Protein 4DR0 (pdb70)

B-factor: mean 29.85, std 9.53, range [15.35, 77.58]

Sequence (581 aa):
MTKIYDAANWSKHEDDFTQMFYNQNVKQFWLPEEIALNGDLLTWKYLGKNEQDTYMKVLAGLTLLDTEQGNTGMPIVAEHVDGHQRKAVLNFMAMMENAVHAKSSYSNIFMTLAPTETINEVFEWVKQNKYLQKKAQMIVGLYKAIQKDDEISLFKAMVASVYLESFLFYSGFYYPLYFYGQGKLMQSGEIINLILRDEAIHGVYVGLLAQEIYNKQTEEKKAELREFAIDLLNQLYENELEYTEDLYDQVGLSHDVKKFIRYNANKALMNLGFDPYFEEEDINPIVLNGLKIYDAANWSKHEDDFTQMFYNQNVKQFWLPEEIALNGDLLTWKYLGKNEQDTYMKVLAGLTLLDTEQGNTGMPIVAEHVDGHQRKAVLNFMAMMENAVHAKSYSNIFMTLAPTETINEVFEWVKQNKYLQKKAQMIVGLYKAIQKDDEISLFKAMVASVYLESFLFYSGFYYPLYFYGQGKLMQSSGEIINLILRDEAIHGVYVGLLAQEIYNKQTEEKKAELREFAIDLLNQLYENELEYTEDLYDQVGLSSHDVKKFIRYNANKALMNLGFDPYFEEEDINPIVLNGLNTK

Organism: Bacillus subtilis (strain 168) (NCBI:txid224308)

CATH classification: 1.10.620.20

Solvent-accessible surface area: 23734 Å² total; per-residue (Å²): 247,119,96,60,173,63,46,64,37,14,74,87,113,66,21,132,33,1,46,124,27,8,82,67,5,15,145,12,42,9,30,0,104,126,36,66,15,104,60,4,85,103,42,19,145,154,20,31,185,62,49,43,50,0,2,8,48,1,0,0,2,3,0,1,8,0,0,20,0,0,23,19,0,0,37,33,1,6,110,39,6,122,26,66,2,27,32,0,0,0,17,2,0,2,0,4,0,4,0,0,0,0,19,0,0,0,20,1,2,91,46,16,11,76,86,115,47,4,57,116,8,11,94,34,0,76,124,10,144,34,0,17,87,2,5,81,24,1,2,37,36,0,139,57,15,116,164,145,58,69,35,16,16,2,61,0,2,0,0,1,0,0,1,0,7,0,2,0,16,2,3,0,0,2,0,0,35,2,43,24,67,43,79,1,75,57,1,1,58,0,0,32,44,0,20,78,4,0,45,30,1,0,59,0,0,0,54,3,0,45,63,12,28,95,138,26,94,127,150,68,35,47,83,1,89,103,42,0,56,78,12,0,43,92,0,18,101,16,0,30,94,5,0,73,79,3,0,92,83,26,66,20,11,116,36,0,38,47,6,0,37,105,3,0,17,100,0,1,98,30,5,52,19,125,77,107,32,152,162,67,134,16,25,94,54,0,86,113,0,114,212,109,47,54,8,3,25,7,35,122,132,77,20,150,33,1,38,136,18,4,85,66,6,14,156,10,46,10,33,2,118,123,26,78,19,109,52,3,52,136,39,18,145,178,15,39,184,79,49,47,52,0,1,9,30,1,0,0,0,4,22,47,5,4,37,56,0,1,48,34,0,0,39,38,1,8,112,45,6,123,24,33,4,22,32,0,1,0,12,2,0,2,0,4,2,12,0,0,0,25,27,0,1,12,23,1,4,74,33,13,10,93,82,66,53,20,8,81,20,23,98,84,4,131,130,13,125,45,1,47,85,2,7,98,52,1,14,36,35,0,162,51,19,106,163,141,47,71,39,10,14,2,67,0,2,0,0,0,0,0,0,0,7,0,2,0,14,0,3,0,0,1,1,1,40,1,18,14,72,40,66,2,73,55,0,1,59,0,1,17,15,0,15,85,4,0,39,20,1,0,56,0,0,0,51,3,0,43,58,10,27,96,119,26,96,128,145,68,36,46,95,3,104,114,40,0,45,74,12,0,49,100,0,21,103,3,0,36,78,9,0,78,59,4,0,89,68,31,68,24,10,135,37,0,43,31,1,0,45,69,3,0,20,99,0,0,125,24,5,52,20,122,77,103,32,140,171,46,110,19,22,99,60,0,59,88,0,42,120,54,186

Foldseek 3Di:
DDDDDDDQDDVDDPDDPLVVLLVVLVVLDDALVVFDQLVQQVLLVPDDPLLNLLLLLLLLLLLLLLQCCLVFQLQLLLVQDDGPSLSSSSNSLSCCSNVHRSVSSVVNCVNHHDPVSNVVSNVVCVPPPLSVVLCCVLRVLRVQDDHPDLLSSLLNLLSLLCSLQFVSQLSLQSLLLQCLVVHSVSSLVSSVSSNVSSLSVSLSSLVVSLVSLVVDDPVVNVVSVVSSVVVLVVNLVSVLVVLCVSCVSVPCSVLSNLRSLVRSQVSCVSNVHHRDDDHDDHDVSSVSSD/DDDDDADPVDDPDDPLVVLVVVLVVLDDALVVFDQQVLCVQLVVDDPLLNLLLLLLLLLLLLLLVCCLVFLLVLLLVQDDDPSLNVSSVSLSCCSPPHVNVNSVVNDVNNDPPVVNVVSNVPSVPDPLSVVLSVVLSVLRVQDDHPDLLSSLLNLLSLLCSLQFVSQLSLQSLLLQCLVVHSVRSLVSSLSVNVSSLSVSLSSLVVSLVSLVVDDPVVNVVVVCSSVVVLVVNLVSSLVVLCVSCVSVPCSVQSNLRNLVSSQVSCVSNVHHRDDDHDDHDVSSVSSNPDD

Structure (mmCIF, N/CA/C/O backbone):
data_4DR0
#
_entry.id   4DR0
#
_cell.length_a   110.525
_cell.length_b   112.912
_cell.length_c   51.286
_cell.angle_alpha   90.000
_cell.angle_beta   90.000
_cell.angle_gamma   90.000
#
_symmetry.space_group_name_H-M   'P 21 21 2'
#
loop_
_entity.id
_entity.type
_entity.pdbx_description
1 polymer 'Ribonucleoside-diphosphate reductase subunit beta'
2 non-polymer 'MANGANESE (II) ION'
3 non-polymer 'SULFATE ION'
4 water water
#
loop_
_atom_site.group_PDB
_atom_site.id
_atom_site.type_symbol
_atom_site.label_atom_id
_atom_site.label_alt_id
_atom_site.label_comp_id
_atom_site.label_asym_id
_atom_site.label_entity_id
_atom_site.label_seq_id
_atom_site.pdbx_PDB_ins_code
_atom_site.Cartn_x
_atom_site.Cartn_y
_atom_site.Cartn_z
_atom_site.occupancy
_atom_site.B_iso_or_equiv
_atom_site.auth_seq_id
_atom_site.auth_comp_id
_atom_site.auth_asym_id
_atom_site.auth_atom_id
_atom_site.pdbx_PDB_model_num
ATOM 1 N N . MET A 1 22 ? 3.714 39.994 1.756 1.00 72.19 1 MET A N 1
ATOM 2 C CA . MET A 1 22 ? 3.563 38.566 2.172 1.00 72.11 1 MET A CA 1
ATOM 3 C C . MET A 1 22 ? 2.376 37.863 1.512 1.00 71.60 1 MET A C 1
ATOM 4 O O . MET A 1 22 ? 2.360 36.635 1.412 1.00 71.05 1 MET A O 1
ATOM 9 N N . THR A 1 23 ? 1.392 38.647 1.075 1.00 71.82 2 THR A N 1
ATOM 10 C CA . THR A 1 23 ? 0.199 38.129 0.404 1.00 71.79 2 THR A CA 1
ATOM 11 C C . THR A 1 23 ? 0.563 37.565 -0.974 1.00 72.07 2 THR A C 1
ATOM 12 O O . THR A 1 23 ? 1.512 38.027 -1.611 1.00 72.33 2 THR A O 1
ATOM 16 N N . LYS A 1 24 ? -0.182 36.556 -1.418 1.00 72.18 3 LYS A N 1
ATOM 17 C CA . LYS A 1 24 ? 0.056 35.947 -2.721 1.00 72.65 3 LYS A CA 1
ATOM 18 C C . LYS A 1 24 ? -0.992 36.369 -3.755 1.00 72.74 3 LYS A C 1
ATOM 19 O O . LYS A 1 24 ? -2.091 36.806 -3.402 1.00 72.55 3 LYS A O 1
ATOM 25 N N . ILE A 1 25 ? -0.627 36.248 -5.031 1.00 73.41 4 ILE A N 1
ATOM 26 C CA . ILE A 1 25 ? -1.569 36.421 -6.137 1.00 73.76 4 ILE A CA 1
ATOM 27 C C . ILE A 1 25 ? -2.386 35.132 -6.280 1.00 73.60 4 ILE A C 1
ATOM 28 O O . ILE A 1 25 ? -1.833 34.028 -6.270 1.00 73.64 4 ILE A O 1
ATOM 33 N N . TYR A 1 26 ? -3.700 35.291 -6.404 1.00 73.72 5 TYR A N 1
ATOM 34 C CA . TYR A 1 26 ? -4.649 34.181 -6.278 1.00 73.81 5 TYR A CA 1
ATOM 35 C C . TYR A 1 26 ? -4.627 33.202 -7.459 1.00 73.53 5 TYR A C 1
ATOM 36 O O . TYR A 1 26 ? -4.224 33.557 -8.570 1.00 73.65 5 TYR A O 1
ATOM 45 N N . ASP A 1 27 ? -5.057 31.968 -7.191 1.00 73.31 6 ASP A N 1
ATOM 46 C CA . ASP A 1 27 ? -4.926 30.844 -8.125 1.00 73.02 6 ASP A CA 1
ATOM 47 C C . ASP A 1 27 ? -5.769 30.983 -9.392 1.00 72.48 6 ASP A C 1
ATOM 48 O O . ASP A 1 27 ? -6.928 31.394 -9.332 1.00 72.27 6 ASP A O 1
ATOM 53 N N . ALA A 1 28 ? -5.175 30.634 -10.533 1.00 72.21 7 ALA A N 1
ATOM 54 C CA . ALA A 1 28 ? -5.894 30.580 -11.808 1.00 71.60 7 ALA A CA 1
ATOM 55 C C . ALA A 1 28 ? -6.244 29.135 -12.167 1.00 71.02 7 ALA A C 1
ATOM 56 O O . ALA A 1 28 ? -5.363 28.343 -12.516 1.00 71.08 7 ALA A O 1
ATOM 58 N N . ALA A 1 29 ? -7.537 28.812 -12.071 1.00 70.35 8 ALA A N 1
ATOM 59 C CA . ALA A 1 29 ? -8.086 27.457 -12.288 1.00 69.64 8 ALA A CA 1
ATOM 60 C C . ALA A 1 29 ? -7.138 26.429 -12.937 1.00 69.47 8 ALA A C 1
ATOM 61 O O . ALA A 1 29 ? -7.111 26.268 -14.165 1.00 69.40 8 ALA A O 1
ATOM 63 N N . ASN A 1 30 ? -6.372 25.742 -12.085 1.00 69.21 9 ASN A N 1
ATOM 64 C CA . ASN A 1 30 ? -5.400 24.720 -12.499 1.00 68.80 9 ASN A CA 1
ATOM 65 C C . ASN A 1 30 ? -5.833 23.299 -12.092 1.00 68.09 9 ASN A C 1
ATOM 66 O O . ASN A 1 30 ? -7.016 23.067 -11.813 1.00 67.86 9 ASN A O 1
ATOM 71 N N . TRP A 1 31 ? -4.881 22.363 -12.047 1.00 67.42 10 TRP A N 1
ATOM 72 C CA . TRP A 1 31 ? -5.196 20.942 -11.814 1.00 66.40 10 TRP A CA 1
ATOM 73 C C . TRP A 1 31 ? -4.671 20.315 -10.511 1.00 66.19 10 TRP A C 1
ATOM 74 O O . TRP A 1 31 ? -5.015 19.171 -10.193 1.00 66.09 10 TRP A O 1
ATOM 85 N N . SER A 1 32 ? -3.850 21.050 -9.763 1.00 65.94 11 SER A N 1
ATOM 86 C CA . SER A 1 32 ? -3.402 20.580 -8.449 1.00 65.48 11 SER A CA 1
ATOM 87 C C . SER A 1 32 ? -4.458 20.846 -7.372 1.00 64.70 11 SER A C 1
ATOM 88 O O . SER A 1 32 ? -4.535 20.120 -6.375 1.00 64.86 11 SER A O 1
ATOM 91 N N . LYS A 1 33 ? -5.270 21.881 -7.592 1.00 63.52 12 LYS A N 1
ATOM 92 C CA . LYS A 1 33 ? -6.308 22.314 -6.650 1.00 62.39 12 LYS A CA 1
ATOM 93 C C . LYS A 1 33 ? -7.623 21.536 -6.815 1.00 60.97 12 LYS A C 1
ATOM 94 O O . LYS A 1 33 ? -8.190 21.484 -7.908 1.00 60.70 12 LYS A O 1
ATOM 100 N N . HIS A 1 34 ? -8.088 20.931 -5.722 1.00 59.64 13 HIS A N 1
ATOM 101 C CA . HIS A 1 34 ? -9.364 20.211 -5.688 1.00 57.82 13 HIS A CA 1
ATOM 102 C C . HIS A 1 34 ? -10.545 21.187 -5.689 1.00 56.39 13 HIS A C 1
ATOM 103 O O . HIS A 1 34 ? -10.612 22.086 -4.849 1.00 56.42 13 HIS A O 1
ATOM 110 N N . GLU A 1 35 ? -11.477 21.003 -6.624 1.00 54.33 14 GLU A N 1
ATOM 111 C CA . GLU A 1 35 ? -12.733 21.765 -6.633 1.00 52.31 14 GLU A CA 1
ATOM 112 C C . GLU A 1 35 ? -13.725 21.186 -5.626 1.00 51.03 14 GLU A C 1
ATOM 113 O O . GLU A 1 35 ? -14.628 21.879 -5.152 1.00 50.93 14 GLU A O 1
ATOM 119 N N . ASP A 1 36 ? -13.550 19.903 -5.321 1.00 49.28 15 ASP A N 1
ATOM 120 C CA . ASP A 1 36 ? -14.377 19.184 -4.356 1.00 47.61 15 ASP A CA 1
ATOM 121 C C . ASP A 1 36 ? -13.587 17.980 -3.833 1.00 46.90 15 ASP A C 1
ATOM 122 O O . ASP A 1 36 ? -12.385 17.875 -4.067 1.00 46.86 15 ASP A O 1
ATOM 127 N N . ASP A 1 37 ? -14.266 17.063 -3.153 1.00 45.99 16 ASP A N 1
ATOM 128 C CA . ASP A 1 37 ? -13.599 15.922 -2.518 1.00 45.47 16 ASP A CA 1
ATOM 129 C C . ASP A 1 37 ? -13.542 14.660 -3.380 1.00 44.13 16 ASP A C 1
ATOM 130 O O . ASP A 1 37 ? -12.921 13.671 -2.986 1.00 44.46 16 ASP A O 1
ATOM 135 N N . PHE A 1 38 ? -14.180 14.690 -4.547 1.00 42.17 17 PHE A N 1
ATOM 136 C CA . PHE A 1 38 ? -14.373 13.461 -5.325 1.00 40.67 17 PHE A CA 1
ATOM 137 C C . PHE A 1 38 ? -14.060 13.518 -6.825 1.00 39.46 17 PHE A C 1
ATOM 138 O O . PHE A 1 38 ? -13.778 12.481 -7.430 1.00 39.17 17 PHE A O 1
ATOM 146 N N . THR A 1 39 ? -14.116 14.709 -7.425 1.00 38.22 18 THR A N 1
ATOM 147 C CA . THR A 1 39 ? -13.975 14.831 -8.886 1.00 37.09 18 THR A CA 1
ATOM 148 C C . THR A 1 39 ? -12.664 14.226 -9.417 1.00 36.84 18 THR A C 1
ATOM 149 O O . THR A 1 39 ? -12.679 13.483 -10.412 1.00 36.13 18 THR A O 1
ATOM 153 N N . GLN A 1 40 ? -11.549 14.525 -8.744 1.00 37.01 19 GLN A N 1
ATOM 154 C CA . GLN A 1 40 ? -10.236 14.017 -9.169 1.00 37.33 19 GLN A CA 1
ATOM 155 C C . GLN A 1 40 ? -10.172 12.500 -9.229 1.00 36.63 19 GLN A C 1
ATOM 156 O O . GLN A 1 40 ? -9.629 11.939 -10.180 1.00 36.10 19 GLN A O 1
ATOM 162 N N . MET A 1 41 ? -10.740 11.841 -8.223 1.00 36.23 20 MET A N 1
ATOM 163 C CA . MET A 1 41 ? -10.764 10.385 -8.212 1.00 36.40 20 MET A CA 1
ATOM 164 C C . MET A 1 41 ? -11.712 9.816 -9.284 1.00 34.93 20 MET A C 1
ATOM 165 O O . MET A 1 41 ? -11.420 8.777 -9.872 1.00 34.20 20 MET A O 1
ATOM 170 N N . PHE A 1 42 ? -12.810 10.520 -9.571 1.00 33.75 21 PHE A N 1
ATOM 171 C CA . PHE A 1 42 ? -13.677 10.136 -10.695 1.00 32.62 21 PHE A CA 1
ATOM 172 C C . PHE A 1 42 ? -13.008 10.373 -12.044 1.00 32.59 21 PHE A C 1
ATOM 173 O O . PHE A 1 42 ? -13.143 9.557 -12.961 1.00 32.23 21 PHE A O 1
ATOM 181 N N . TYR A 1 43 ? -12.280 11.483 -12.157 1.00 32.33 22 TYR A N 1
ATOM 182 C CA . TYR A 1 43 ? -11.495 11.757 -13.358 1.00 32.50 22 TYR A CA 1
ATOM 183 C C . TYR A 1 43 ? -10.531 10.606 -13.637 1.00 33.01 22 TYR A C 1
ATOM 184 O O . TYR A 1 43 ? -10.498 10.074 -14.750 1.00 32.50 22 TYR A O 1
ATOM 193 N N . ASN A 1 44 ? -9.763 10.219 -12.615 1.00 33.80 23 ASN A N 1
ATOM 194 C CA . ASN A 1 44 ? -8.784 9.148 -12.745 1.00 34.80 23 ASN A CA 1
ATOM 195 C C . ASN A 1 44 ? -9.439 7.808 -13.073 1.00 34.40 23 ASN A C 1
ATOM 196 O O . ASN A 1 44 ? -8.948 7.071 -13.922 1.00 33.99 23 ASN A O 1
ATOM 201 N N . GLN A 1 45 ? -10.557 7.508 -12.410 1.00 34.49 24 GLN A N 1
ATOM 202 C CA . GLN A 1 45 ? -11.286 6.269 -12.657 1.00 34.81 24 GLN A CA 1
ATOM 203 C C . GLN A 1 45 ? -11.859 6.223 -14.079 1.00 34.68 24 GLN A C 1
ATOM 204 O O . GLN A 1 45 ? -11.738 5.207 -14.768 1.00 34.59 24 GLN A O 1
ATOM 210 N N . ASN A 1 46 ? -12.462 7.322 -14.524 1.00 34.71 25 ASN A N 1
ATOM 211 C CA . ASN A 1 46 ? -13.023 7.376 -15.874 1.00 34.99 25 ASN A CA 1
ATOM 212 C C . ASN A 1 46 ? -11.968 7.180 -16.962 1.00 35.69 25 ASN A C 1
ATOM 213 O O . ASN A 1 46 ? -12.149 6.366 -17.874 1.00 35.41 25 ASN A O 1
ATOM 218 N N . VAL A 1 47 ? -10.855 7.900 -16.856 1.00 36.69 26 VAL A N 1
ATOM 219 C CA . VAL A 1 47 ? -9.814 7.799 -17.881 1.00 38.00 26 VAL A CA 1
ATOM 220 C C . VAL A 1 47 ? -9.088 6.447 -17.864 1.00 38.90 26 VAL A C 1
ATOM 221 O O . VAL A 1 47 ? -8.652 5.973 -18.909 1.00 39.46 26 VAL A O 1
ATOM 225 N N . LYS A 1 48 ? -8.991 5.817 -16.693 1.00 39.67 27 LYS A N 1
ATOM 226 C CA . LYS A 1 48 ? -8.358 4.499 -16.597 1.00 40.50 27 LYS A CA 1
ATOM 227 C C . LYS A 1 48 ? -9.289 3.382 -17.086 1.00 40.02 27 LYS A C 1
ATOM 228 O O . LYS A 1 48 ? -8.849 2.258 -17.338 1.00 40.55 27 LYS A O 1
ATOM 234 N N . GLN A 1 49 ? -10.575 3.690 -17.209 1.00 39.10 28 GLN A N 1
ATOM 235 C CA . GLN A 1 49 ? -11.531 2.726 -17.711 1.00 38.22 28 GLN A CA 1
ATOM 236 C C . GLN A 1 49 ? -11.697 2.828 -19.227 1.00 37.23 28 GLN A C 1
ATOM 237 O O . GLN A 1 49 ? -12.465 2.061 -19.803 1.00 37.40 28 GLN A O 1
ATOM 243 N N . PHE A 1 50 ? -10.969 3.748 -19.869 1.00 35.83 29 PHE A N 1
ATOM 244 C CA . PHE A 1 50 ? -11.125 3.972 -21.313 1.00 34.51 29 PHE A CA 1
ATOM 245 C C . PHE A 1 50 ? -10.954 2.696 -22.143 1.00 33.81 29 PHE A C 1
ATOM 246 O O . PHE A 1 50 ? -10.016 1.930 -21.924 1.00 33.66 29 PHE A O 1
ATOM 254 N N . TRP A 1 51 ? -11.868 2.492 -23.094 1.00 32.24 30 TRP A N 1
ATOM 255 C CA . TRP A 1 51 ? -11.862 1.313 -23.957 1.00 31.28 30 TRP A CA 1
ATOM 256 C C . TRP A 1 51 ? -12.525 1.595 -25.307 1.00 31.12 30 TRP A C 1
ATOM 257 O O . TRP A 1 51 ? -13.225 2.603 -25.460 1.00 30.71 30 TRP A O 1
ATOM 268 N N . LEU A 1 52 ? -12.294 0.703 -26.275 1.00 30.65 31 LEU A N 1
ATOM 269 C CA . LEU A 1 52 ? -12.955 0.737 -27.582 1.00 30.38 31 LEU A CA 1
ATOM 270 C C . LEU A 1 52 ? -13.492 -0.651 -27.920 1.00 30.51 31 LEU A C 1
ATOM 271 O O . LEU A 1 52 ? -12.832 -1.646 -27.616 1.00 30.77 31 LEU A O 1
ATOM 276 N N . PRO A 1 53 ? -14.683 -0.730 -28.556 1.00 30.73 32 PRO A N 1
ATOM 277 C CA . PRO A 1 53 ? -15.278 -2.038 -28.877 1.00 31.17 32 PRO A CA 1
ATOM 278 C C . PRO A 1 53 ? -14.377 -2.926 -29.733 1.00 32.18 32 PRO A C 1
ATOM 279 O O . PRO A 1 53 ? -14.429 -4.160 -29.602 1.00 32.66 32 PRO A O 1
ATOM 283 N N . GLU A 1 54 ? -13.552 -2.305 -30.580 1.00 32.62 33 GLU A N 1
ATOM 284 C CA . GLU A 1 54 ? -12.621 -3.035 -31.456 1.00 33.44 33 GLU A CA 1
ATOM 285 C C . GLU A 1 54 ? -11.578 -3.862 -30.694 1.00 33.59 33 GLU A C 1
ATOM 286 O O . GLU A 1 54 ? -10.942 -4.736 -31.278 1.00 34.05 33 GLU A O 1
ATOM 292 N N . GLU A 1 55 ? -11.406 -3.583 -29.400 1.00 33.82 34 GLU A N 1
ATOM 293 C CA . GLU A 1 55 ? -10.515 -4.369 -28.542 1.00 34.19 34 GLU A CA 1
ATOM 294 C C . GLU A 1 55 ? -11.044 -5.796 -28.334 1.00 33.83 34 GLU A C 1
ATOM 295 O O . GLU A 1 55 ? -10.284 -6.698 -27.985 1.00 33.93 34 GLU A O 1
ATOM 301 N N . ILE A 1 56 ? -12.352 -5.971 -28.523 1.00 33.31 35 ILE A N 1
ATOM 302 C CA . ILE A 1 56 ? -13.044 -7.246 -28.323 1.00 33.14 35 ILE A CA 1
ATOM 303 C C . ILE A 1 56 ? -13.429 -7.826 -29.688 1.00 32.58 35 ILE A C 1
ATOM 304 O O . ILE A 1 56 ? -14.203 -7.218 -30.419 1.00 32.12 35 ILE A O 1
ATOM 309 N N . ALA A 1 57 ? -12.881 -8.989 -30.034 1.00 32.36 36 ALA A N 1
ATOM 310 C CA . ALA A 1 57 ? -13.255 -9.670 -31.277 1.00 32.17 36 ALA A CA 1
ATOM 311 C C . ALA A 1 57 ? -14.605 -10.374 -31.101 1.00 31.76 36 ALA A C 1
ATOM 312 O O . ALA A 1 57 ? -14.818 -11.082 -30.115 1.00 31.95 36 ALA A O 1
ATOM 314 N N . LEU A 1 58 ? -15.512 -10.182 -32.054 1.00 30.68 37 LEU A N 1
ATOM 315 C CA . LEU A 1 58 ? -16.900 -10.600 -31.865 1.00 30.14 37 LEU A CA 1
ATOM 316 C C . LEU A 1 58 ? -17.305 -11.860 -32.622 1.00 30.21 37 LEU A C 1
ATOM 317 O O . LEU A 1 58 ? -18.376 -12.424 -32.362 1.00 29.91 37 LEU A O 1
ATOM 322 N N . ASN A 1 59 ? -16.446 -12.309 -33.532 1.00 30.50 38 ASN A N 1
ATOM 323 C CA . ASN A 1 59 ? -16.745 -13.481 -34.360 1.00 31.23 38 ASN A CA 1
ATOM 324 C C . ASN A 1 59 ? -16.945 -14.779 -33.560 1.00 31.03 38 ASN A C 1
ATOM 325 O O . ASN A 1 59 ? -17.567 -15.718 -34.047 1.00 30.82 38 ASN A O 1
ATOM 330 N N . GLY A 1 60 ? -16.446 -14.802 -32.326 1.00 30.88 39 GLY A N 1
ATOM 331 C CA . GLY A 1 60 ? -16.674 -15.917 -31.399 1.00 31.37 39 GLY A CA 1
ATOM 332 C C . GLY A 1 60 ? -18.119 -16.124 -30.960 1.00 31.05 39 GLY A C 1
ATOM 333 O O . GLY A 1 60 ? -18.495 -17.238 -30.623 1.00 31.21 39 GLY A O 1
ATOM 334 N N . ASP A 1 61 ? -18.929 -15.062 -30.971 1.00 30.63 40 ASP A N 1
ATOM 335 C CA . ASP A 1 61 ? -20.373 -15.170 -30.686 1.00 30.65 40 ASP A CA 1
ATOM 336 C C . ASP A 1 61 ? -21.221 -15.710 -31.842 1.00 31.00 40 ASP A C 1
ATOM 337 O O . ASP A 1 61 ? -22.409 -15.975 -31.651 1.00 30.91 40 ASP A O 1
ATOM 342 N N . LEU A 1 62 ? -20.631 -15.852 -33.028 1.00 31.54 41 LEU A N 1
ATOM 343 C CA . LEU A 1 62 ? -21.393 -16.199 -34.239 1.00 32.47 41 LEU A CA 1
ATOM 344 C C . LEU A 1 62 ? -22.241 -17.459 -34.105 1.00 33.21 41 LEU A C 1
ATOM 345 O O . LEU A 1 62 ? -23.389 -17.492 -34.561 1.00 32.84 41 LEU A O 1
ATOM 350 N N . LEU A 1 63 ? -21.675 -18.487 -33.476 1.00 33.75 42 LEU A N 1
ATOM 351 C CA . LEU A 1 63 ? -22.383 -19.750 -33.317 1.00 34.79 42 LEU A CA 1
ATOM 352 C C . LEU A 1 63 ? -23.466 -19.753 -32.240 1.00 34.66 42 LEU A C 1
ATOM 353 O O . LEU A 1 63 ? -24.567 -20.232 -32.503 1.00 34.67 42 LEU A O 1
ATOM 358 N N . THR A 1 64 ? -23.176 -19.233 -31.044 1.00 34.70 43 THR A N 1
ATOM 359 C CA . THR A 1 64 ? -24.220 -19.159 -30.008 1.00 35.10 43 THR A CA 1
ATOM 360 C C . THR A 1 64 ? -25.384 -18.248 -30.430 1.00 34.78 43 THR A C 1
ATOM 361 O O . THR A 1 64 ? -26.509 -18.440 -29.982 1.00 35.04 43 THR A O 1
ATOM 365 N N . TRP A 1 65 ? -25.115 -17.285 -31.315 1.00 34.63 44 TRP A N 1
ATOM 366 C CA . TRP A 1 65 ? -26.164 -16.422 -31.874 1.00 34.37 44 TRP A CA 1
ATOM 367 C C . TRP A 1 65 ? -27.040 -17.186 -32.866 1.00 35.13 44 TRP A C 1
ATOM 368 O O . TRP A 1 65 ? -28.275 -17.155 -32.783 1.00 34.98 44 TRP A O 1
ATOM 379 N N . LYS A 1 66 ? -26.383 -17.854 -33.812 1.00 35.69 45 LYS A N 1
ATOM 380 C CA . LYS A 1 66 ? -27.045 -18.703 -34.791 1.00 36.38 45 LYS A CA 1
ATOM 381 C C . LYS A 1 66 ? -28.017 -19.692 -34.138 1.00 36.24 45 LYS A C 1
ATOM 382 O O . LYS A 1 66 ? -29.055 -19.996 -34.714 1.00 36.78 45 LYS A O 1
ATOM 388 N N . TYR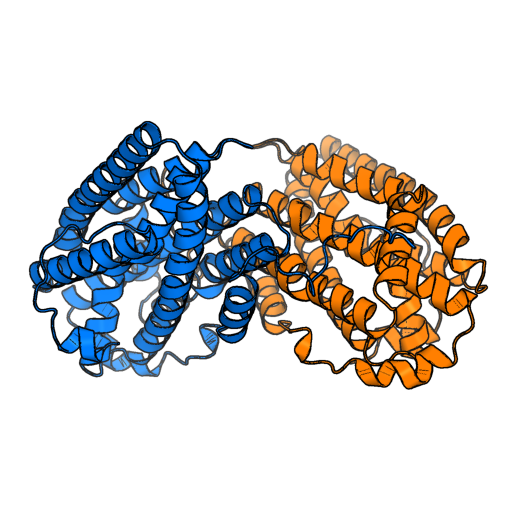 A 1 67 ? -27.682 -20.145 -32.926 1.00 36.03 46 TYR A N 1
ATOM 389 C CA . TYR A 1 67 ? -28.411 -21.201 -32.204 1.00 36.03 46 TYR A CA 1
ATOM 390 C C . TYR A 1 67 ? -29.634 -20.727 -31.408 1.00 35.25 46 TYR A C 1
ATOM 391 O O . TYR A 1 67 ? -30.429 -21.546 -30.935 1.00 35.32 46 TYR A O 1
ATOM 400 N N . LEU A 1 68 ? -29.771 -19.415 -31.238 1.00 33.80 47 LEU A N 1
ATOM 401 C CA . LEU A 1 68 ? -30.913 -18.861 -30.519 1.00 32.77 47 LEU A CA 1
ATOM 402 C C . LEU A 1 68 ? -32.165 -18.931 -31.383 1.00 31.84 47 LEU A C 1
ATOM 403 O O . LEU A 1 68 ? -32.085 -18.851 -32.606 1.00 31.90 47 LEU A O 1
ATOM 408 N N . GLY A 1 69 ? -33.321 -19.061 -30.742 1.00 30.99 48 GLY A N 1
ATOM 409 C CA . GLY A 1 69 ? -34.597 -18.988 -31.451 1.00 30.58 48 GLY A CA 1
ATOM 410 C C . GLY A 1 69 ? -34.847 -17.614 -32.059 1.00 29.87 48 GLY A C 1
ATOM 411 O O . GLY A 1 69 ? -34.222 -16.630 -31.666 1.00 28.79 48 GLY A O 1
ATOM 412 N N . LYS A 1 70 ? -35.754 -17.548 -33.028 1.00 29.89 49 LYS A N 1
ATOM 413 C CA . LYS A 1 70 ? -36.095 -16.278 -33.667 1.00 29.49 49 LYS A CA 1
ATOM 414 C C . LYS A 1 70 ? -36.621 -15.243 -32.655 1.00 28.74 49 LYS A C 1
ATOM 415 O O . LYS A 1 70 ? -36.277 -14.057 -32.744 1.00 27.27 49 LYS A O 1
ATOM 421 N N . ASN A 1 71 ? -37.430 -15.707 -31.697 1.00 27.54 50 ASN A N 1
ATOM 422 C CA . ASN A 1 71 ? -37.927 -14.861 -30.609 1.00 27.00 50 ASN A CA 1
ATOM 423 C C . ASN A 1 71 ? -36.799 -14.257 -29.772 1.00 26.19 50 ASN A C 1
ATOM 424 O O . ASN A 1 71 ? -36.841 -13.062 -29.411 1.00 25.38 50 ASN A O 1
ATOM 429 N N . GLU A 1 72 ? -35.800 -15.084 -29.470 1.00 24.91 51 GLU A N 1
ATOM 430 C CA . GLU A 1 72 ? -34.669 -14.662 -28.653 1.00 24.97 51 GLU A CA 1
ATOM 431 C C . GLU A 1 72 ? -33.811 -13.620 -29.379 1.00 24.45 51 GLU A C 1
ATOM 432 O O . GLU A 1 72 ? -33.419 -12.602 -28.787 1.00 23.90 51 GLU A O 1
ATOM 438 N N . GLN A 1 73 ? -33.548 -13.869 -30.661 1.00 23.75 52 GLN A N 1
ATOM 439 C CA . GLN A 1 73 ? -32.770 -12.942 -31.479 1.00 23.94 52 GLN A CA 1
ATOM 440 C C . GLN A 1 73 ? -33.494 -11.603 -31.633 1.00 23.36 52 GLN A C 1
ATOM 441 O O . GLN A 1 73 ? -32.863 -10.553 -31.605 1.00 22.95 52 GLN A O 1
ATOM 447 N N . ASP A 1 74 ? -34.813 -11.660 -31.825 1.00 23.02 53 ASP A N 1
ATOM 448 C CA . ASP A 1 74 ? -35.633 -10.465 -31.975 1.00 23.44 53 ASP A CA 1
ATOM 449 C C . ASP A 1 74 ? -35.558 -9.596 -30.713 1.00 23.00 53 ASP A C 1
ATOM 450 O O . ASP A 1 74 ? -35.315 -8.396 -30.802 1.00 22.96 53 ASP A O 1
ATOM 455 N N . THR A 1 75 ? -35.782 -10.211 -29.554 1.00 22.20 54 THR A N 1
ATOM 456 C CA . THR A 1 75 ? -35.721 -9.505 -28.281 1.00 21.84 54 THR A CA 1
ATOM 457 C C . THR A 1 75 ? -34.329 -8.923 -28.061 1.00 22.09 54 THR A C 1
ATOM 458 O O . THR A 1 75 ? -34.196 -7.769 -27.668 1.00 21.88 54 THR A O 1
ATOM 462 N N . TYR A 1 76 ? -33.299 -9.719 -28.331 1.00 22.38 55 TYR A N 1
ATOM 463 C CA . TYR A 1 76 ? -31.921 -9.259 -28.178 1.00 22.85 55 TYR A CA 1
ATOM 464 C C . TYR A 1 76 ? -31.605 -8.017 -29.030 1.00 22.56 55 TYR A C 1
ATOM 465 O O . TYR A 1 76 ? -31.032 -7.059 -28.518 1.00 21.97 55 TYR A O 1
ATOM 474 N N . MET A 1 77 ? -31.969 -8.044 -30.314 1.00 23.14 56 MET A N 1
ATOM 475 C CA . MET A 1 77 ? -31.731 -6.908 -31.225 1.00 23.90 56 MET A CA 1
ATOM 476 C C . MET A 1 77 ? -32.431 -5.653 -30.721 1.00 23.24 56 MET A C 1
ATOM 477 O O . MET A 1 77 ? -31.873 -4.549 -30.747 1.00 22.47 56 MET A O 1
ATOM 482 N N . LYS A 1 78 ? -33.670 -5.836 -30.272 1.00 23.25 57 LYS A N 1
ATOM 483 C CA . LYS A 1 78 ? -34.519 -4.711 -29.901 1.00 22.98 57 LYS A CA 1
ATOM 484 C C . LYS A 1 78 ? -34.018 -4.085 -28.608 1.00 22.77 57 LYS A C 1
ATOM 485 O O . LYS A 1 78 ? -33.943 -2.865 -28.493 1.00 22.56 57 LYS A O 1
ATOM 491 N N . VAL A 1 79 ? -33.657 -4.944 -27.657 1.00 22.70 58 VAL A N 1
ATOM 492 C CA . VAL A 1 79 ? -33.053 -4.555 -26.385 1.00 23.48 58 VAL A CA 1
ATOM 493 C C . VAL A 1 79 ? -31.808 -3.660 -26.600 1.00 23.04 58 VAL A C 1
ATOM 494 O O . VAL A 1 79 ? -31.713 -2.555 -26.029 1.00 22.83 58 VAL A O 1
ATOM 498 N N . LEU A 1 80 ? -30.892 -4.107 -27.454 1.00 22.84 59 LEU A N 1
ATOM 499 C CA . LEU A 1 80 ? -29.676 -3.340 -27.733 1.00 23.35 59 LEU A CA 1
ATOM 500 C C . LEU A 1 80 ? -29.987 -2.046 -28.494 1.00 22.75 59 LEU A C 1
ATOM 501 O O . LEU A 1 80 ? -29.319 -1.036 -28.286 1.00 22.75 59 LEU A O 1
ATOM 506 N N . ALA A 1 81 ? -31.013 -2.076 -29.348 1.00 22.28 60 ALA A N 1
ATOM 507 C CA . ALA A 1 81 ? -31.451 -0.883 -30.079 1.00 22.21 60 ALA A CA 1
ATOM 508 C C . ALA A 1 81 ? -31.999 0.186 -29.128 1.00 22.07 60 ALA A C 1
ATOM 509 O O . ALA A 1 81 ? -31.697 1.363 -29.296 1.00 21.97 60 ALA A O 1
ATOM 511 N N . GLY A 1 82 ? -32.762 -0.243 -28.115 1.00 21.67 61 GLY A N 1
ATOM 512 C CA . GLY A 1 82 ? -33.265 0.634 -27.061 1.00 21.74 61 GLY A CA 1
ATOM 513 C C . GLY A 1 82 ? -32.137 1.262 -26.260 1.00 21.79 61 GLY A C 1
ATOM 514 O O . GLY A 1 82 ? -32.194 2.446 -25.895 1.00 21.93 61 GLY A O 1
ATOM 515 N N . LEU A 1 83 ? -31.099 0.467 -26.006 1.00 21.54 62 LEU A N 1
ATOM 516 C CA . LEU A 1 83 ? -29.889 0.951 -25.343 1.00 21.12 62 LEU A CA 1
ATOM 517 C C . LEU A 1 83 ? -29.160 1.966 -26.212 1.00 20.89 62 LEU A C 1
ATOM 518 O O . LEU A 1 83 ? -28.701 2.991 -25.704 1.00 20.84 62 LEU A O 1
ATOM 523 N N . THR A 1 84 ? -29.054 1.672 -27.509 1.00 19.93 63 THR A N 1
ATOM 524 C CA . THR A 1 84 ? -28.389 2.567 -28.453 1.00 19.71 63 THR A CA 1
ATOM 525 C C . THR A 1 84 ? -29.048 3.937 -28.454 1.00 19.63 63 THR A C 1
ATOM 526 O O . THR A 1 84 ? -28.356 4.959 -28.480 1.00 19.62 63 THR A O 1
ATOM 530 N N . LEU A 1 85 ? -30.378 3.955 -28.433 1.00 19.66 64 LEU A N 1
ATOM 531 C CA . LEU A 1 85 ? -31.132 5.206 -28.429 1.00 20.51 64 LEU A CA 1
ATOM 532 C C . LEU A 1 85 ? -30.815 6.033 -27.179 1.00 20.84 64 LEU A C 1
ATOM 533 O O . LEU A 1 85 ? -30.491 7.218 -27.280 1.00 21.30 64 LEU A O 1
ATOM 538 N N . LEU A 1 86 ? -30.894 5.397 -26.016 1.00 21.37 65 LEU A N 1
ATOM 539 C CA . LEU A 1 86 ? -30.564 6.044 -24.744 1.00 21.92 65 LEU A CA 1
ATOM 540 C C . LEU A 1 86 ? -29.153 6.655 -24.733 1.00 21.76 65 LEU A C 1
ATOM 541 O O . LEU A 1 86 ? -28.986 7.810 -24.341 1.00 21.72 65 LEU A O 1
ATOM 546 N N . ASP A 1 87 ? -28.150 5.884 -25.157 1.00 21.75 66 ASP A N 1
ATOM 547 C CA . ASP A 1 87 ? -26.763 6.382 -25.241 1.00 21.99 66 ASP A CA 1
ATOM 548 C C . ASP A 1 87 ? -26.558 7.486 -26.284 1.00 21.76 66 ASP A C 1
ATOM 549 O O . ASP A 1 87 ? -25.730 8.388 -26.092 1.00 21.65 66 ASP A O 1
ATOM 554 N N . THR A 1 88 ? -27.283 7.389 -27.396 1.00 21.50 67 THR A N 1
ATOM 555 C CA . THR A 1 88 ? -27.275 8.438 -28.409 1.00 21.80 67 THR A CA 1
ATOM 556 C C . THR A 1 88 ? -27.670 9.792 -27.789 1.00 22.04 67 THR A C 1
ATOM 557 O O . THR A 1 88 ? -26.978 10.801 -27.987 1.00 22.21 67 THR A O 1
ATOM 561 N N . GLU A 1 89 ? -28.754 9.798 -27.019 1.00 21.55 68 GLU A N 1
ATOM 562 C CA . GLU A 1 89 ? -29.249 11.035 -26.430 1.00 21.81 68 GLU A CA 1
ATOM 563 C C . GLU A 1 89 ? -28.427 11.466 -25.205 1.00 21.35 68 GLU A C 1
ATOM 564 O O . GLU A 1 89 ? -28.222 12.657 -24.981 1.00 21.34 68 GLU A O 1
ATOM 570 N N . GLN A 1 90 ? -27.915 10.496 -24.450 1.00 20.82 69 GLN A N 1
ATOM 571 C CA . GLN A 1 90 ? -27.045 10.793 -23.318 1.00 21.28 69 GLN A CA 1
ATOM 572 C C . GLN A 1 90 ? -25.736 11.436 -23.788 1.00 21.24 69 GLN A C 1
ATOM 573 O O . GLN A 1 90 ? -25.218 12.345 -23.133 1.00 20.99 69 GLN A O 1
ATOM 579 N N . GLY A 1 91 ? -25.233 10.983 -24.939 1.00 20.62 70 GLY A N 1
ATOM 580 C CA . GLY A 1 91 ? -23.996 11.515 -25.519 1.00 22.00 70 GLY A CA 1
ATOM 581 C C . GLY A 1 91 ? -24.189 12.815 -26.274 1.00 22.45 70 GLY A C 1
ATOM 582 O O . GLY A 1 91 ? -23.391 13.735 -26.113 1.00 23.53 70 GLY A O 1
ATOM 583 N N . ASN A 1 92 ? -25.242 12.890 -27.091 1.00 22.79 71 ASN A N 1
ATOM 584 C CA . ASN A 1 92 ? -25.529 14.082 -27.905 1.00 23.85 71 ASN A CA 1
ATOM 585 C C . ASN A 1 92 ? -26.014 15.261 -27.070 1.00 24.33 71 ASN A C 1
ATOM 586 O O . ASN A 1 92 ? -25.708 16.417 -27.384 1.00 24.17 71 ASN A O 1
ATOM 591 N N . THR A 1 93 ? -26.767 14.964 -26.009 1.00 23.97 72 THR A N 1
ATOM 592 C CA . THR A 1 93 ? -27.581 15.992 -25.344 1.00 24.97 72 THR A CA 1
ATOM 593 C C . THR A 1 93 ? -27.341 16.053 -23.843 1.00 24.52 72 THR A C 1
ATOM 594 O O . THR A 1 93 ? -26.939 17.089 -23.328 1.00 25.39 72 THR A O 1
ATOM 598 N N . GLY A 1 94 ? -27.583 14.942 -23.163 1.00 24.37 73 GLY A N 1
ATOM 599 C CA . GLY A 1 94 ? -27.598 14.886 -21.693 1.00 24.24 73 GLY A CA 1
ATOM 600 C C . GLY A 1 94 ? -26.294 15.287 -21.037 1.00 24.94 73 GLY A C 1
ATOM 601 O O . GLY A 1 94 ? -26.247 16.254 -20.269 1.00 25.86 73 GLY A O 1
ATOM 602 N N . MET A 1 95 ? -25.231 14.548 -21.334 1.00 24.07 74 MET A N 1
ATOM 603 C CA . MET A 1 95 ? -23.937 14.852 -20.737 1.00 24.35 74 MET A CA 1
ATOM 604 C C . MET A 1 95 ? -23.344 16.217 -21.136 1.00 23.52 74 MET A C 1
ATOM 605 O O . MET A 1 95 ? -22.863 16.919 -20.253 1.00 23.40 74 MET A O 1
ATOM 610 N N . PRO A 1 96 ? -23.380 16.597 -22.445 1.00 23.36 75 PRO A N 1
ATOM 611 C CA . PRO A 1 96 ? -22.898 17.939 -22.838 1.00 23.27 75 PRO A CA 1
ATOM 612 C C . PRO A 1 96 ? -23.652 19.093 -22.185 1.00 23.77 75 PRO A C 1
ATOM 613 O O . PRO A 1 96 ? -23.027 20.072 -21.779 1.00 23.46 75 PRO A O 1
ATOM 617 N N . ILE A 1 97 ? -24.981 18.995 -22.103 1.00 23.81 76 ILE A N 1
ATOM 618 C CA . ILE A 1 97 ? -25.780 20.056 -21.485 1.00 24.52 76 ILE A CA 1
ATOM 619 C C . ILE A 1 97 ? -25.526 20.202 -19.969 1.00 23.92 76 ILE A C 1
ATOM 620 O O . ILE A 1 97 ? -25.404 21.322 -19.454 1.00 23.99 76 ILE A O 1
ATOM 625 N N . VAL A 1 98 ? -25.415 19.079 -19.266 1.00 23.97 77 VAL A N 1
ATOM 626 C CA . VAL A 1 98 ? -25.037 19.109 -17.846 1.00 24.01 77 VAL A CA 1
ATOM 627 C C . VAL A 1 98 ? -23.615 19.691 -17.693 1.00 25.23 77 VAL A C 1
ATOM 628 O O . VAL A 1 98 ? -23.377 20.540 -16.828 1.00 25.77 77 VAL A O 1
ATOM 632 N N . ALA A 1 99 ? -22.694 19.279 -18.566 1.00 25.42 78 ALA A N 1
ATOM 633 C CA . ALA A 1 99 ? -21.332 19.841 -18.555 1.00 26.72 78 ALA A CA 1
ATOM 634 C C . ALA A 1 99 ? -21.356 21.367 -18.686 1.00 27.46 78 ALA A C 1
ATOM 635 O O . ALA A 1 99 ? -20.628 22.064 -17.980 1.00 28.07 78 ALA A O 1
ATOM 637 N N . GLU A 1 100 ? -22.224 21.875 -19.559 1.00 28.33 79 GLU A N 1
ATOM 638 C CA . GLU A 1 100 ? -22.330 23.316 -19.803 1.00 29.60 79 GLU A CA 1
ATOM 639 C C . GLU A 1 100 ? -22.715 24.096 -18.543 1.00 29.64 79 GLU A C 1
ATOM 640 O O . GLU A 1 100 ? -22.221 25.206 -18.311 1.00 29.72 79 GLU A O 1
ATOM 646 N N . HIS A 1 101 ? -23.580 23.506 -17.721 1.00 29.43 80 HIS A N 1
ATOM 647 C CA . HIS A 1 101 ? -24.150 24.221 -16.587 1.00 29.74 80 HIS A CA 1
ATOM 648 C C . HIS A 1 101 ? -23.432 24.001 -15.254 1.00 30.18 80 HIS A C 1
ATOM 649 O O . HIS A 1 101 ? -23.625 24.766 -14.317 1.00 30.30 80 HIS A O 1
ATOM 656 N N . VAL A 1 102 ? -22.596 22.969 -15.182 1.00 30.70 81 VAL A N 1
ATOM 657 C CA . VAL A 1 102 ? -21.827 22.669 -13.977 1.00 31.47 81 VAL A CA 1
ATOM 658 C C . VAL A 1 102 ? -20.538 23.488 -13.976 1.00 32.45 81 VAL A C 1
ATOM 659 O O . VAL A 1 102 ? -19.819 23.514 -14.982 1.00 32.50 81 VAL A O 1
ATOM 663 N N . ASP A 1 103 ? -20.254 24.139 -12.846 1.00 33.38 82 ASP A N 1
ATOM 664 C CA . ASP A 1 103 ? -19.071 24.993 -12.702 1.00 34.82 82 ASP A CA 1
ATOM 665 C C . ASP A 1 103 ? -17.822 24.225 -12.285 1.00 34.74 82 ASP A C 1
ATOM 666 O O . ASP A 1 103 ? -17.891 23.303 -11.463 1.00 35.00 82 ASP A O 1
ATOM 671 N N . GLY A 1 104 ? -16.684 24.621 -12.855 1.00 34.89 83 GLY A N 1
ATOM 672 C CA . GLY A 1 104 ? -15.381 24.046 -12.504 1.00 35.11 83 GLY A CA 1
ATOM 673 C C . GLY A 1 104 ? -14.786 23.209 -13.620 1.00 34.96 83 GLY A C 1
ATOM 674 O O . GLY A 1 104 ? -15.409 22.247 -14.075 1.00 34.57 83 GLY A O 1
ATOM 675 N N . HIS A 1 105 ? -13.573 23.568 -14.047 1.00 35.02 84 HIS A N 1
ATOM 676 C CA . HIS A 1 105 ? -12.917 22.924 -15.194 1.00 34.83 84 HIS A CA 1
ATOM 677 C C . HIS A 1 105 ? -12.719 21.422 -15.040 1.00 33.77 84 HIS A C 1
ATOM 678 O O . HIS A 1 105 ? -12.824 20.679 -16.018 1.00 33.25 84 HIS A O 1
ATOM 685 N N . GLN A 1 106 ? -12.453 20.973 -13.819 1.00 32.84 85 GLN A N 1
ATOM 686 C CA . GLN A 1 106 ? -12.281 19.543 -13.578 1.00 32.29 85 GLN A CA 1
ATOM 687 C C . GLN A 1 106 ? -13.610 18.781 -13.633 1.00 30.88 85 GLN A C 1
ATOM 688 O O . GLN A 1 106 ? -13.671 17.678 -14.188 1.00 30.44 85 GLN A O 1
ATOM 694 N N . ARG A 1 107 ? -14.661 19.363 -13.057 1.00 29.75 86 ARG A N 1
ATOM 695 C CA . ARG A 1 107 ? -16.000 18.768 -13.141 1.00 28.87 86 ARG A CA 1
ATOM 696 C C . ARG A 1 107 ? -16.432 18.690 -14.599 1.00 28.16 86 ARG A C 1
ATOM 697 O O . ARG A 1 107 ? -16.980 17.677 -15.030 1.00 27.55 86 ARG A O 1
ATOM 705 N N . LYS A 1 108 ? -16.168 19.755 -15.354 1.00 27.65 87 LYS A N 1
ATOM 706 C CA . LYS A 1 108 ? -16.485 19.772 -16.786 1.00 27.96 87 LYS A CA 1
ATOM 707 C C . LYS A 1 108 ? -15.697 18.738 -17.577 1.00 27.75 87 LYS A C 1
ATOM 708 O O . LYS A 1 108 ? -16.233 18.141 -18.510 1.00 28.29 87 LYS A O 1
ATOM 714 N N . ALA A 1 109 ? -14.434 18.524 -17.208 1.00 27.69 88 ALA A N 1
ATOM 715 C CA . ALA A 1 109 ? -13.601 17.514 -17.875 1.00 27.46 88 ALA A CA 1
ATOM 716 C C . ALA A 1 109 ? -14.132 16.091 -17.682 1.00 26.87 88 ALA A C 1
ATOM 717 O O . ALA A 1 109 ? -14.096 15.282 -18.608 1.00 26.47 88 ALA A O 1
ATOM 719 N N . VAL A 1 110 ? -14.605 15.789 -16.474 1.00 25.98 89 VAL A N 1
ATOM 720 C CA . VAL A 1 110 ? -15.207 14.487 -16.177 1.00 25.46 89 VAL A CA 1
ATOM 721 C C . VAL A 1 110 ? -16.491 14.309 -16.994 1.00 24.57 89 VAL A C 1
ATOM 722 O O . VAL A 1 110 ? -16.669 13.294 -17.674 1.00 23.62 89 VAL A O 1
ATOM 726 N N . LEU A 1 111 ? -17.362 15.315 -16.953 1.00 24.33 90 LEU A N 1
ATOM 727 C CA . LEU A 1 111 ? -18.626 15.247 -17.687 1.00 23.93 90 LEU A CA 1
ATOM 728 C C . LEU A 1 111 ? -18.435 15.169 -19.202 1.00 23.77 90 LEU A C 1
ATOM 729 O O . LEU A 1 111 ? -19.170 14.448 -19.877 1.00 23.04 90 LEU A O 1
ATOM 734 N N . ASN A 1 112 ? -17.460 15.916 -19.731 1.00 24.24 91 ASN A N 1
ATOM 735 C CA . ASN A 1 112 ? -17.093 15.811 -21.152 1.00 24.95 91 ASN A CA 1
ATOM 736 C C . ASN A 1 112 ? -16.582 14.427 -21.542 1.00 24.25 91 ASN A C 1
ATOM 737 O O . ASN A 1 112 ? -16.908 13.925 -22.617 1.00 23.99 91 ASN A O 1
ATOM 742 N N . PHE A 1 113 ? -15.753 13.835 -20.683 1.00 23.60 92 PHE A N 1
ATOM 743 C CA . PHE A 1 113 ? -15.262 12.480 -20.910 1.00 23.32 92 PHE A CA 1
ATOM 744 C C . PHE A 1 113 ? -16.414 11.465 -20.926 1.00 22.63 92 PHE A C 1
ATOM 745 O O . PHE A 1 113 ? -16.467 10.601 -21.803 1.00 21.94 92 PHE A O 1
ATOM 753 N N . MET A 1 114 ? -17.308 11.566 -19.939 1.00 22.03 93 MET A N 1
ATOM 754 C CA . MET A 1 114 ? -18.499 10.707 -19.876 1.00 22.14 93 MET A CA 1
ATOM 755 C C . MET A 1 114 ? -19.380 10.845 -21.130 1.00 21.64 93 MET A C 1
ATOM 756 O O . MET A 1 114 ? -19.847 9.838 -21.672 1.00 21.59 93 MET A O 1
ATOM 761 N N . ALA A 1 115 ? -19.572 12.082 -21.601 1.00 20.98 94 ALA A N 1
ATOM 762 C CA . ALA A 1 115 ? -20.300 12.349 -22.856 1.00 20.58 94 ALA A CA 1
ATOM 763 C C . ALA A 1 115 ? -19.683 11.647 -24.064 1.00 21.01 94 ALA A C 1
ATOM 764 O O . ALA A 1 115 ? -20.397 11.077 -24.910 1.00 21.06 94 ALA A O 1
ATOM 766 N N . MET A 1 116 ? -18.357 11.719 -24.168 1.00 20.36 95 MET A N 1
ATOM 767 C CA . MET A 1 116 ? -17.642 11.056 -25.243 1.00 20.83 95 MET A CA 1
ATOM 768 C C . MET A 1 116 ? -17.881 9.538 -25.191 1.00 20.55 95 MET A C 1
ATOM 769 O O . MET A 1 116 ? -18.165 8.913 -26.211 1.00 20.70 95 MET A O 1
ATOM 774 N N . MET A 1 117 ? -17.788 8.962 -23.997 1.00 20.50 96 MET A N 1
ATOM 775 C CA . MET A 1 117 ? -18.018 7.534 -23.826 1.00 21.22 96 MET A CA 1
ATOM 776 C C . MET A 1 117 ? -19.405 7.130 -24.324 1.00 21.11 96 MET A C 1
ATOM 777 O O . MET A 1 117 ? -19.537 6.122 -25.022 1.00 20.71 96 MET A O 1
ATOM 782 N N . GLU A 1 118 ? -20.418 7.928 -23.985 1.00 21.18 97 GLU A N 1
ATOM 783 C CA . GLU A 1 118 ? -21.803 7.651 -24.382 1.00 21.99 97 GLU A CA 1
ATOM 784 C C . GLU A 1 118 ? -21.959 7.463 -25.892 1.00 22.10 97 GLU A C 1
ATOM 785 O O . GLU A 1 118 ? -22.464 6.432 -26.342 1.00 22.22 97 GLU A O 1
ATOM 791 N N . ASN A 1 119 ? -21.531 8.450 -26.677 1.00 22.26 98 ASN A N 1
ATOM 792 C CA . ASN A 1 119 ? -21.782 8.386 -28.117 1.00 21.91 98 ASN A CA 1
ATOM 793 C C . ASN A 1 119 ? -20.630 7.888 -29.002 1.00 22.41 98 ASN A C 1
ATOM 794 O O . ASN A 1 119 ? -20.873 7.312 -30.061 1.00 23.07 98 ASN A O 1
ATOM 799 N N . ALA A 1 120 ? -19.390 8.119 -28.578 1.00 22.75 99 ALA A N 1
ATOM 800 C CA . ALA A 1 120 ? -18.224 7.665 -29.335 1.00 23.12 99 ALA A CA 1
ATOM 801 C C . ALA A 1 120 ? -17.823 6.241 -29.004 1.00 23.60 99 ALA A C 1
ATOM 802 O O . ALA A 1 120 ? -17.182 5.582 -29.829 1.00 24.14 99 ALA A O 1
ATOM 804 N N . VAL A 1 121 ? -18.196 5.758 -27.814 1.00 23.23 100 VAL A N 1
ATOM 805 C CA . VAL A 1 121 ? -17.837 4.383 -27.419 1.00 23.74 100 VAL A CA 1
ATOM 806 C C . VAL A 1 121 ? -19.042 3.458 -27.245 1.00 23.62 100 VAL A C 1
ATOM 807 O O . VAL A 1 121 ? -19.126 2.436 -27.920 1.00 24.51 100 VAL A O 1
ATOM 811 N N . HIS A 1 122 ? -19.964 3.822 -26.356 1.00 23.45 101 HIS A N 1
ATOM 812 C CA . HIS A 1 122 ? -21.102 2.959 -26.030 1.00 23.81 101 HIS A CA 1
ATOM 813 C C . HIS A 1 122 ? -22.066 2.774 -27.183 1.00 24.33 101 HIS A C 1
ATOM 814 O O . HIS A 1 122 ? -22.330 1.636 -27.583 1.00 24.80 101 HIS A O 1
ATOM 821 N N . ALA A 1 123 ? -22.615 3.881 -27.691 1.00 24.40 102 ALA A N 1
ATOM 822 C CA . ALA A 1 123 ? -23.595 3.812 -28.777 1.00 24.00 102 ALA A CA 1
ATOM 823 C C . ALA A 1 123 ? -23.004 3.086 -29.987 1.00 24.05 102 ALA A C 1
ATOM 824 O O . ALA A 1 123 ? -23.688 2.288 -30.624 1.00 23.89 102 ALA A O 1
ATOM 826 N N . LYS A 1 124 ? -21.732 3.350 -30.283 1.00 24.36 103 LYS A N 1
ATOM 827 C CA . LYS A 1 124 ? -21.048 2.717 -31.417 1.00 24.31 103 LYS A CA 1
ATOM 828 C C . LYS A 1 124 ? -20.824 1.209 -31.253 1.00 23.84 103 LYS A C 1
ATOM 829 O O . LYS A 1 124 ? -20.963 0.454 -32.224 1.00 24.21 103 LYS A O 1
ATOM 835 N N . SER A 1 125 ? -20.494 0.773 -30.035 1.00 23.52 104 SER A N 1
ATOM 836 C CA A SER A 1 125 ? -20.298 -0.649 -29.733 0.50 23.23 104 SER A CA 1
ATOM 837 C CA B SER A 1 125 ? -20.283 -0.649 -29.766 0.50 23.15 104 SER A CA 1
ATOM 838 C C . SER A 1 125 ? -21.504 -1.497 -30.139 1.00 22.91 104 SER A C 1
ATOM 839 O O . SER A 1 125 ? -21.355 -2.631 -30.575 1.00 22.33 104 SER A O 1
ATOM 844 N N . TYR A 1 126 ? -22.707 -0.951 -29.977 1.00 22.72 105 TYR A N 1
ATOM 845 C CA . TYR A 1 126 ? -23.906 -1.704 -30.347 1.00 23.34 105 TYR A CA 1
ATOM 846 C C . TYR A 1 126 ? -23.951 -1.982 -31.831 1.00 23.32 105 TYR A C 1
ATOM 847 O O . TYR A 1 126 ? -24.404 -3.045 -32.230 1.00 23.17 105 TYR A O 1
ATOM 856 N N . SER A 1 127 ? -23.481 -1.025 -32.636 1.00 23.61 106 SER A N 1
ATOM 857 C CA . SER A 1 127 ? -23.389 -1.217 -34.078 1.00 24.40 106 SER A CA 1
ATOM 858 C C . SER A 1 127 ? -22.351 -2.273 -34.432 1.00 24.55 106 SER A C 1
ATOM 859 O O . SER A 1 127 ? -22.529 -2.992 -35.403 1.00 24.74 106 SER A O 1
ATOM 862 N N . ASN A 1 128 ? -21.272 -2.356 -33.654 1.00 25.28 107 ASN A N 1
ATOM 863 C CA . ASN A 1 128 ? -20.274 -3.413 -33.848 1.00 25.88 107 ASN A CA 1
ATOM 864 C C . ASN A 1 128 ? -20.917 -4.775 -33.622 1.00 25.48 107 ASN A C 1
ATOM 865 O O . ASN A 1 128 ? -20.713 -5.706 -34.399 1.00 25.23 107 ASN A O 1
ATOM 870 N N . ILE A 1 129 ? -21.705 -4.878 -32.557 1.00 25.44 108 ILE A N 1
ATOM 871 C CA . ILE A 1 129 ? -22.439 -6.113 -32.281 1.00 25.48 108 ILE A CA 1
ATOM 872 C C . ILE A 1 129 ? -23.430 -6.418 -33.416 1.00 25.93 108 ILE A C 1
ATOM 873 O O . ILE A 1 129 ? -23.412 -7.526 -33.963 1.00 25.54 108 ILE A O 1
ATOM 878 N N . PHE A 1 130 ? -24.267 -5.442 -33.781 1.00 26.04 109 PHE A N 1
ATOM 879 C CA . PHE A 1 130 ? -25.241 -5.621 -34.874 1.00 26.66 109 PHE A CA 1
ATOM 880 C C . PHE A 1 130 ? -24.579 -6.060 -36.183 1.00 27.38 109 PHE A C 1
ATOM 881 O O . PHE A 1 130 ? -25.068 -6.977 -36.863 1.00 27.22 109 PHE A O 1
ATOM 889 N N . MET A 1 131 ? -23.469 -5.412 -36.538 1.00 27.52 110 MET A N 1
ATOM 890 C CA . MET A 1 131 ? -22.808 -5.677 -37.821 1.00 29.07 110 MET A CA 1
ATOM 891 C C . MET A 1 131 ? -22.187 -7.061 -37.901 1.00 29.58 110 MET A C 1
ATOM 892 O O . MET A 1 131 ? -22.042 -7.616 -38.990 1.00 30.07 110 MET A O 1
ATOM 897 N N . THR A 1 132 ? -21.832 -7.608 -36.745 1.00 30.25 111 THR A N 1
ATOM 898 C CA . THR A 1 132 ? -21.308 -8.967 -36.646 1.00 30.97 111 THR A CA 1
ATOM 899 C C . THR A 1 132 ? -22.420 -10.013 -36.777 1.00 31.36 111 THR A C 1
ATOM 900 O O . THR A 1 132 ? -22.333 -10.933 -37.602 1.00 31.60 111 THR A O 1
ATOM 904 N N . LEU A 1 133 ? -23.466 -9.858 -35.971 1.00 31.34 112 LEU A N 1
ATOM 905 C CA . LEU A 1 133 ? -24.498 -10.887 -35.832 1.00 31.68 112 LEU A C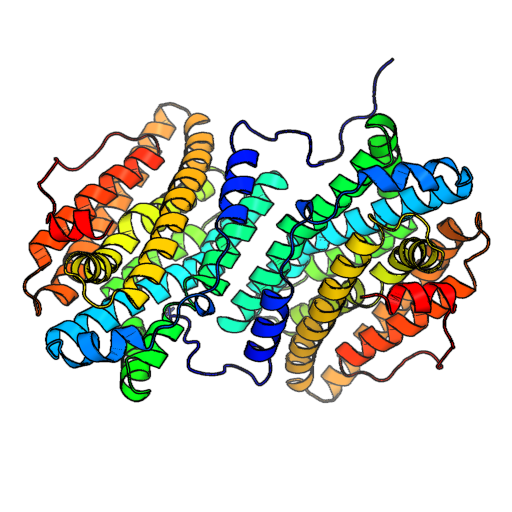A 1
ATOM 906 C C . LEU A 1 133 ? -25.623 -10.863 -36.871 1.00 31.96 112 LEU A C 1
ATOM 907 O O . LEU A 1 133 ? -26.176 -11.908 -37.211 1.00 31.69 112 LEU A O 1
ATOM 912 N N . ALA A 1 134 ? -25.960 -9.678 -37.369 1.00 32.12 113 ALA A N 1
ATOM 913 C CA . ALA A 1 134 ? -27.175 -9.511 -38.155 1.00 32.53 113 ALA A CA 1
ATOM 914 C C . ALA A 1 134 ? -26.923 -9.016 -39.573 1.00 33.15 113 ALA A C 1
ATOM 915 O O . ALA A 1 134 ? -25.992 -8.248 -39.804 1.00 32.47 113 ALA A O 1
ATOM 917 N N . PRO A 1 135 ? -27.773 -9.447 -40.527 1.00 34.27 114 PRO A N 1
ATOM 918 C CA . PRO A 1 135 ? -27.716 -8.906 -41.879 1.00 35.35 114 PRO A CA 1
ATOM 919 C C . PRO A 1 135 ? -28.269 -7.485 -41.909 1.00 36.17 114 PRO A C 1
ATOM 920 O O . PRO A 1 135 ? -29.063 -7.111 -41.042 1.00 35.92 114 PRO A O 1
ATOM 924 N N . THR A 1 136 ? -27.837 -6.706 -42.895 1.00 37.30 115 THR A N 1
ATOM 925 C CA . THR A 1 136 ? -28.185 -5.285 -43.004 1.00 38.49 115 THR A CA 1
ATOM 926 C C . THR A 1 136 ? -29.684 -4.973 -42.887 1.00 38.48 115 THR A C 1
ATOM 927 O O . THR A 1 136 ? -30.056 -3.965 -42.276 1.00 38.74 115 THR A O 1
ATOM 931 N N . GLU A 1 137 ? -30.528 -5.831 -43.463 1.00 38.89 116 GLU A N 1
ATOM 932 C CA . GLU A 1 137 ? -31.981 -5.611 -43.474 1.00 38.65 116 GLU A CA 1
ATOM 933 C C . GLU A 1 137 ? -32.579 -5.694 -42.074 1.00 37.38 116 GLU A C 1
ATOM 934 O O . GLU A 1 137 ? -33.479 -4.929 -41.732 1.00 37.22 116 GLU A O 1
ATOM 940 N N . THR A 1 138 ? -32.061 -6.620 -41.272 1.00 36.05 117 THR A N 1
ATOM 941 C CA . THR A 1 138 ? -32.490 -6.779 -39.891 1.00 34.88 117 THR A CA 1
ATOM 942 C C . THR A 1 138 ? -32.020 -5.587 -39.064 1.00 33.58 117 THR A C 1
ATOM 943 O O . THR A 1 138 ? -32.747 -5.116 -38.185 1.00 33.61 117 THR A O 1
ATOM 947 N N . ILE A 1 139 ? -30.812 -5.106 -39.354 1.00 32.29 118 ILE A N 1
ATOM 948 C CA . ILE A 1 139 ? -30.287 -3.900 -38.715 1.00 31.19 118 ILE A CA 1
ATOM 949 C C . ILE A 1 139 ? -31.152 -2.677 -39.072 1.00 30.85 118 ILE A C 1
ATOM 950 O O . ILE A 1 139 ? -31.566 -1.934 -38.182 1.00 29.77 118 ILE A O 1
ATOM 955 N N . ASN A 1 140 ? -31.434 -2.489 -40.366 1.00 31.17 119 ASN A N 1
ATOM 956 C CA . ASN A 1 140 ? -32.303 -1.394 -40.828 1.00 31.76 119 ASN A CA 1
ATOM 957 C C . ASN A 1 140 ? -33.680 -1.428 -40.156 1.00 31.25 119 ASN A C 1
ATOM 958 O O . ASN A 1 140 ? -34.174 -0.398 -39.695 1.00 31.47 119 ASN A O 1
ATOM 963 N N . GLU A 1 141 ? -34.275 -2.618 -40.100 1.00 30.96 120 GLU A N 1
ATOM 964 C CA . GLU A 1 141 ? -35.587 -2.828 -39.490 1.00 30.36 120 GLU A CA 1
ATOM 965 C C . GLU A 1 141 ? -35.609 -2.474 -38.001 1.00 28.60 120 GLU A C 1
ATOM 966 O O . GLU A 1 141 ? -36.558 -1.850 -37.533 1.00 27.94 120 GLU A O 1
ATOM 972 N N . VAL A 1 142 ? -34.578 -2.867 -37.257 1.00 27.29 121 VAL A N 1
ATOM 973 C CA . VAL A 1 142 ? -34.573 -2.567 -35.809 1.00 25.89 121 VAL A CA 1
ATOM 974 C C . VAL A 1 142 ? -34.422 -1.069 -35.519 1.00 25.11 121 VAL A C 1
ATOM 975 O O . VAL A 1 142 ? -34.995 -0.559 -34.557 1.00 24.23 121 VAL A O 1
ATOM 979 N N . PHE A 1 143 ? -33.670 -0.356 -36.352 1.00 24.69 122 PHE A N 1
ATOM 980 C CA . PHE A 1 143 ? -33.563 1.101 -36.184 1.00 24.77 122 PHE A CA 1
ATOM 981 C C . PHE A 1 143 ? -34.868 1.815 -36.578 1.00 24.99 122 PHE A C 1
ATOM 982 O O . PHE A 1 143 ? -35.243 2.822 -35.976 1.00 24.73 122 PHE A O 1
ATOM 990 N N . GLU A 1 144 ? -35.568 1.275 -37.573 1.00 25.22 123 GLU A N 1
ATOM 991 C CA . GLU A 1 144 ? -36.917 1.753 -37.892 1.00 25.72 123 GLU A CA 1
ATOM 992 C C . GLU A 1 144 ? -37.875 1.479 -36.734 1.00 25.08 123 GLU A C 1
ATOM 993 O O . GLU A 1 144 ? -38.708 2.321 -36.395 1.00 24.67 123 GLU A O 1
ATOM 999 N N . TRP A 1 145 ? -37.727 0.310 -36.116 1.00 24.21 124 TRP A N 1
ATOM 1000 C CA . TRP A 1 145 ? -38.533 -0.068 -34.956 1.00 23.99 124 TRP A CA 1
ATOM 1001 C C . TRP A 1 145 ? -38.351 0.866 -33.751 1.00 23.95 124 TRP A C 1
ATOM 1002 O O . TRP A 1 145 ? -39.336 1.166 -33.050 1.00 23.31 124 TRP A O 1
ATOM 1013 N N . VAL A 1 146 ? -37.124 1.326 -33.485 1.00 23.35 125 VAL A N 1
ATOM 1014 C CA . VAL A 1 146 ? -36.966 2.307 -32.380 1.00 23.53 125 VAL A CA 1
ATOM 1015 C C . VAL A 1 146 ? -37.756 3.598 -32.629 1.00 23.73 125 VAL A C 1
ATOM 1016 O O . VAL A 1 146 ? -38.380 4.111 -31.712 1.00 23.03 125 VAL A O 1
ATOM 1020 N N . LYS A 1 147 ? -37.769 4.074 -33.877 1.00 24.06 126 LYS A N 1
ATOM 1021 C CA . LYS A 1 147 ? -38.471 5.322 -34.223 1.00 25.41 126 LYS A CA 1
ATOM 1022 C C . LYS A 1 147 ? -39.978 5.268 -33.962 1.00 25.82 126 LYS A C 1
ATOM 1023 O O . LYS A 1 147 ? -40.582 6.288 -33.622 1.00 26.08 126 LYS A O 1
ATOM 1029 N N . GLN A 1 148 ? -40.574 4.087 -34.123 1.00 26.45 127 GLN A N 1
ATOM 1030 C CA . GLN A 1 148 ? -42.028 3.931 -34.029 1.00 26.85 127 GLN A CA 1
ATOM 1031 C C . GLN A 1 148 ? -42.517 3.287 -32.730 1.00 26.01 127 GLN A C 1
ATOM 1032 O O . GLN A 1 148 ? -43.726 3.209 -32.502 1.00 26.12 127 GLN A O 1
ATOM 1038 N N . ASN A 1 149 ? -41.590 2.821 -31.889 1.00 24.97 128 ASN A N 1
ATOM 1039 C CA . ASN A 1 149 ? -41.954 2.196 -30.621 1.00 24.03 128 ASN A CA 1
ATOM 1040 C C . ASN A 1 149 ? -42.378 3.246 -29.606 1.00 24.13 128 ASN A C 1
ATOM 1041 O O . ASN A 1 149 ? -41.576 4.119 -29.263 1.00 22.93 128 ASN A O 1
ATOM 1046 N N . LYS A 1 150 ? -43.613 3.146 -29.108 1.00 24.32 129 LYS A N 1
ATOM 1047 C CA . LYS A 1 150 ? -44.192 4.221 -28.278 1.00 24.77 129 LYS A CA 1
ATOM 1048 C C . LYS A 1 150 ? -43.565 4.392 -26.892 1.00 24.54 129 LYS A C 1
ATOM 1049 O O . LYS A 1 150 ? -43.503 5.509 -26.377 1.00 24.17 129 LYS A O 1
ATOM 1055 N N . TYR A 1 151 ? -43.108 3.287 -26.293 1.00 23.92 130 TYR A N 1
ATOM 1056 C CA . TYR A 1 151 ? -42.467 3.334 -24.972 1.00 24.12 130 TYR A CA 1
ATOM 1057 C C . TYR A 1 151 ? -41.075 3.943 -25.027 1.00 23.54 130 TYR A C 1
ATOM 1058 O O . TYR A 1 151 ? -40.678 4.704 -24.132 1.00 23.32 130 TYR A O 1
ATOM 1067 N N . LEU A 1 152 ? -40.338 3.606 -26.080 1.00 23.38 131 LEU A N 1
ATOM 1068 C CA . LEU A 1 152 ? -39.005 4.140 -26.291 1.00 23.43 131 LEU A CA 1
ATOM 1069 C C . LEU A 1 152 ? -39.088 5.630 -26.638 1.00 23.37 131 LEU A C 1
ATOM 1070 O O . LEU A 1 152 ? -38.300 6.432 -26.127 1.00 23.05 131 LEU A O 1
ATOM 1075 N N . GLN A 1 153 ? -40.036 6.006 -27.502 1.00 22.80 132 GLN A N 1
ATOM 1076 C CA . GLN A 1 153 ? -40.271 7.434 -27.768 1.00 22.70 132 GLN A CA 1
ATOM 1077 C C . GLN A 1 153 ? -40.708 8.216 -26.526 1.00 22.54 132 GLN A C 1
ATOM 1078 O O . GLN A 1 153 ? -40.203 9.322 -26.282 1.00 21.73 132 GLN A O 1
ATOM 1084 N N . LYS A 1 154 ? -41.627 7.648 -25.740 1.00 22.53 133 LYS A N 1
ATOM 1085 C CA . LYS A 1 154 ? -42.050 8.306 -24.504 1.00 22.84 133 LYS A CA 1
ATOM 1086 C C . LYS A 1 154 ? -40.882 8.535 -23.543 1.00 22.42 133 LYS A C 1
ATOM 1087 O O . LYS A 1 154 ? -40.751 9.626 -23.000 1.00 21.90 133 LYS A O 1
ATOM 1093 N N . LYS A 1 155 ? -40.023 7.530 -23.345 1.00 22.77 134 LYS A N 1
ATOM 1094 C CA . LYS A 1 155 ? -38.944 7.686 -22.364 1.00 22.87 134 LYS A CA 1
ATOM 1095 C C . LYS A 1 155 ? -37.904 8.702 -22.825 1.00 22.30 134 LYS A C 1
ATOM 1096 O O . LYS A 1 155 ? -37.447 9.527 -22.016 1.00 21.89 134 LYS A O 1
ATOM 1102 N N . ALA A 1 156 ? -37.577 8.673 -24.117 1.00 21.96 135 ALA A N 1
ATOM 1103 C CA . ALA A 1 156 ? -36.734 9.714 -24.736 1.00 22.43 135 ALA A CA 1
ATOM 1104 C C . ALA A 1 156 ? -37.346 11.112 -24.632 1.00 22.02 135 ALA A C 1
ATOM 1105 O O . ALA A 1 156 ? -36.643 12.069 -24.320 1.00 22.60 135 ALA A O 1
ATOM 1107 N N . GLN A 1 157 ? -38.644 11.232 -24.913 1.00 21.97 136 GLN A N 1
ATOM 1108 C CA . GLN A 1 157 ? -39.337 12.523 -24.807 1.00 22.10 136 GLN A CA 1
ATOM 1109 C C . GLN A 1 157 ? -39.201 13.103 -23.414 1.00 21.87 136 GLN A C 1
ATOM 1110 O O . GLN A 1 157 ? -38.934 14.294 -23.262 1.00 21.75 136 GLN A O 1
ATOM 1116 N N . MET A 1 158 ? -39.405 12.253 -22.409 1.00 21.38 137 MET A N 1
ATOM 1117 C CA . MET A 1 158 ? -39.398 12.680 -21.018 1.00 22.08 137 MET A CA 1
ATOM 1118 C C . MET A 1 158 ? -38.006 13.077 -20.541 1.00 21.70 137 MET A C 1
ATOM 1119 O O . MET A 1 158 ? -37.833 14.086 -19.854 1.00 21.83 137 MET A O 1
ATOM 1124 N N . ILE A 1 159 ? -37.020 12.257 -20.875 1.00 20.90 138 ILE A N 1
ATOM 1125 C CA . ILE A 1 159 ? -35.668 12.496 -20.399 1.00 20.60 138 ILE A CA 1
ATOM 1126 C C . ILE A 1 159 ? -35.063 13.712 -21.107 1.00 20.36 138 ILE A C 1
ATOM 1127 O O . ILE A 1 159 ? -34.548 14.617 -20.447 1.00 19.65 138 ILE A O 1
ATOM 1132 N N . VAL A 1 160 ? -35.152 13.740 -22.437 1.00 19.58 139 VAL A N 1
ATOM 1133 C CA . VAL A 1 160 ? -34.575 14.827 -23.234 1.00 19.88 139 VAL A CA 1
ATOM 1134 C C . VAL A 1 160 ? -35.310 16.143 -22.964 1.00 19.44 139 VAL A C 1
ATOM 1135 O O . VAL A 1 160 ? -34.716 17.214 -23.018 1.00 19.88 139 VAL A O 1
ATOM 1139 N N . GLY A 1 161 ? -36.603 16.059 -22.666 1.00 19.13 140 GLY A N 1
ATOM 1140 C CA . GLY A 1 161 ? -37.368 17.255 -22.352 1.00 18.05 140 GLY A CA 1
ATOM 1141 C C . GLY A 1 161 ? -36.797 17.944 -21.139 1.00 17.86 140 GLY A C 1
ATOM 1142 O O . GLY A 1 161 ? -36.630 19.168 -21.120 1.00 17.47 140 GLY A O 1
ATOM 1143 N N . LEU A 1 162 ? -36.506 17.154 -20.111 1.00 17.92 141 LEU A N 1
ATOM 1144 C CA . LEU A 1 162 ? -35.893 17.686 -18.899 1.00 18.32 141 LEU A CA 1
ATOM 1145 C C . LEU A 1 162 ? -34.484 18.269 -19.146 1.00 18.55 141 LEU A C 1
ATOM 1146 O O . LEU A 1 162 ? -34.158 19.332 -18.619 1.00 18.49 141 LEU A O 1
ATOM 1151 N N . TYR A 1 163 ? -33.671 17.604 -19.963 1.00 19.16 142 TYR A N 1
ATOM 1152 C CA . TYR A 1 163 ? -32.361 18.162 -20.356 1.00 20.16 142 TYR A CA 1
ATOM 1153 C C . TYR A 1 163 ? -32.494 19.521 -21.019 1.00 20.78 142 TYR A C 1
ATOM 1154 O O . TYR A 1 163 ? -31.727 20.446 -20.737 1.00 20.36 142 TYR A O 1
ATOM 1163 N N . LYS A 1 164 ? -33.475 19.643 -21.905 1.00 21.39 143 LYS A N 1
ATOM 1164 C CA . LYS A 1 164 ? -33.610 20.868 -22.676 1.00 22.49 143 LYS A CA 1
ATOM 1165 C C . LYS A 1 164 ? -34.336 21.971 -21.910 1.00 22.49 143 LYS A C 1
ATOM 1166 O O . LYS A 1 164 ? -34.324 23.123 -22.330 1.00 22.45 143 LYS A O 1
ATOM 1172 N N . ALA A 1 165 ? -34.896 21.625 -20.750 1.00 22.02 144 ALA A N 1
ATOM 1173 C CA . ALA A 1 165 ? -35.536 22.610 -19.899 1.00 22.69 144 ALA A CA 1
ATOM 1174 C C . ALA A 1 165 ? -34.556 23.311 -18.942 1.00 23.20 144 ALA A C 1
ATOM 1175 O O . ALA A 1 165 ? -34.931 24.262 -18.268 1.00 23.80 144 ALA A O 1
ATOM 1177 N N . ILE A 1 166 ? -33.304 22.851 -18.877 1.00 23.97 145 ILE A N 1
ATOM 1178 C CA . ILE A 1 166 ? -32.317 23.492 -18.000 1.00 24.29 145 ILE A CA 1
ATOM 1179 C C . ILE A 1 166 ? -32.164 24.972 -18.361 1.00 25.49 145 ILE A C 1
ATOM 1180 O O . ILE A 1 166 ? -32.032 25.321 -19.530 1.00 25.82 145 ILE A O 1
ATOM 1185 N N . GLN A 1 167 ? -32.237 25.830 -17.353 1.00 26.83 146 GLN A N 1
ATOM 1186 C CA . GLN A 1 167 ? -32.063 27.262 -17.549 1.00 28.85 146 GLN A CA 1
ATOM 1187 C C . GLN A 1 167 ? -30.750 27.669 -16.909 1.00 29.77 146 GLN A C 1
ATOM 1188 O O . GLN A 1 167 ? -30.425 27.219 -15.805 1.00 29.74 146 GLN A O 1
ATOM 1194 N N . LYS A 1 168 ? -29.998 28.513 -17.605 1.00 31.29 147 LYS A N 1
ATOM 1195 C CA . LYS A 1 168 ? -28.715 29.000 -17.099 1.00 33.14 147 LYS A CA 1
ATOM 1196 C C . LYS A 1 168 ? -28.913 29.606 -15.716 1.00 33.79 147 LYS A C 1
ATOM 1197 O O . LYS A 1 168 ? -29.927 30.261 -15.452 1.00 34.06 147 LYS A O 1
ATOM 1203 N N . ASP A 1 169 ? -27.962 29.337 -14.827 1.00 35.10 148 ASP A N 1
ATOM 1204 C CA . ASP A 1 169 ? -27.989 29.844 -13.445 1.00 36.27 148 ASP A CA 1
ATOM 1205 C C . ASP A 1 169 ? -29.223 29.451 -12.631 1.00 36.29 148 ASP A C 1
ATOM 1206 O O . ASP A 1 169 ? -29.498 30.043 -11.586 1.00 36.95 148 ASP A O 1
ATOM 1211 N N . ASP A 1 170 ? -29.970 28.461 -13.105 1.00 35.87 149 ASP A N 1
ATOM 1212 C CA . ASP A 1 170 ? -31.137 27.987 -12.373 1.00 35.24 149 ASP A CA 1
ATOM 1213 C C . ASP A 1 170 ? -30.857 26.557 -11.931 1.00 34.12 149 ASP A C 1
ATOM 1214 O O . ASP A 1 170 ? -30.957 25.599 -12.723 1.00 33.52 149 ASP A O 1
ATOM 1219 N N . GLU A 1 171 ? -30.486 26.439 -10.660 1.00 32.48 150 GLU A N 1
ATOM 1220 C CA . GLU A 1 171 ? -30.021 25.186 -10.092 1.00 30.93 150 GLU A CA 1
ATOM 1221 C C . GLU A 1 171 ? -31.131 24.136 -9.985 1.00 29.37 150 GLU A C 1
ATOM 1222 O O . GLU A 1 171 ? -30.853 22.938 -10.032 1.00 28.99 150 GLU A O 1
ATOM 1228 N N . ILE A 1 172 ? -32.378 24.585 -9.840 1.00 27.68 151 ILE A N 1
ATOM 1229 C CA . ILE A 1 172 ? -33.507 23.658 -9.725 1.00 26.26 151 ILE A CA 1
ATOM 1230 C C . ILE A 1 172 ? -33.761 22.927 -11.046 1.00 24.85 151 ILE A C 1
ATOM 1231 O O . ILE A 1 172 ? -33.962 21.714 -11.040 1.00 23.53 151 ILE A O 1
ATOM 1236 N N . SER A 1 173 ? -33.738 23.648 -12.170 1.00 23.58 152 SER A N 1
ATOM 1237 C CA . SER A 1 173 ? -33.916 22.985 -13.460 1.00 22.36 152 SER A CA 1
ATOM 1238 C C . SER A 1 173 ? -32.760 22.019 -13.728 1.00 21.79 152 SER A C 1
ATOM 1239 O O . SER A 1 173 ? -32.953 20.960 -14.338 1.00 20.91 152 SER A O 1
ATOM 1242 N N . LEU A 1 174 ? -31.565 22.392 -13.269 1.00 21.65 153 LEU A N 1
ATOM 1243 C CA . LEU A 1 174 ? -30.384 21.543 -13.408 1.00 21.86 153 LEU A CA 1
ATOM 1244 C C . LEU A 1 174 ? -30.528 20.263 -12.581 1.00 21.98 153 LEU A C 1
ATOM 1245 O O . LEU A 1 174 ? -30.259 19.174 -13.093 1.00 21.64 153 LEU A O 1
ATOM 1250 N N . PHE A 1 175 ? -30.957 20.399 -11.322 1.00 22.17 154 PHE A N 1
ATOM 1251 C CA . PHE A 1 175 ? -31.233 19.239 -10.445 1.00 22.02 154 PHE A CA 1
ATOM 1252 C C . PHE A 1 175 ? -32.196 18.251 -11.092 1.00 21.86 154 PHE A C 1
ATOM 1253 O O . PHE A 1 175 ? -31.990 17.032 -11.034 1.00 21.62 154 PHE A O 1
ATOM 1261 N N . LYS A 1 176 ? -33.272 18.785 -11.671 1.00 21.98 155 LYS A N 1
ATOM 1262 C CA . LYS A 1 176 ? -34.294 17.951 -12.309 1.00 21.79 155 LYS A CA 1
ATOM 1263 C C . LYS A 1 176 ? -33.708 17.139 -13.469 1.00 21.70 155 LYS A C 1
ATOM 1264 O O . LYS A 1 176 ? -33.995 15.941 -13.606 1.00 21.10 155 LYS A O 1
ATOM 1270 N N . ALA A 1 177 ? -32.885 17.792 -14.296 1.00 21.49 156 ALA A N 1
ATOM 1271 C CA . ALA A 1 177 ? -32.184 17.096 -15.371 1.00 20.60 156 ALA A CA 1
ATOM 1272 C C . ALA A 1 177 ? -31.167 16.052 -14.859 1.00 20.37 156 ALA A C 1
ATOM 1273 O O . ALA A 1 177 ? -31.016 14.998 -15.462 1.00 19.61 156 ALA A O 1
ATOM 1275 N N . MET A 1 178 ? -30.491 16.343 -13.748 1.00 20.70 157 MET A N 1
ATOM 1276 C CA . MET A 1 178 ? -29.551 15.382 -13.145 1.00 21.06 157 MET A CA 1
ATOM 1277 C C . MET A 1 178 ? -30.268 14.170 -12.582 1.00 20.83 157 MET A C 1
ATOM 1278 O O . MET A 1 178 ? -29.718 13.064 -12.594 1.00 21.28 157 MET A O 1
ATOM 1283 N N . VAL A 1 179 ? -31.474 14.372 -12.051 1.00 20.76 158 VAL A N 1
ATOM 1284 C CA . VAL A 1 179 ? -32.295 13.248 -11.584 1.00 20.14 158 VAL A CA 1
ATOM 1285 C C . VAL A 1 179 ? -32.658 12.369 -12.786 1.00 20.35 158 VAL A C 1
ATOM 1286 O O . VAL A 1 179 ? -32.554 11.141 -12.731 1.00 19.82 158 VAL A O 1
ATOM 1290 N N . ALA A 1 180 ? -33.079 13.020 -13.866 1.00 19.89 159 ALA A N 1
ATOM 1291 C CA . ALA A 1 180 ? -33.411 12.333 -15.114 1.00 20.50 159 ALA A CA 1
ATOM 1292 C C . ALA A 1 180 ? -32.207 11.522 -15.623 1.00 20.67 159 ALA A C 1
ATOM 1293 O O . ALA A 1 180 ? -32.355 10.359 -16.003 1.00 21.27 159 ALA A O 1
ATOM 1295 N N . SER A 1 181 ? -31.026 12.139 -15.612 1.00 20.78 160 SER A N 1
ATOM 1296 C CA . SER A 1 181 ? -29.783 11.472 -16.017 1.00 21.26 160 SER A CA 1
ATOM 1297 C C . SER A 1 181 ? -29.440 10.275 -15.118 1.00 21.19 160 SER A C 1
ATOM 1298 O O . SER A 1 181 ? -29.109 9.206 -15.618 1.00 20.89 160 SER A O 1
ATOM 1301 N N . VAL A 1 182 ? -29.516 10.447 -13.794 1.00 20.99 161 VAL A N 1
ATOM 1302 C CA . VAL A 1 182 ? -29.321 9.297 -12.904 1.00 21.18 161 VAL A CA 1
ATOM 1303 C C . VAL A 1 182 ? -30.329 8.178 -13.219 1.00 21.15 161 VAL A C 1
ATOM 1304 O O . VAL A 1 182 ? -29.953 6.996 -13.279 1.00 21.18 161 VAL A O 1
ATOM 1308 N N . TYR A 1 183 ? -31.602 8.535 -13.438 1.00 21.10 162 TYR A N 1
ATOM 1309 C CA . TYR A 1 183 ? -32.610 7.523 -13.789 1.00 21.21 162 TYR A CA 1
ATOM 1310 C C . TYR A 1 183 ? -32.308 6.813 -15.108 1.00 21.38 162 TYR A C 1
ATOM 1311 O O . TYR A 1 183 ? -32.602 5.632 -15.256 1.00 20.97 162 TYR A O 1
ATOM 1320 N N . LEU A 1 184 ? -31.740 7.539 -16.059 1.00 22.12 163 LEU A N 1
ATOM 1321 C CA . LEU A 1 184 ? -31.282 6.923 -17.320 1.00 23.80 163 LEU A CA 1
ATOM 1322 C C . LEU A 1 184 ? -30.089 5.993 -17.059 1.00 24.21 163 LEU A C 1
ATOM 1323 O O . LEU A 1 184 ? -30.087 4.874 -17.529 1.00 24.72 163 LEU A O 1
ATOM 1328 N N . GLU A 1 185 ? -29.095 6.459 -16.291 1.00 25.17 164 GLU A N 1
ATOM 1329 C CA . GLU A 1 185 ? -27.858 5.697 -16.059 1.00 25.30 164 GLU A CA 1
ATOM 1330 C C . GLU A 1 185 ? -28.073 4.415 -15.237 1.00 25.07 164 GLU A C 1
ATOM 1331 O O . GLU A 1 185 ? -27.516 3.349 -15.549 1.00 24.49 164 GLU A O 1
ATOM 1337 N N . SER A 1 186 ? -28.864 4.548 -14.180 1.00 24.23 165 SER A N 1
ATOM 1338 C CA . SER A 1 186 ? -28.902 3.576 -13.094 1.00 24.71 165 SER A CA 1
ATOM 1339 C C . SER A 1 186 ? -30.204 2.785 -13.024 1.00 24.51 165 SER A C 1
ATOM 1340 O O . SER A 1 186 ? -30.301 1.833 -12.253 1.00 24.87 165 SER A O 1
ATOM 1343 N N . PHE A 1 187 ? -31.197 3.189 -13.812 1.00 24.71 166 PHE A N 1
ATOM 1344 C CA . PHE A 1 187 ? -32.498 2.522 -13.839 1.00 25.69 166 PHE A CA 1
ATOM 1345 C C . PHE A 1 187 ? -32.905 2.091 -15.257 1.00 25.87 166 PHE A C 1
ATOM 1346 O O . PHE A 1 187 ? -33.077 0.895 -15.499 1.00 26.03 166 PHE A O 1
ATOM 1354 N N . LEU A 1 188 ? -33.038 3.055 -16.171 1.00 26.13 167 LEU A N 1
ATOM 1355 C CA . LEU A 1 188 ? -33.592 2.813 -17.529 1.00 27.13 167 LEU A CA 1
ATOM 1356 C C . LEU A 1 188 ? -32.785 1.861 -18.431 1.00 27.22 167 LEU A C 1
ATOM 1357 O O . LEU A 1 188 ? -33.363 1.169 -19.280 1.00 28.03 167 LEU A O 1
ATOM 1362 N N . PHE A 1 189 ? -31.465 1.858 -18.283 1.00 26.79 168 PHE A N 1
ATOM 1363 C CA . PHE A 1 189 ? -30.622 0.965 -19.076 1.00 26.90 168 PHE A CA 1
ATOM 1364 C C . PHE A 1 189 ? -30.885 -0.505 -18.729 1.00 26.52 168 PHE A C 1
ATOM 1365 O O . PHE A 1 189 ? -30.577 -1.404 -19.523 1.00 26.02 168 PHE A O 1
ATOM 1373 N N . TYR A 1 190 ? -31.432 -0.755 -17.539 1.00 26.18 169 TYR A N 1
ATOM 1374 C CA . TYR A 1 190 ? -31.383 -2.107 -16.994 1.00 26.24 169 TYR A CA 1
ATOM 1375 C C . TYR A 1 190 ? -32.388 -3.116 -17.571 1.00 25.94 169 TYR A C 1
ATOM 1376 O O . TYR A 1 190 ? -32.141 -4.323 -17.551 1.00 25.71 169 TYR A O 1
ATOM 1385 N N . SER A 1 191 ? -33.483 -2.615 -18.136 1.00 25.17 170 SER A N 1
ATOM 1386 C CA . SER A 1 191 ? -34.423 -3.468 -18.858 1.00 25.10 170 SER A CA 1
ATOM 1387 C C . SER A 1 191 ? -33.720 -4.038 -20.096 1.00 25.16 170 SER A C 1
ATOM 1388 O O . SER A 1 191 ? -34.038 -5.145 -20.543 1.00 25.30 170 SER A O 1
ATOM 1391 N N . GLY A 1 192 ? -32.763 -3.263 -20.620 1.00 24.32 171 GLY A N 1
ATOM 1392 C CA . GLY A 1 192 ? -31.907 -3.659 -21.730 1.00 23.97 171 GLY A CA 1
ATOM 1393 C C . GLY A 1 192 ? -30.742 -4.543 -21.317 1.00 23.85 171 GLY A C 1
ATOM 1394 O O . GLY A 1 192 ? -30.546 -5.602 -21.914 1.00 23.99 171 GLY A O 1
ATOM 1395 N N . PHE A 1 193 ? -29.990 -4.128 -20.296 1.00 23.28 172 PHE A N 1
ATOM 1396 C CA . PHE A 1 193 ? -28.832 -4.897 -19.803 1.00 23.85 172 PHE A CA 1
ATOM 1397 C C . PHE A 1 193 ? -29.165 -6.324 -19.365 1.00 23.72 172 PHE A C 1
ATOM 1398 O O . PHE A 1 193 ? -28.302 -7.198 -19.421 1.00 23.92 172 PHE A O 1
ATOM 1406 N N . TYR A 1 194 ? -30.397 -6.547 -18.902 1.00 23.31 173 TYR A N 1
ATOM 1407 C CA . TYR A 1 194 ? -30.797 -7.852 -18.370 1.00 23.26 173 TYR A CA 1
ATOM 1408 C C . TYR A 1 194 ? -30.426 -8.994 -19.320 1.00 23.04 173 TYR A C 1
ATOM 1409 O O . TYR A 1 194 ? -29.864 -10.008 -18.897 1.00 23.47 173 TYR A O 1
ATOM 1418 N N . TYR A 1 195 ? -30.749 -8.824 -20.593 1.00 22.51 174 TYR A N 1
ATOM 1419 C CA . TYR A 1 195 ? -30.704 -9.935 -21.537 1.00 22.60 174 TYR A CA 1
ATOM 1420 C C . TYR A 1 195 ? -29.274 -10.352 -21.928 1.00 22.64 174 TYR A C 1
ATOM 1421 O O . TYR A 1 195 ? -28.970 -11.549 -21.887 1.00 22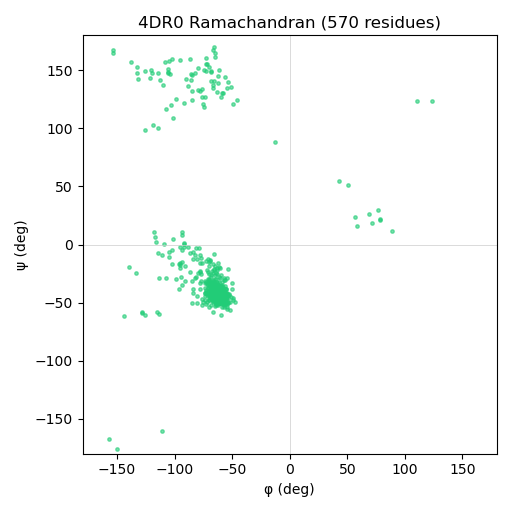.39 174 TYR A O 1
ATOM 1430 N N . PRO A 1 196 ? -28.390 -9.374 -22.285 1.00 22.25 175 PRO A N 1
ATOM 1431 C CA . PRO A 1 196 ? -26.979 -9.745 -22.482 1.00 22.45 175 PRO A CA 1
ATOM 1432 C C . PRO A 1 196 ? -26.355 -10.390 -21.244 1.00 22.59 175 PRO A C 1
ATOM 1433 O O . PRO A 1 196 ? -25.563 -11.329 -21.385 1.00 22.19 175 PRO A O 1
ATOM 1437 N N . LEU A 1 197 ? -26.713 -9.902 -20.052 1.00 21.92 176 LEU A N 1
ATOM 1438 C CA . LEU A 1 197 ? -26.206 -10.480 -18.805 1.00 22.35 176 LEU A CA 1
ATOM 1439 C C . LEU A 1 197 ? -26.749 -11.896 -18.585 1.00 22.60 176 LEU A C 1
ATOM 1440 O O . LEU A 1 197 ? -26.033 -12.785 -18.116 1.00 22.41 176 LEU A O 1
ATOM 1445 N N . TYR A 1 198 ? -28.020 -12.089 -18.930 1.00 22.64 177 TYR A N 1
ATOM 1446 C CA . TYR A 1 198 ? -28.690 -13.374 -18.789 1.00 22.92 177 TYR A CA 1
ATOM 1447 C C . TYR A 1 198 ? -27.982 -14.427 -19.662 1.00 23.68 177 TYR A C 1
ATOM 1448 O O . TYR A 1 198 ? -27.734 -15.551 -19.219 1.00 23.81 177 TYR A O 1
ATOM 1457 N N . PHE A 1 199 ? -27.617 -14.047 -20.881 1.00 23.50 178 PHE A N 1
ATOM 1458 C CA . PHE A 1 199 ? -26.853 -14.945 -21.748 1.00 24.60 178 PHE A CA 1
ATOM 1459 C C . PHE A 1 199 ? -25.403 -15.172 -21.300 1.00 24.72 178 PHE A C 1
ATOM 1460 O O . PHE A 1 199 ? -24.930 -16.307 -21.263 1.00 24.19 178 PHE A O 1
ATOM 1468 N N . TYR A 1 200 ? -24.712 -14.087 -20.957 1.00 25.36 179 TYR A N 1
ATOM 1469 C CA . TYR A 1 200 ? -23.334 -14.148 -20.454 1.00 26.02 179 TYR A CA 1
ATOM 1470 C C . TYR A 1 200 ? -23.237 -15.151 -19.304 1.00 26.57 179 TYR A C 1
ATOM 1471 O O . TYR A 1 200 ? -22.323 -15.981 -19.258 1.00 26.30 179 TYR A O 1
ATOM 1480 N N . GLY A 1 201 ? -24.207 -15.078 -18.395 1.00 26.71 180 GLY A N 1
ATOM 1481 C CA . GLY A 1 201 ? -24.258 -15.954 -17.233 1.00 27.38 180 GLY A CA 1
ATOM 1482 C C . GLY A 1 201 ? -24.463 -17.427 -17.550 1.00 27.62 180 GLY A C 1
ATOM 1483 O O . GLY A 1 201 ? -24.192 -18.267 -16.709 1.00 28.25 180 GLY A O 1
ATOM 1484 N N . GLN A 1 202 ? -24.937 -17.731 -18.758 1.00 27.60 181 GLN A N 1
ATOM 1485 C CA . GLN A 1 202 ? -25.120 -19.118 -19.220 1.00 28.24 181 GLN A CA 1
ATOM 1486 C C . GLN A 1 202 ? -23.999 -19.552 -20.152 1.00 28.30 181 GLN A C 1
ATOM 1487 O O . GLN A 1 202 ? -24.067 -20.639 -20.730 1.00 27.98 181 GLN A O 1
ATOM 1493 N N . GLY A 1 203 ? -23.004 -18.684 -20.331 1.00 28.14 182 GLY A N 1
ATOM 1494 C CA . GLY A 1 203 ? -21.890 -18.946 -21.229 1.00 28.38 182 GLY A CA 1
ATOM 1495 C C . GLY A 1 203 ? -22.250 -18.767 -22.689 1.00 28.71 182 GLY A C 1
ATOM 1496 O O . GLY A 1 203 ? -21.689 -19.437 -23.550 1.00 28.80 182 GLY A O 1
ATOM 1497 N N . LYS A 1 204 ? -23.199 -17.872 -22.961 1.00 28.24 183 LYS A N 1
ATOM 1498 C CA . LYS A 1 204 ? -23.653 -17.613 -24.318 1.00 28.48 183 LYS A CA 1
ATOM 1499 C C . LYS A 1 204 ? -23.446 -16.144 -24.675 1.00 27.82 183 LYS A C 1
ATOM 1500 O O . LYS A 1 204 ? -23.611 -15.258 -23.825 1.00 26.73 183 LYS A O 1
ATOM 1506 N N . LEU A 1 205 ? -23.087 -15.901 -25.934 1.00 27.77 184 LEU A N 1
ATOM 1507 C CA . LEU A 1 205 ? -22.819 -14.549 -26.441 1.00 27.79 184 LEU A CA 1
ATOM 1508 C C . LEU A 1 205 ? -21.843 -13.794 -25.534 1.00 27.85 184 LEU A C 1
ATOM 1509 O O . LEU A 1 205 ? -22.086 -12.654 -25.114 1.00 27.07 184 LEU A O 1
ATOM 1514 N N . MET A 1 206 ? -20.719 -14.432 -25.245 1.00 28.15 185 MET A N 1
ATOM 1515 C CA . MET A 1 206 ? -19.838 -13.912 -24.224 1.00 28.80 185 MET A CA 1
ATOM 1516 C C . MET A 1 206 ? -18.969 -12.740 -24.661 1.00 28.77 185 MET A C 1
ATOM 1517 O O . MET A 1 206 ? -18.547 -11.950 -23.819 1.00 28.79 185 MET A O 1
ATOM 1522 N N . GLN A 1 207 ? -18.727 -12.606 -25.961 1.00 28.62 186 GLN A N 1
ATOM 1523 C CA . GLN A 1 207 ? -17.949 -11.471 -26.469 1.00 29.10 186 GLN A CA 1
ATOM 1524 C C . GLN A 1 207 ? -18.787 -10.190 -26.456 1.00 28.52 186 GLN A C 1
ATOM 1525 O O . GLN A 1 207 ? -18.329 -9.164 -25.956 1.00 28.28 186 GLN A O 1
ATOM 1531 N N . SER A 1 208 ? -20.008 -10.267 -26.999 1.00 28.38 187 SER A N 1
ATOM 1532 C CA . SER A 1 208 ? -21.004 -9.194 -26.881 1.00 28.25 187 SER A CA 1
ATOM 1533 C C . SER A 1 208 ? -21.226 -8.859 -25.411 1.00 28.00 187 SER A C 1
ATOM 1534 O O . SER A 1 208 ? -21.324 -7.687 -25.046 1.00 27.90 187 SER A O 1
ATOM 1537 N N . GLY A 1 209 ? -21.316 -9.905 -24.583 1.00 27.31 188 GLY A N 1
ATOM 1538 C CA . GLY A 1 209 ? -21.503 -9.761 -23.141 1.00 27.86 188 GLY A CA 1
ATOM 1539 C C . GLY A 1 209 ? -20.367 -9.026 -22.455 1.00 27.96 188 GLY A C 1
ATOM 1540 O O . GLY A 1 209 ? -20.594 -8.271 -21.502 1.00 27.84 188 GLY A O 1
ATOM 1541 N N . GLU A 1 210 ? -19.143 -9.249 -22.935 1.00 28.21 189 GLU A N 1
ATOM 1542 C CA . GLU A 1 210 ? -17.971 -8.545 -22.424 1.00 29.15 189 GLU A CA 1
ATOM 1543 C C . GLU A 1 210 ? -18.076 -7.032 -22.702 1.00 28.02 189 GLU A C 1
ATOM 1544 O O . GLU A 1 210 ? -17.780 -6.204 -21.838 1.00 27.15 189 GLU A O 1
ATOM 1550 N N . ILE A 1 211 ? -18.502 -6.681 -23.913 1.00 27.57 190 ILE A N 1
ATOM 1551 C CA . ILE A 1 211 ? -18.762 -5.281 -24.266 1.00 27.47 190 ILE A CA 1
ATOM 1552 C C . ILE A 1 211 ? -19.801 -4.654 -23.330 1.00 26.69 190 ILE A C 1
ATOM 1553 O O . ILE A 1 211 ? -19.582 -3.581 -22.753 1.00 26.56 190 ILE A O 1
ATOM 1558 N N . ILE A 1 212 ? -20.916 -5.353 -23.153 1.00 26.33 191 ILE A N 1
ATOM 1559 C CA . ILE A 1 212 ? -22.006 -4.885 -22.303 1.00 25.96 191 ILE A CA 1
ATOM 1560 C C . ILE A 1 212 ? -21.559 -4.672 -20.850 1.00 25.46 191 ILE A C 1
ATOM 1561 O O . ILE A 1 212 ? -21.951 -3.687 -20.229 1.00 24.84 191 ILE A O 1
ATOM 1566 N N . ASN A 1 213 ? -20.743 -5.586 -20.318 1.00 25.35 192 ASN A N 1
ATOM 1567 C CA . ASN A 1 213 ? -20.198 -5.439 -18.964 1.00 25.60 192 ASN A CA 1
ATOM 1568 C C . ASN A 1 213 ? -19.311 -4.207 -18.818 1.00 25.14 192 ASN A C 1
ATOM 1569 O O . ASN A 1 213 ? -19.316 -3.538 -17.773 1.00 25.61 192 ASN A O 1
ATOM 1574 N N . LEU A 1 214 ? -18.552 -3.904 -19.864 1.00 24.54 193 LEU A N 1
ATOM 1575 C CA . LEU A 1 214 ? -17.737 -2.686 -19.872 1.00 24.40 193 LEU A CA 1
ATOM 1576 C C . LEU A 1 214 ? -18.617 -1.435 -19.884 1.00 23.55 193 LEU A C 1
ATOM 1577 O O . LEU A 1 214 ? -18.364 -0.490 -19.132 1.00 23.09 193 LEU A O 1
ATOM 1582 N N . ILE A 1 215 ? -19.654 -1.440 -20.726 1.00 23.19 194 ILE A N 1
ATOM 1583 C CA . ILE A 1 215 ? -20.650 -0.363 -20.748 1.00 22.88 194 ILE A CA 1
ATOM 1584 C C . ILE A 1 215 ? -21.284 -0.217 -19.355 1.00 23.81 194 ILE A C 1
ATOM 1585 O O . ILE A 1 215 ? -21.368 0.890 -18.822 1.00 23.83 194 ILE A O 1
ATOM 1590 N N . LEU A 1 216 ? -21.687 -1.334 -18.749 1.00 24.23 195 LEU A N 1
ATOM 1591 C CA . LEU A 1 216 ? -22.352 -1.296 -17.441 1.00 25.41 195 LEU A CA 1
ATOM 1592 C C . LEU A 1 216 ? -21.431 -0.752 -16.347 1.00 25.63 195 LEU A C 1
ATOM 1593 O O . LEU A 1 216 ? -21.859 0.054 -15.507 1.00 25.46 195 LEU A O 1
ATOM 1598 N N . ARG A 1 217 ? -20.175 -1.188 -16.367 1.00 25.98 196 ARG A N 1
ATOM 1599 C CA . ARG A 1 217 ? -19.158 -0.682 -15.451 1.00 26.73 196 ARG A CA 1
ATOM 1600 C C . ARG A 1 217 ? -19.044 0.860 -15.549 1.00 25.95 196 ARG A C 1
ATOM 1601 O O . ARG A 1 217 ? -18.981 1.534 -14.515 1.00 25.75 196 ARG A O 1
ATOM 1609 N N . ASP A 1 218 ? -19.035 1.396 -16.775 1.00 24.70 197 ASP A N 1
ATOM 1610 C CA . ASP A 1 218 ? -19.046 2.855 -17.005 1.00 24.55 197 ASP A CA 1
ATOM 1611 C C . ASP A 1 218 ? -20.320 3.518 -16.443 1.00 24.23 197 ASP A C 1
ATOM 1612 O O . ASP A 1 218 ? -20.228 4.498 -15.698 1.00 23.69 197 ASP A O 1
ATOM 1617 N N . GLU A 1 219 ? -21.497 2.977 -16.774 1.00 23.92 198 GLU A N 1
ATOM 1618 C CA . GLU A 1 219 ? -22.748 3.633 -16.357 1.00 24.20 198 GLU A CA 1
ATOM 1619 C C . GLU A 1 219 ? -22.879 3.682 -14.846 1.00 24.02 198 GLU A C 1
ATOM 1620 O O . GLU A 1 219 ? -23.410 4.652 -14.317 1.00 24.24 198 GLU A O 1
ATOM 1626 N N . ALA A 1 220 ? -22.401 2.644 -14.157 1.00 24.00 199 ALA A N 1
ATOM 1627 C CA . ALA A 1 220 ? -22.438 2.619 -12.699 1.00 24.72 199 ALA A CA 1
ATOM 1628 C C . ALA A 1 220 ? -21.700 3.820 -12.084 1.00 24.80 199 ALA A C 1
ATOM 1629 O O . ALA A 1 220 ? -22.223 4.468 -11.173 1.00 25.04 199 ALA A O 1
ATOM 1631 N N . ILE A 1 221 ? -20.503 4.118 -12.585 1.00 24.85 200 ILE A N 1
ATOM 1632 C CA . ILE A 1 221 ? -19.744 5.282 -12.093 1.00 25.07 200 ILE A CA 1
ATOM 1633 C C . ILE A 1 221 ? -20.335 6.614 -12.579 1.00 23.86 200 ILE A C 1
ATOM 1634 O O . ILE A 1 221 ? -20.284 7.609 -11.851 1.00 23.72 200 ILE A O 1
ATOM 1639 N N . HIS A 1 222 ? -20.904 6.625 -13.785 1.00 22.79 201 HIS A N 1
ATOM 1640 C CA . HIS A 1 222 ? -21.608 7.822 -14.298 1.00 22.48 201 HIS A CA 1
ATOM 1641 C C . HIS A 1 222 ? -22.807 8.179 -13.422 1.00 22.04 201 HIS A C 1
ATOM 1642 O O . HIS A 1 222 ? -23.026 9.348 -13.128 1.00 22.06 201 HIS A O 1
ATOM 1649 N N . GLY A 1 223 ? -23.596 7.171 -13.047 1.00 22.35 202 GLY A N 1
ATOM 1650 C CA . GLY A 1 223 ? -24.761 7.355 -12.166 1.00 22.01 202 GLY A CA 1
ATOM 1651 C C . GLY A 1 223 ? -24.393 7.847 -10.769 1.00 22.73 202 GLY A C 1
ATOM 1652 O O . GLY A 1 223 ? -25.085 8.706 -10.197 1.00 21.99 202 GLY A O 1
ATOM 1653 N N . VAL A 1 224 ? -23.301 7.315 -10.215 1.00 22.45 203 VAL A N 1
ATOM 1654 C CA . VAL A 1 224 ? -22.815 7.777 -8.913 1.00 22.54 203 VAL A CA 1
ATOM 1655 C C . VAL A 1 224 ? -22.373 9.240 -8.988 1.00 22.28 203 VAL A C 1
ATOM 1656 O O . VAL A 1 224 ? -22.795 10.059 -8.175 1.00 22.44 203 VAL A O 1
ATOM 1660 N N . TYR A 1 225 ? -21.554 9.565 -9.986 1.00 22.41 204 TYR A N 1
ATOM 1661 C CA . TYR A 1 225 ? -21.029 10.921 -10.141 1.00 22.03 204 TYR A CA 1
ATOM 1662 C C . TYR A 1 225 ? -22.130 11.968 -10.302 1.00 21.66 204 TYR A C 1
ATOM 1663 O O . TYR A 1 225 ? -22.169 12.954 -9.552 1.00 21.72 204 TYR A O 1
ATOM 1672 N N . VAL A 1 226 ? -23.027 11.756 -11.268 1.00 20.95 205 VAL A N 1
ATOM 1673 C CA . VAL A 1 226 ? -24.153 12.677 -11.470 1.00 20.49 205 VAL A CA 1
ATOM 1674 C C . VAL A 1 226 ? -25.041 12.742 -10.214 1.00 20.84 205 VAL A C 1
ATOM 1675 O O . VAL A 1 226 ? -25.498 13.823 -9.819 1.00 21.10 205 VAL A O 1
ATOM 1679 N N . GLY A 1 227 ? -25.237 11.600 -9.563 1.00 21.08 206 GLY A N 1
ATOM 1680 C CA . GLY A 1 227 ? -25.937 11.564 -8.269 1.00 21.43 206 GLY A CA 1
ATOM 1681 C C . GLY A 1 227 ? -25.335 12.484 -7.215 1.00 21.95 206 GLY A C 1
ATOM 1682 O O . GLY A 1 227 ? -26.064 13.194 -6.501 1.00 21.84 206 GLY A O 1
ATOM 1683 N N . LEU A 1 228 ? -24.006 12.485 -7.113 1.00 22.09 207 LEU A N 1
ATOM 1684 C CA . LEU A 1 228 ? -23.326 13.366 -6.158 1.00 22.96 207 LEU A CA 1
ATOM 1685 C C . LEU A 1 228 ? -23.524 14.852 -6.492 1.00 22.60 207 LEU A C 1
ATOM 1686 O O . LEU A 1 228 ? -23.722 15.674 -5.592 1.00 22.04 207 LEU A O 1
ATOM 1691 N N . LEU A 1 229 ? -23.503 15.192 -7.779 1.00 22.37 208 LEU A N 1
ATOM 1692 C CA . LEU A 1 229 ? -23.782 16.577 -8.205 1.00 22.62 208 LEU A CA 1
ATOM 1693 C C . LEU A 1 229 ? -25.219 17.007 -7.892 1.00 22.77 208 LEU A C 1
ATOM 1694 O O . LEU A 1 229 ? -25.458 18.140 -7.440 1.00 22.57 208 LEU A O 1
ATOM 1699 N N . ALA A 1 230 ? -26.169 16.100 -8.121 1.00 22.42 209 ALA A N 1
ATOM 1700 C CA . ALA A 1 230 ? -27.570 16.346 -7.784 1.00 22.02 209 ALA A CA 1
ATOM 1701 C C . ALA A 1 230 ? -27.749 16.590 -6.282 1.00 22.58 209 ALA A C 1
ATOM 1702 O O . ALA A 1 230 ? -28.433 17.524 -5.884 1.00 22.14 209 ALA A O 1
ATOM 1704 N N . GLN A 1 231 ? -27.113 15.756 -5.462 1.00 22.96 210 GLN A N 1
ATOM 1705 C CA . GLN A 1 231 ? -27.161 15.926 -3.998 1.00 24.30 210 GLN A CA 1
ATOM 1706 C C . GLN A 1 231 ? -26.606 17.260 -3.533 1.00 25.11 210 GLN A C 1
ATOM 1707 O O . GLN A 1 231 ? -27.110 17.838 -2.564 1.00 24.97 210 GLN A O 1
ATOM 1713 N N . GLU A 1 232 ? -25.568 17.749 -4.216 1.00 25.80 211 GLU A N 1
ATOM 1714 C CA . GLU A 1 232 ? -25.018 19.075 -3.918 1.00 27.16 211 GLU A CA 1
ATOM 1715 C C . GLU A 1 232 ? -26.093 20.153 -4.020 1.00 26.47 211 GLU A C 1
ATOM 1716 O O . GLU A 1 232 ? -26.199 21.024 -3.149 1.00 26.10 211 GLU A O 1
ATOM 1722 N N . ILE A 1 233 ? -26.874 20.098 -5.098 1.00 25.55 212 ILE A N 1
ATOM 1723 C CA . ILE A 1 233 ? -27.920 21.093 -5.336 1.00 25.32 212 ILE A CA 1
ATOM 1724 C C . ILE A 1 233 ? -29.069 20.937 -4.348 1.00 25.48 212 ILE A C 1
ATOM 1725 O O . ILE A 1 233 ? -29.508 21.915 -3.738 1.00 25.82 212 ILE A O 1
ATOM 1730 N N . TYR A 1 234 ? -29.532 19.702 -4.175 1.00 25.27 213 TYR A N 1
ATOM 1731 C CA . TYR A 1 234 ? -30.564 19.372 -3.189 1.00 25.77 213 TYR A CA 1
ATOM 1732 C C . TYR A 1 234 ? -30.204 19.873 -1.779 1.00 26.44 213 TYR A C 1
ATOM 1733 O O . TYR A 1 234 ? -31.053 20.412 -1.065 1.00 26.29 213 TYR A O 1
ATOM 1742 N N . ASN A 1 235 ? -28.947 19.694 -1.379 1.00 26.96 214 ASN A N 1
ATOM 1743 C CA . ASN A 1 235 ? -28.529 20.072 -0.030 1.00 28.05 214 ASN A CA 1
ATOM 1744 C C . ASN A 1 235 ? -28.504 21.574 0.235 1.00 28.24 214 ASN A C 1
ATOM 1745 O O . ASN A 1 235 ? -28.451 21.991 1.388 1.00 28.63 214 ASN A O 1
ATOM 1750 N N . LYS A 1 236 ? -28.566 22.378 -0.826 1.00 27.91 215 LYS A N 1
ATOM 1751 C CA . LYS A 1 236 ? -28.638 23.836 -0.706 1.00 28.49 215 LYS A CA 1
ATOM 1752 C C . LYS A 1 236 ? -30.046 24.354 -0.393 1.00 28.50 215 LYS A C 1
ATOM 1753 O O . LYS A 1 236 ? -30.219 25.520 -0.029 1.00 28.98 215 LYS A O 1
ATOM 1759 N N . GLN A 1 237 ? -31.049 23.491 -0.513 1.00 28.25 216 GLN A N 1
ATOM 1760 C CA . GLN A 1 237 ? -32.439 23.944 -0.440 1.00 28.34 216 GLN A CA 1
ATOM 1761 C C . GLN A 1 237 ? -33.001 24.014 0.990 1.00 28.92 216 GLN A C 1
ATOM 1762 O O . GLN A 1 237 ? -32.475 23.381 1.906 1.00 28.53 216 GLN A O 1
ATOM 1768 N N . THR A 1 238 ? -34.074 24.786 1.166 1.00 29.53 217 THR A N 1
ATOM 1769 C CA . THR A 1 238 ? -34.860 24.748 2.403 1.00 30.73 217 THR A CA 1
ATOM 1770 C C . THR A 1 238 ? -35.507 23.365 2.545 1.00 31.13 217 THR A C 1
ATOM 1771 O O . THR A 1 238 ? -35.590 22.602 1.565 1.00 30.17 217 THR A O 1
ATOM 1775 N N . GLU A 1 239 ? -35.989 23.054 3.750 1.00 31.67 218 GLU A N 1
ATOM 1776 C CA . GLU A 1 239 ? -36.682 21.785 3.977 1.00 32.25 218 GLU A CA 1
ATOM 1777 C C . GLU A 1 239 ? -37.944 21.658 3.116 1.00 31.86 218 GLU A C 1
ATOM 1778 O O . GLU A 1 239 ? -38.243 20.581 2.592 1.00 31.09 218 GLU A O 1
ATOM 1784 N N . GLU A 1 240 ? -38.652 22.775 2.946 1.00 31.72 219 GLU A N 1
ATOM 1785 C CA . GLU A 1 240 ? -39.850 22.830 2.119 1.00 31.76 219 GLU A CA 1
ATOM 1786 C C . GLU A 1 240 ? -39.529 22.523 0.649 1.00 30.21 219 GLU A C 1
ATOM 1787 O O . GLU A 1 240 ? -40.233 21.737 -0.002 1.00 29.63 219 GLU A O 1
ATOM 1793 N N . LYS A 1 241 ? -38.459 23.135 0.144 1.00 28.91 220 LYS A N 1
ATOM 1794 C CA . LYS A 1 241 ? -38.008 22.913 -1.223 1.00 28.14 220 LYS A CA 1
ATOM 1795 C C . LYS A 1 241 ? -37.542 21.473 -1.449 1.00 27.03 220 LYS A C 1
ATOM 1796 O O . LYS A 1 241 ? -37.849 20.876 -2.486 1.00 26.72 220 LYS A O 1
ATOM 1802 N N . LYS A 1 242 ? -36.799 20.935 -0.480 1.00 26.38 221 LYS A N 1
ATOM 1803 C CA . LYS A 1 242 ? -36.360 19.537 -0.488 1.00 25.87 221 LYS A CA 1
ATOM 1804 C C . LYS A 1 242 ? -37.527 18.574 -0.601 1.00 25.72 221 LYS A C 1
ATOM 1805 O O . LYS A 1 242 ? -37.469 17.612 -1.380 1.00 24.52 221 LYS A O 1
ATOM 1811 N N . ALA A 1 243 ? -38.575 18.833 0.187 1.00 25.97 222 ALA A N 1
ATOM 1812 C CA . ALA A 1 243 ? -39.800 18.030 0.138 1.00 25.79 222 ALA A CA 1
ATOM 1813 C C . ALA A 1 243 ? -40.413 18.019 -1.263 1.00 25.24 222 ALA A C 1
ATOM 1814 O O . ALA A 1 243 ? -40.858 16.965 -1.740 1.00 25.37 222 ALA A O 1
ATOM 1816 N N . GLU A 1 244 ? -40.412 19.169 -1.934 1.00 25.02 223 GLU A N 1
ATOM 1817 C CA . GLU A 1 244 ? -40.893 19.249 -3.322 1.00 25.08 223 GLU A CA 1
ATOM 1818 C C . GLU A 1 244 ? -39.987 18.486 -4.305 1.00 24.70 223 GLU A C 1
ATOM 1819 O O . GLU A 1 244 ? -40.474 17.832 -5.239 1.00 24.20 223 GLU A O 1
ATOM 1825 N N . LEU A 1 245 ? -38.677 18.579 -4.099 1.00 24.27 224 LEU A N 1
ATOM 1826 C CA . LEU A 1 245 ? -37.723 17.881 -4.963 1.00 24.54 224 LEU A CA 1
ATOM 1827 C C . LEU A 1 245 ? -37.829 16.353 -4.852 1.00 24.42 224 LEU A C 1
ATOM 1828 O O . LEU A 1 245 ? -37.706 15.647 -5.856 1.00 24.10 224 LEU A O 1
ATOM 1833 N N . ARG A 1 246 ? -38.071 15.856 -3.640 1.00 25.26 225 ARG A N 1
ATOM 1834 C CA . ARG A 1 246 ? -38.330 14.426 -3.420 1.00 25.97 225 ARG A CA 1
ATOM 1835 C C . ARG A 1 246 ? -39.605 14.006 -4.139 1.00 25.85 225 ARG A C 1
ATOM 1836 O O . ARG A 1 246 ? -39.641 12.946 -4.766 1.00 25.01 225 ARG A O 1
ATOM 1844 N N . GLU A 1 247 ? -40.643 14.843 -4.057 1.00 26.01 226 GLU A N 1
ATOM 1845 C CA . GLU A 1 247 ? -41.889 14.603 -4.794 1.00 26.48 226 GLU A CA 1
ATOM 1846 C C . GLU A 1 247 ? -41.627 14.517 -6.297 1.00 25.72 226 GLU A C 1
ATOM 1847 O O . GLU A 1 247 ? -42.108 13.590 -6.965 1.00 25.16 226 GLU A O 1
ATOM 1853 N N . PHE A 1 248 ? -40.864 15.479 -6.820 1.00 24.71 227 PHE A N 1
ATOM 1854 C CA . PHE A 1 248 ? -40.493 15.468 -8.234 1.00 23.71 227 PHE A CA 1
ATOM 1855 C C . PHE A 1 248 ? -39.796 14.154 -8.593 1.00 23.14 227 PHE A C 1
ATOM 1856 O O . PHE A 1 248 ? -40.159 13.510 -9.579 1.00 22.40 227 PHE A O 1
ATOM 1864 N N . ALA A 1 249 ? -38.807 13.768 -7.785 1.00 22.95 228 ALA A N 1
ATOM 1865 C CA . ALA A 1 249 ? -37.975 12.592 -8.074 1.00 22.96 228 ALA A CA 1
ATOM 1866 C C . ALA A 1 249 ? -38.792 11.303 -8.051 1.00 23.31 228 ALA A C 1
ATOM 1867 O O . ALA A 1 249 ? -38.639 10.444 -8.922 1.00 22.63 228 ALA A O 1
ATOM 1869 N N . ILE A 1 250 ? -39.657 11.182 -7.050 1.00 23.66 229 ILE A N 1
ATOM 1870 C CA . ILE A 1 250 ? -40.503 9.998 -6.893 1.00 25.00 229 ILE A CA 1
ATOM 1871 C C . ILE A 1 250 ? -4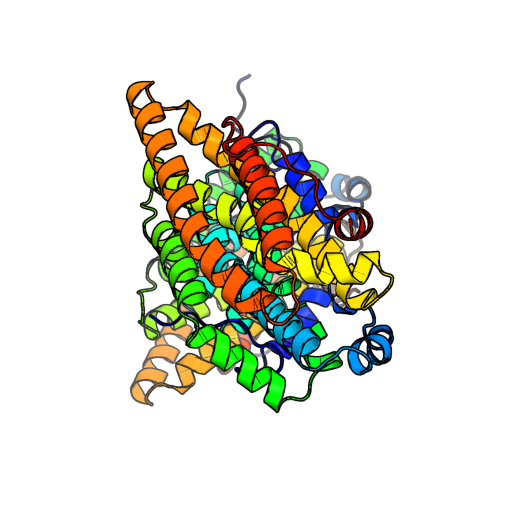1.611 9.937 -7.954 1.00 24.64 229 ILE A C 1
ATOM 1872 O O . ILE A 1 250 ? -41.848 8.874 -8.541 1.00 24.26 229 ILE A O 1
ATOM 1877 N N . ASP A 1 251 ? -42.260 11.069 -8.227 1.00 24.78 230 ASP A N 1
ATOM 1878 C CA . ASP A 1 251 ? -43.246 11.134 -9.322 1.00 25.20 230 ASP A CA 1
ATOM 1879 C C . ASP A 1 251 ? -42.627 10.773 -10.672 1.00 24.08 230 ASP A C 1
ATOM 1880 O O . ASP A 1 251 ? -43.234 10.051 -11.478 1.00 23.34 230 ASP A O 1
ATOM 1885 N N . LEU A 1 252 ? -41.427 11.290 -10.923 1.00 22.98 231 LEU A N 1
ATOM 1886 C CA . LEU A 1 252 ? -40.740 11.005 -12.184 1.00 21.63 231 LEU A CA 1
ATOM 1887 C C . LEU A 1 252 ? -40.371 9.528 -12.265 1.00 21.66 231 LEU A C 1
ATOM 1888 O O . LEU A 1 252 ? -40.528 8.890 -13.307 1.00 19.41 231 LEU A O 1
ATOM 1893 N N . LEU A 1 253 ? -39.869 8.992 -11.156 1.00 22.28 232 LEU A N 1
ATOM 1894 C CA . LEU A 1 253 ? -39.481 7.586 -11.127 1.00 23.05 232 LEU A CA 1
ATOM 1895 C C . LEU A 1 253 ? -40.679 6.688 -11.419 1.00 23.36 232 LEU A C 1
ATOM 1896 O O . LEU A 1 253 ? -40.591 5.796 -12.280 1.00 22.96 232 LEU A O 1
ATOM 1901 N N . ASN A 1 254 ? -41.792 6.934 -10.721 1.00 23.55 233 ASN A N 1
ATOM 1902 C CA . ASN A 1 254 ? -43.035 6.177 -10.953 1.00 24.61 233 ASN A CA 1
ATOM 1903 C C . ASN A 1 254 ? -43.550 6.268 -12.392 1.00 23.57 233 ASN A C 1
ATOM 1904 O O . ASN A 1 254 ? -43.978 5.272 -12.971 1.00 23.52 233 ASN A O 1
ATOM 1909 N N . GLN A 1 255 ? -43.503 7.465 -12.969 1.00 23.22 234 GLN A N 1
ATOM 1910 C CA . GLN A 1 255 ? -43.929 7.644 -14.350 1.00 22.54 234 GLN A CA 1
ATOM 1911 C C . GLN A 1 255 ? -43.035 6.854 -15.328 1.00 22.00 234 GLN A C 1
ATOM 1912 O O . GLN A 1 255 ? -43.533 6.181 -16.247 1.00 21.73 234 GLN A O 1
ATOM 1918 N N . LEU A 1 256 ? -41.725 6.938 -15.128 1.00 21.27 235 LEU A N 1
ATOM 1919 C CA . LEU A 1 256 ? -40.778 6.182 -15.942 1.00 21.37 235 LEU A CA 1
ATOM 1920 C C . LEU A 1 256 ? -40.947 4.676 -15.720 1.00 21.21 235 LEU A C 1
ATOM 1921 O O . LEU A 1 256 ? -40.878 3.887 -16.661 1.00 20.75 235 LEU A O 1
ATOM 1926 N N . TYR A 1 257 ? -41.150 4.298 -14.463 1.00 21.68 236 TYR A N 1
ATOM 1927 C CA . TYR A 1 257 ? -41.330 2.899 -14.076 1.00 22.40 236 TYR A CA 1
ATOM 1928 C C . TYR A 1 257 ? -42.536 2.267 -14.791 1.00 23.31 236 TYR A C 1
ATOM 1929 O O . TYR A 1 257 ? -42.405 1.193 -15.411 1.00 22.99 236 TYR A O 1
ATOM 1938 N N . GLU A 1 258 ? -43.685 2.949 -14.744 1.00 22.99 237 GLU A N 1
ATOM 1939 C CA . GLU A 1 258 ? -44.910 2.444 -15.374 1.00 24.46 237 GLU A CA 1
ATOM 1940 C C . GLU A 1 258 ? -44.737 2.248 -16.871 1.00 23.86 237 GLU A C 1
ATOM 1941 O O . GLU A 1 258 ? -45.189 1.247 -17.426 1.00 24.01 237 GLU A O 1
ATOM 1947 N N . ASN A 1 259 ? -44.054 3.191 -17.519 1.00 23.25 238 ASN A N 1
ATOM 1948 C CA . ASN A 1 259 ? -43.721 3.058 -18.935 1.00 23.10 238 ASN A CA 1
ATOM 1949 C C . ASN A 1 259 ? -42.750 1.888 -19.184 1.00 22.68 238 ASN A C 1
ATOM 1950 O O . ASN A 1 259 ? -42.905 1.130 -20.146 1.00 22.73 238 ASN A O 1
ATOM 1955 N N . GLU A 1 260 ? -41.767 1.727 -18.301 1.00 22.64 239 GLU A N 1
ATOM 1956 C CA . GLU A 1 260 ? -40.771 0.665 -18.454 1.00 23.18 239 GLU A CA 1
ATOM 1957 C C . GLU A 1 260 ? -41.396 -0.733 -18.309 1.00 23.40 239 GLU A C 1
ATOM 1958 O O . GLU A 1 260 ? -40.975 -1.685 -18.985 1.00 23.57 239 GLU A O 1
ATOM 1964 N N . LEU A 1 261 ? -42.402 -0.848 -17.441 1.00 23.35 240 LEU A N 1
ATOM 1965 C CA . LEU A 1 261 ? -43.166 -2.098 -17.307 1.00 23.74 240 LEU A CA 1
ATOM 1966 C C . LEU A 1 261 ? -43.788 -2.541 -18.634 1.00 23.80 240 LEU A C 1
ATOM 1967 O O . LEU A 1 261 ? -43.665 -3.709 -19.037 1.00 23.33 240 LEU A O 1
ATOM 1972 N N . GLU A 1 262 ? -44.459 -1.609 -19.300 1.00 23.41 241 GLU A N 1
ATOM 1973 C CA . GLU A 1 262 ? -45.074 -1.881 -20.598 1.00 24.02 241 GLU A CA 1
ATOM 1974 C C . GLU A 1 262 ? -44.029 -2.228 -21.670 1.00 22.91 241 GLU A C 1
ATOM 1975 O O . GLU A 1 262 ? -44.237 -3.139 -22.461 1.00 22.94 241 GLU A O 1
ATOM 1981 N N . TYR A 1 263 ? -42.919 -1.487 -21.688 1.00 21.84 242 TYR A N 1
ATOM 1982 C CA . TYR A 1 263 ? -41.783 -1.760 -22.567 1.00 21.66 242 TYR A CA 1
ATOM 1983 C C . TYR A 1 263 ? -41.222 -3.154 -22.315 1.00 21.28 242 TYR A C 1
ATOM 1984 O O . TYR A 1 263 ? -40.943 -3.903 -23.262 1.00 21.14 242 TYR A O 1
ATOM 1993 N N . THR A 1 264 ? -41.056 -3.493 -21.039 1.00 20.66 243 THR A N 1
ATOM 1994 C CA . THR A 1 264 ? -40.501 -4.796 -20.645 1.00 20.99 243 THR A CA 1
ATOM 1995 C C . THR A 1 264 ? -41.406 -5.941 -21.114 1.00 21.22 243 THR A C 1
ATOM 1996 O O . THR A 1 264 ? -40.923 -6.922 -21.700 1.00 20.95 243 THR A O 1
ATOM 2000 N N . GLU A 1 265 ? -42.713 -5.803 -20.885 1.00 21.62 244 GLU A N 1
ATOM 2001 C CA . GLU A 1 265 ? -43.665 -6.824 -21.324 1.00 23.46 244 GLU A CA 1
ATOM 2002 C C . GLU A 1 265 ? -43.655 -6.977 -22.832 1.00 23.33 244 GLU A C 1
ATOM 2003 O O . GLU A 1 265 ? -43.663 -8.090 -23.359 1.00 22.86 244 GLU A O 1
ATOM 2009 N N . ASP A 1 266 ? -43.627 -5.847 -23.523 1.00 23.36 245 ASP A N 1
ATOM 2010 C CA . ASP A 1 266 ? -43.594 -5.843 -24.976 1.00 24.18 245 ASP A CA 1
ATOM 2011 C C . ASP A 1 266 ? -42.386 -6.618 -25.536 1.00 23.96 245 ASP A C 1
ATOM 2012 O O . ASP A 1 266 ? -42.513 -7.355 -26.511 1.00 24.19 245 ASP A O 1
ATOM 2017 N N . LEU A 1 267 ? -41.227 -6.464 -24.907 1.00 23.34 246 LEU A N 1
ATOM 2018 C CA . LEU A 1 267 ? -40.009 -7.132 -25.378 1.00 23.53 246 LEU A CA 1
ATOM 2019 C C . LEU A 1 267 ? -39.840 -8.563 -24.892 1.00 22.94 246 LEU A C 1
ATOM 2020 O O . LEU A 1 267 ? -39.417 -9.433 -25.655 1.00 23.14 246 LEU A O 1
ATOM 2025 N N . TYR A 1 268 ? -40.146 -8.796 -23.619 1.00 22.46 247 TYR A N 1
ATOM 2026 C CA . TYR A 1 268 ? -39.798 -10.061 -22.978 1.00 22.00 247 TYR A CA 1
ATOM 2027 C C . TYR A 1 268 ? -40.863 -11.143 -22.919 1.00 22.26 247 TYR A C 1
ATOM 2028 O O . TYR A 1 268 ? -40.522 -12.296 -22.651 1.00 22.17 247 TYR A O 1
ATOM 2037 N N . ASP A 1 269 ? -42.138 -10.800 -23.132 1.00 22.40 248 ASP A N 1
ATOM 2038 C CA . ASP A 1 269 ? -43.192 -11.830 -23.114 1.00 22.75 248 ASP A CA 1
ATOM 2039 C C . ASP A 1 269 ? -42.902 -12.962 -24.101 1.00 22.55 248 ASP A C 1
ATOM 2040 O O . ASP A 1 269 ? -43.149 -14.134 -23.790 1.00 22.22 248 ASP A O 1
ATOM 2045 N N . GLN A 1 270 ? -42.367 -12.617 -25.275 1.00 22.21 249 GLN A N 1
ATOM 2046 C CA . GLN A 1 270 ? -42.066 -13.639 -26.304 1.00 22.39 249 GLN A CA 1
ATOM 2047 C C . GLN A 1 270 ? -40.909 -14.582 -25.946 1.00 21.65 249 GLN A C 1
ATOM 2048 O O . GLN A 1 270 ? -40.724 -15.605 -26.606 1.00 21.70 249 GLN A O 1
ATOM 2054 N N . VAL A 1 271 ? -40.139 -14.235 -24.913 1.00 20.91 250 VAL A N 1
ATOM 2055 C CA . VAL A 1 271 ? -39.038 -15.099 -24.427 1.00 20.62 250 VAL A CA 1
ATOM 2056 C C . VAL A 1 271 ? -39.281 -15.588 -22.987 1.00 20.53 250 VAL A C 1
ATOM 2057 O O . VAL A 1 271 ? -38.447 -16.301 -22.406 1.00 20.05 250 VAL A O 1
ATOM 2061 N N . GLY A 1 272 ? -40.433 -15.207 -22.431 1.00 20.29 251 GLY A N 1
ATOM 2062 C CA . GLY A 1 272 ? -40.904 -15.733 -21.147 1.00 20.51 251 GLY A CA 1
ATOM 2063 C C . GLY A 1 272 ? -40.262 -15.141 -19.902 1.00 20.99 251 GLY A C 1
ATOM 2064 O O . GLY A 1 272 ? -40.290 -15.765 -18.829 1.00 20.22 251 GLY A O 1
ATOM 2065 N N . LEU A 1 273 ? -39.684 -13.943 -20.031 1.00 20.76 252 LEU A N 1
ATOM 2066 C CA . LEU A 1 273 ? -38.839 -13.405 -18.960 1.00 21.38 252 LEU A CA 1
ATOM 2067 C C . LEU A 1 273 ? -39.320 -12.113 -18.305 1.00 21.86 252 LEU A C 1
ATOM 2068 O O . LEU A 1 273 ? -38.616 -11.549 -17.469 1.00 22.45 252 LEU A O 1
ATOM 2073 N N . SER A 1 274 ? -40.519 -11.652 -18.657 1.00 22.19 253 SER A N 1
ATOM 2074 C CA . SER A 1 274 ? -40.959 -10.316 -18.262 1.00 22.47 253 SER A CA 1
ATOM 2075 C C . SER A 1 274 ? -40.958 -10.099 -16.748 1.00 22.94 253 SER A C 1
ATOM 2076 O O . SER A 1 274 ? -40.479 -9.077 -16.268 1.00 22.07 253 SER A O 1
ATOM 2079 N N . HIS A 1 275 ? -41.461 -11.081 -16.004 1.00 24.59 254 HIS A N 1
ATOM 2080 C CA . HIS A 1 275 ? -41.537 -10.978 -14.542 1.00 25.66 254 HIS A CA 1
ATOM 2081 C C . HIS A 1 275 ? -40.144 -10.879 -13.899 1.00 26.01 254 HIS A C 1
ATOM 2082 O O . HIS A 1 275 ? -39.931 -10.107 -12.948 1.00 26.23 254 HIS A O 1
ATOM 2089 N N . ASP A 1 276 ? -39.209 -11.663 -14.423 1.00 25.93 255 ASP A N 1
ATOM 2090 C CA . ASP A 1 276 ? -37.824 -11.649 -13.962 1.00 26.65 255 ASP A CA 1
ATOM 2091 C C . ASP A 1 276 ? -37.149 -10.297 -14.200 1.00 25.61 255 ASP A C 1
ATOM 2092 O O . ASP A 1 276 ? -36.488 -9.765 -13.298 1.00 25.34 255 ASP A O 1
ATOM 2097 N N . VAL A 1 277 ? -37.322 -9.755 -15.410 1.00 24.17 256 VAL A N 1
ATOM 2098 C CA . VAL A 1 277 ? -36.768 -8.442 -15.765 1.00 23.71 256 VAL A CA 1
ATOM 2099 C C . VAL A 1 277 ? -37.356 -7.343 -14.875 1.00 23.48 256 VAL A C 1
ATOM 2100 O O . VAL A 1 277 ? -36.634 -6.451 -14.428 1.00 23.08 256 VAL A O 1
ATOM 2104 N N . LYS A 1 278 ? -38.660 -7.412 -14.622 1.00 23.36 257 LYS A N 1
ATOM 2105 C CA . LYS A 1 278 ? -39.328 -6.451 -13.744 1.00 24.12 257 LYS A CA 1
ATOM 2106 C C . LYS A 1 278 ? -38.705 -6.392 -12.351 1.00 24.30 257 LYS A C 1
ATOM 2107 O O . LYS A 1 278 ? -38.533 -5.304 -11.783 1.00 24.37 257 LYS A O 1
ATOM 2113 N N . LYS A 1 279 ? -38.362 -7.556 -11.802 1.00 24.55 258 LYS A N 1
ATOM 2114 C CA . LYS A 1 279 ? -37.676 -7.606 -10.514 1.00 24.85 258 LYS A CA 1
ATOM 2115 C C . LYS A 1 279 ? -36.322 -6.905 -10.603 1.00 24.57 258 LYS A C 1
ATOM 2116 O O . LYS A 1 279 ? -35.938 -6.179 -9.687 1.00 24.07 258 LYS A O 1
ATOM 2122 N N . PHE A 1 280 ? -35.626 -7.107 -11.723 1.00 24.29 259 PHE A N 1
ATOM 2123 C CA . PHE A 1 280 ? -34.302 -6.514 -11.954 1.00 24.90 259 PHE A CA 1
ATOM 2124 C C . PHE A 1 280 ? -34.357 -4.978 -12.042 1.00 24.86 259 PHE A C 1
ATOM 2125 O O . PHE A 1 280 ? -33.514 -4.284 -11.463 1.00 24.68 259 PHE A O 1
ATOM 2133 N N . ILE A 1 281 ? -35.353 -4.451 -12.756 1.00 25.53 260 ILE A N 1
ATOM 2134 C CA . ILE A 1 281 ? -35.481 -2.999 -12.898 1.00 26.21 260 ILE A CA 1
ATOM 2135 C C . ILE A 1 281 ? -35.866 -2.321 -11.575 1.00 26.47 260 ILE A C 1
ATOM 2136 O O . ILE A 1 281 ? -35.420 -1.211 -11.303 1.00 26.52 260 ILE A O 1
ATOM 2141 N N . ARG A 1 282 ? -36.652 -3.008 -10.744 1.00 26.57 261 ARG A N 1
ATOM 2142 C CA . ARG A 1 282 ? -36.989 -2.492 -9.414 1.00 26.84 261 ARG A CA 1
ATOM 2143 C C . ARG A 1 282 ? -35.749 -2.430 -8.523 1.00 27.34 261 ARG A C 1
ATOM 2144 O O . ARG A 1 282 ? -35.526 -1.439 -7.833 1.00 27.54 261 ARG A O 1
ATOM 2152 N N . TYR A 1 283 ? -34.948 -3.493 -8.562 1.00 27.78 262 TYR A N 1
ATOM 2153 C CA . TYR A 1 283 ? -33.653 -3.547 -7.886 1.00 28.18 262 TYR A CA 1
ATOM 2154 C C . TYR A 1 283 ? -32.779 -2.336 -8.260 1.00 27.08 262 TYR A C 1
ATOM 2155 O O . TYR A 1 283 ? -32.237 -1.636 -7.390 1.00 26.51 262 TYR A O 1
ATOM 2164 N N . ASN A 1 284 ? -32.670 -2.079 -9.556 1.00 26.08 263 ASN A N 1
ATOM 2165 C CA . ASN A 1 284 ? -31.865 -0.966 -10.035 1.00 25.73 263 ASN A CA 1
ATOM 2166 C C . ASN A 1 284 ? -32.475 0.418 -9.802 1.00 25.24 263 ASN A C 1
ATOM 2167 O O . ASN A 1 284 ? -31.735 1.386 -9.580 1.00 25.56 263 ASN A O 1
ATOM 2172 N N . ALA A 1 285 ? -33.807 0.516 -9.817 1.00 24.51 264 ALA A N 1
ATOM 2173 C CA . ALA A 1 285 ? -34.484 1.750 -9.376 1.00 24.19 264 ALA A CA 1
ATOM 2174 C C . ALA A 1 285 ? -34.049 2.175 -7.959 1.00 24.63 264 ALA A C 1
ATOM 2175 O O . ALA A 1 285 ? -33.796 3.352 -7.709 1.00 24.01 264 ALA A O 1
ATOM 2177 N N . ASN A 1 286 ? -33.963 1.210 -7.044 1.00 24.66 265 ASN A N 1
ATOM 2178 C CA . ASN A 1 286 ? -33.466 1.471 -5.693 1.00 25.24 265 ASN A CA 1
ATOM 2179 C C . ASN A 1 286 ? -32.034 1.994 -5.649 1.00 25.09 265 ASN A C 1
ATOM 2180 O O . ASN A 1 286 ? -31.713 2.844 -4.802 1.00 24.14 265 ASN A O 1
ATOM 2185 N N . LYS A 1 287 ? -31.188 1.473 -6.542 1.00 24.99 266 LYS A N 1
ATOM 2186 C CA . LYS A 1 287 ? -29.804 1.928 -6.688 1.00 25.91 266 LYS A CA 1
ATOM 2187 C C . LYS A 1 287 ? -29.750 3.358 -7.216 1.00 25.23 266 LYS A C 1
ATOM 2188 O O . LYS A 1 287 ? -28.918 4.153 -6.773 1.00 25.34 266 LYS A O 1
ATOM 2194 N N . ALA A 1 288 ? -30.622 3.676 -8.169 1.00 24.87 267 ALA A N 1
ATOM 2195 C CA . ALA A 1 288 ? -30.744 5.057 -8.673 1.00 24.23 267 ALA A CA 1
ATOM 2196 C C . ALA A 1 288 ? -31.161 6.025 -7.558 1.00 24.24 267 ALA A C 1
ATOM 2197 O O . ALA A 1 288 ? -30.565 7.092 -7.400 1.00 23.96 267 ALA A O 1
ATOM 2199 N N . LEU A 1 289 ? -32.179 5.651 -6.783 1.00 24.63 268 LEU A N 1
ATOM 2200 C CA . LEU A 1 289 ? -32.598 6.466 -5.640 1.00 25.14 268 LEU A CA 1
ATOM 2201 C C . LEU A 1 289 ? -31.445 6.660 -4.668 1.00 25.58 268 LEU A C 1
ATOM 2202 O O . LEU A 1 289 ? -31.207 7.768 -4.201 1.00 25.42 268 LEU A O 1
ATOM 2207 N N . MET A 1 290 ? -30.714 5.583 -4.380 1.00 26.32 269 MET A N 1
ATOM 2208 C CA . MET A 1 290 ? -29.578 5.685 -3.469 1.00 27.41 269 MET A CA 1
ATOM 2209 C C . MET A 1 290 ? -28.476 6.603 -3.994 1.00 26.66 269 MET A C 1
ATOM 2210 O O . MET A 1 290 ? -27.883 7.357 -3.219 1.00 26.69 269 MET A O 1
ATOM 2215 N N . ASN A 1 291 ? -28.233 6.564 -5.305 1.00 25.48 270 ASN A N 1
ATOM 2216 C CA . ASN A 1 291 ? -27.277 7.475 -5.955 1.00 25.39 270 ASN A CA 1
ATOM 2217 C C . ASN A 1 291 ? -27.667 8.951 -5.774 1.00 25.18 270 ASN A C 1
ATOM 2218 O O . ASN A 1 291 ? -26.805 9.842 -5.780 1.00 24.73 270 ASN A O 1
ATOM 2223 N N . LEU A 1 292 ? -28.970 9.179 -5.586 1.00 25.09 271 LEU A N 1
ATOM 2224 C CA . LEU A 1 292 ? -29.543 10.506 -5.322 1.00 25.46 271 LEU A CA 1
ATOM 2225 C C . LEU A 1 292 ? -29.672 10.855 -3.830 1.00 26.18 271 LEU A C 1
ATOM 2226 O O . LEU A 1 292 ? -30.167 11.938 -3.468 1.00 26.06 271 LEU A O 1
ATOM 2231 N N . GLY A 1 293 ? -29.224 9.944 -2.967 1.00 26.71 272 GLY A N 1
ATOM 2232 C CA . GLY A 1 293 ? -29.301 10.140 -1.514 1.00 28.06 272 GLY A CA 1
ATOM 2233 C C . GLY A 1 293 ? -30.671 9.890 -0.903 1.00 29.34 272 GLY A C 1
ATOM 2234 O O . GLY A 1 293 ? -30.973 10.390 0.191 1.00 29.73 272 GLY A O 1
ATOM 2235 N N . PHE A 1 294 ? -31.502 9.119 -1.602 1.00 29.88 273 PHE A N 1
ATOM 2236 C CA . PHE A 1 294 ? -32.851 8.800 -1.142 1.00 31.24 273 PHE A CA 1
ATOM 2237 C C . PHE A 1 294 ? -32.956 7.333 -0.703 1.00 32.42 273 PHE A C 1
ATOM 2238 O O . PHE A 1 294 ? -32.154 6.486 -1.122 1.00 32.30 273 PHE A O 1
ATOM 2246 N N . ASP A 1 295 ? -33.936 7.050 0.152 1.00 33.81 274 ASP A N 1
ATOM 2247 C CA . ASP A 1 295 ? -34.214 5.687 0.615 1.00 35.32 274 ASP A CA 1
ATOM 2248 C C . ASP A 1 295 ? -34.771 4.805 -0.517 1.00 35.36 274 ASP A C 1
ATOM 2249 O O . ASP A 1 295 ? -35.461 5.307 -1.401 1.00 34.78 274 ASP A O 1
ATOM 2254 N N . PRO A 1 296 ? -34.481 3.490 -0.486 1.00 36.33 275 PRO A N 1
ATOM 2255 C CA . PRO A 1 296 ? -35.085 2.559 -1.464 1.00 36.92 275 PRO A CA 1
ATOM 2256 C C . PRO A 1 296 ? -36.622 2.603 -1.456 1.00 37.68 275 PRO A C 1
ATOM 2257 O O . PRO A 1 296 ? -37.229 2.779 -0.396 1.00 38.07 275 PRO A O 1
ATOM 2261 N N . TYR A 1 297 ? -37.234 2.447 -2.630 1.00 38.10 276 TYR A N 1
ATOM 2262 C CA . TYR A 1 297 ? -38.687 2.597 -2.798 1.00 38.96 276 TYR A CA 1
ATOM 2263 C C . TYR A 1 297 ? -39.404 1.258 -3.009 1.00 39.71 276 TYR A C 1
ATOM 2264 O O . TYR A 1 297 ? -40.581 1.114 -2.662 1.00 40.18 276 TYR A O 1
ATOM 2273 N N . PHE A 1 298 ? -38.704 0.289 -3.588 1.00 39.85 277 PHE A N 1
ATOM 2274 C 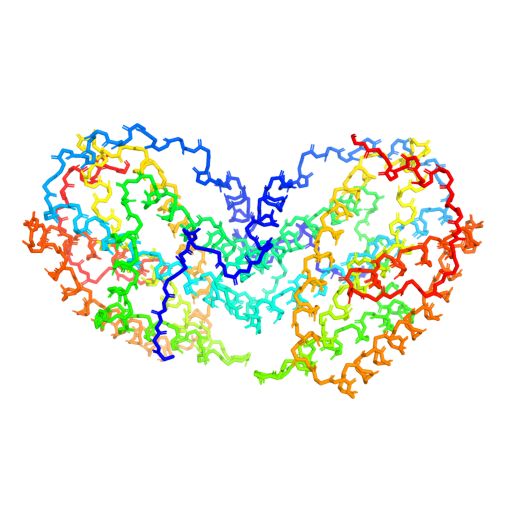CA . PHE A 1 298 ? -39.293 -1.019 -3.851 1.00 40.77 277 PHE A CA 1
ATOM 2275 C C . PHE A 1 298 ? -38.761 -2.053 -2.871 1.00 41.95 277 PHE A C 1
ATOM 2276 O O . PHE A 1 298 ? -37.622 -1.949 -2.418 1.00 41.91 277 PHE A O 1
ATOM 2284 N N . GLU A 1 299 ? -39.580 -3.050 -2.535 1.00 43.74 278 GLU A N 1
ATOM 2285 C CA . GLU A 1 299 ? -39.130 -4.116 -1.634 1.00 45.61 278 GLU A CA 1
ATOM 2286 C C . GLU A 1 299 ? -38.143 -5.042 -2.346 1.00 46.04 278 GLU A C 1
ATOM 2287 O O . GLU A 1 299 ? -38.217 -5.227 -3.561 1.00 45.88 278 GLU A O 1
ATOM 2293 N N . GLU A 1 300 ? -37.213 -5.607 -1.578 1.00 47.16 279 GLU A N 1
ATOM 2294 C CA . GLU A 1 300 ? -36.206 -6.535 -2.104 1.00 47.75 279 GLU A CA 1
ATOM 2295 C C . GLU A 1 300 ? -36.822 -7.843 -2.623 1.00 47.71 279 GLU A C 1
ATOM 2296 O O . GLU A 1 300 ? -37.767 -8.373 -2.028 1.00 47.77 279 GLU A O 1
ATOM 2302 N N . GLU A 1 301 ? -36.289 -8.334 -3.742 1.00 47.40 280 GLU A N 1
ATOM 2303 C CA . GLU A 1 301 ? -36.726 -9.592 -4.362 1.00 47.46 280 GLU A CA 1
ATOM 2304 C C . GLU A 1 301 ? -35.517 -10.399 -4.851 1.00 47.31 280 GLU A C 1
ATOM 2305 O O . GLU A 1 301 ? -34.450 -9.832 -5.102 1.00 47.21 280 GLU A O 1
ATOM 2311 N N . ASP A 1 302 ? -35.687 -11.714 -4.989 1.00 47.15 281 ASP A N 1
ATOM 2312 C CA . ASP A 1 302 ? -34.622 -12.578 -5.509 1.00 47.04 281 ASP A CA 1
ATOM 2313 C C . ASP A 1 302 ? -34.473 -12.404 -7.024 1.00 46.05 281 ASP A C 1
ATOM 2314 O O . ASP A 1 302 ? -35.413 -12.665 -7.782 1.00 46.10 281 ASP A O 1
ATOM 2319 N N . ILE A 1 303 ? -33.296 -11.950 -7.450 1.00 44.96 282 ILE A N 1
ATOM 2320 C CA . ILE A 1 303 ? -32.970 -11.798 -8.872 1.00 43.99 282 ILE A CA 1
ATOM 2321 C C . ILE A 1 303 ? -32.459 -13.130 -9.429 1.00 43.53 282 ILE A C 1
ATOM 2322 O O . ILE A 1 303 ? -31.812 -13.893 -8.709 1.00 43.52 282 ILE A O 1
ATOM 2327 N N . ASN A 1 304 ? -32.760 -13.409 -10.698 1.00 42.51 283 ASN A N 1
ATOM 2328 C CA . ASN A 1 304 ? -32.281 -14.622 -11.362 1.00 41.93 283 ASN A CA 1
ATOM 2329 C C . ASN A 1 304 ? -30.767 -14.785 -11.154 1.00 41.78 283 ASN A C 1
ATOM 2330 O O . ASN A 1 304 ? -29.994 -13.893 -11.530 1.00 41.13 283 ASN A O 1
ATOM 2335 N N . PRO A 1 305 ? -30.339 -15.914 -10.537 1.00 41.74 284 PRO A N 1
ATOM 2336 C CA . PRO A 1 305 ? -28.911 -16.103 -10.235 1.00 41.82 284 PRO A CA 1
ATOM 2337 C C . PRO A 1 305 ? -28.033 -16.160 -11.490 1.00 41.56 284 PRO A C 1
ATOM 2338 O O . PRO A 1 305 ? -26.833 -15.889 -11.413 1.00 41.46 284 PRO A O 1
ATOM 2342 N N . ILE A 1 306 ? -28.636 -16.493 -12.629 1.00 41.19 285 ILE A N 1
ATOM 2343 C CA . ILE A 1 306 ? -27.948 -16.471 -13.920 1.00 41.47 285 ILE A CA 1
ATOM 2344 C C . ILE A 1 306 ? -27.446 -15.055 -14.231 1.00 41.71 285 ILE A C 1
ATOM 2345 O O . ILE A 1 306 ? -26.296 -14.869 -14.626 1.00 41.38 285 ILE A O 1
ATOM 2350 N N . VAL A 1 307 ? -28.324 -14.070 -14.043 1.00 42.33 286 VAL A N 1
ATOM 2351 C CA . VAL A 1 307 ? -27.994 -12.658 -14.261 1.00 43.36 286 VAL A CA 1
ATOM 2352 C C . VAL A 1 307 ? -26.909 -12.164 -13.295 1.00 44.51 286 VAL A C 1
ATOM 2353 O O . VAL A 1 307 ? -26.071 -11.347 -13.672 1.00 44.57 286 VAL A O 1
ATOM 2357 N N . LEU A 1 308 ? -26.926 -12.686 -12.069 1.00 46.21 287 LEU A N 1
ATOM 2358 C CA . LEU A 1 308 ? -25.910 -12.384 -11.050 1.00 47.66 287 LEU A CA 1
ATOM 2359 C C . LEU A 1 308 ? -24.543 -12.968 -11.404 1.00 48.82 287 LEU A C 1
ATOM 2360 O O . LEU A 1 308 ? -23.506 -12.358 -11.111 1.00 49.02 287 LEU A O 1
ATOM 2365 N N . ASN A 1 309 ? -24.550 -14.147 -12.028 1.00 49.80 288 ASN A N 1
ATOM 2366 C CA . ASN A 1 309 ? -23.346 -14.716 -12.628 1.00 51.09 288 ASN A CA 1
ATOM 2367 C C . ASN A 1 309 ? -22.898 -13.957 -13.881 1.00 51.08 288 ASN A C 1
ATOM 2368 O O . ASN A 1 309 ? -21.720 -13.983 -14.236 1.00 51.41 288 ASN A O 1
ATOM 2373 N N . GLY A 1 310 ? -23.842 -13.285 -14.540 1.00 51.25 289 GLY A N 1
ATOM 2374 C CA . GLY A 1 310 ? -23.541 -12.401 -15.668 1.00 51.35 289 GLY A CA 1
ATOM 2375 C C . GLY A 1 310 ? -22.726 -11.176 -15.273 1.00 51.86 289 GLY A C 1
ATOM 2376 O O . GLY A 1 310 ? -22.071 -10.559 -16.121 1.00 51.49 289 GLY A O 1
ATOM 2377 N N . LEU A 1 311 ? -22.769 -10.822 -13.988 1.00 52.45 290 LEU A N 1
ATOM 2378 C CA . LEU A 1 311 ? -21.989 -9.704 -13.452 1.00 52.99 290 LEU A CA 1
ATOM 2379 C C . LEU A 1 311 ? -20.587 -10.151 -13.030 1.00 53.65 290 LEU A C 1
ATOM 2380 O O . LEU A 1 311 ? -20.413 -10.871 -12.039 1.00 54.22 290 LEU A O 1
ATOM 2385 N N . LYS B 1 24 ? -38.567 15.798 -32.681 1.00 32.08 3 LYS B N 1
ATOM 2386 C CA . LYS B 1 24 ? -39.912 15.152 -32.610 1.00 31.71 3 LYS B CA 1
ATOM 2387 C C . LYS B 1 24 ? -39.809 13.629 -32.440 1.00 30.89 3 LYS B C 1
ATOM 2388 O O . LYS B 1 24 ? -40.244 13.098 -31.424 1.00 30.15 3 LYS B O 1
ATOM 2394 N N . ILE B 1 25 ? -39.261 12.944 -33.445 1.00 29.72 4 ILE B N 1
ATOM 2395 C CA . ILE B 1 25 ? -38.990 11.500 -33.370 1.00 28.83 4 ILE B CA 1
ATOM 2396 C C . ILE B 1 25 ? -37.521 11.301 -33.020 1.00 27.83 4 ILE B C 1
ATOM 2397 O O . ILE B 1 25 ? -36.649 11.844 -33.691 1.00 27.66 4 ILE B O 1
ATOM 2402 N N . TYR B 1 26 ? -37.244 10.547 -31.961 1.00 26.82 5 TYR B N 1
ATOM 2403 C CA . TYR B 1 26 ? -35.866 10.310 -31.543 1.00 26.09 5 TYR B CA 1
ATOM 2404 C C . TYR B 1 26 ? -35.317 9.041 -32.178 1.00 25.79 5 TYR B C 1
ATOM 2405 O O . TYR B 1 26 ? -35.886 7.964 -32.008 1.00 25.72 5 TYR B O 1
ATOM 2414 N N . ASP B 1 27 ? -34.219 9.181 -32.920 1.00 25.69 6 ASP B N 1
ATOM 2415 C CA . ASP B 1 27 ? -33.619 8.048 -33.631 1.00 25.68 6 ASP B CA 1
ATOM 2416 C C . ASP B 1 27 ? -32.241 7.720 -33.061 1.00 25.06 6 ASP B C 1
ATOM 2417 O O . ASP B 1 27 ? -31.533 8.612 -32.591 1.00 24.85 6 ASP B O 1
ATOM 2422 N N . ALA B 1 28 ? -31.883 6.440 -33.081 1.00 24.50 7 ALA B N 1
ATOM 2423 C CA . ALA B 1 28 ? -30.591 5.969 -32.563 1.00 23.72 7 ALA B CA 1
ATOM 2424 C C . ALA B 1 28 ? -29.464 6.046 -33.598 1.00 23.66 7 ALA B C 1
ATOM 2425 O O . ALA B 1 28 ? -29.689 5.846 -34.804 1.00 23.23 7 ALA B O 1
ATOM 2427 N N . ALA B 1 29 ? -28.251 6.311 -33.115 1.00 23.38 8 ALA B N 1
ATOM 2428 C CA . ALA B 1 29 ? -27.050 6.282 -33.962 1.00 23.49 8 ALA B CA 1
ATOM 2429 C C . ALA B 1 29 ? -26.870 4.899 -34.605 1.00 23.75 8 ALA B C 1
ATOM 2430 O O . ALA B 1 29 ? -26.936 3.874 -33.924 1.00 23.32 8 ALA B O 1
ATOM 2432 N N . ASN B 1 30 ? -26.660 4.891 -35.917 1.00 23.82 9 ASN B N 1
ATOM 2433 C CA . ASN B 1 30 ? -26.493 3.657 -36.683 1.00 24.57 9 ASN B CA 1
ATOM 2434 C C . ASN B 1 30 ? -25.182 3.735 -37.453 1.00 24.68 9 ASN B C 1
ATOM 2435 O O . ASN B 1 30 ? -25.104 4.346 -38.524 1.00 25.25 9 ASN B O 1
ATOM 2440 N N . TRP B 1 31 ? -24.151 3.111 -36.899 1.00 25.05 10 TRP B N 1
ATOM 2441 C CA . TRP B 1 31 ? -22.816 3.189 -37.475 1.00 25.77 10 TRP B CA 1
ATOM 2442 C C . TRP B 1 31 ? -22.601 2.218 -38.639 1.00 27.17 10 TRP B C 1
ATOM 2443 O O . TRP B 1 31 ? -21.533 2.219 -39.250 1.00 27.62 10 TRP B O 1
ATOM 2454 N N . SER B 1 32 ? -23.611 1.396 -38.945 1.00 28.28 11 SER B N 1
ATOM 2455 C CA . SER B 1 32 ? -23.560 0.504 -40.105 1.00 29.99 11 SER B CA 1
ATOM 2456 C C . SER B 1 32 ? -23.717 1.269 -41.418 1.00 30.89 11 SER B C 1
ATOM 2457 O O . SER B 1 32 ? -23.440 0.736 -42.479 1.00 32.18 11 SER B O 1
ATOM 2460 N N . LYS B 1 33 ? -24.157 2.522 -41.334 1.00 32.07 12 LYS B N 1
ATOM 2461 C CA . LYS B 1 33 ? -24.304 3.397 -42.497 1.00 33.15 12 LYS B CA 1
ATOM 2462 C C . LYS B 1 33 ? -23.430 4.649 -42.345 1.00 33.44 12 LYS B C 1
ATOM 2463 O O . LYS B 1 33 ? -23.183 5.108 -41.231 1.00 32.97 12 LYS B O 1
ATOM 2469 N N . HIS B 1 34 ? -22.979 5.199 -43.471 1.00 34.10 13 HIS B N 1
ATOM 2470 C CA . HIS B 1 34 ? -22.259 6.472 -43.476 1.00 34.55 13 HIS B CA 1
ATOM 2471 C C . HIS B 1 34 ? -23.250 7.622 -43.589 1.00 34.77 13 HIS B C 1
ATOM 2472 O O . HIS B 1 34 ? -24.190 7.553 -44.382 1.00 35.50 13 HIS B O 1
ATOM 2479 N N . GLU B 1 35 ? -23.053 8.677 -42.804 1.00 34.62 14 GLU B N 1
ATOM 2480 C CA . GLU B 1 35 ? -23.855 9.889 -42.988 1.00 34.30 14 GLU B CA 1
ATOM 2481 C C . GLU B 1 35 ? -23.142 10.917 -43.865 1.00 33.80 14 GLU B C 1
ATOM 2482 O O . GLU B 1 35 ? -23.782 11.822 -44.395 1.00 34.17 14 GLU B O 1
ATOM 2488 N N . ASP B 1 36 ? -21.827 10.753 -44.026 1.00 33.09 15 ASP B N 1
ATOM 2489 C CA . ASP B 1 36 ? -21.027 11.554 -44.957 1.00 32.38 15 ASP B CA 1
ATOM 2490 C C . ASP B 1 36 ? -19.833 10.741 -45.487 1.00 32.55 15 ASP B C 1
ATOM 2491 O O . ASP B 1 36 ? -19.695 9.556 -45.179 1.00 32.27 15 ASP B O 1
ATOM 2496 N N . ASP B 1 37 ? -18.974 11.380 -46.280 1.00 32.44 16 ASP B N 1
ATOM 2497 C CA . ASP B 1 37 ? -17.858 10.685 -46.928 1.00 32.83 16 ASP B CA 1
ATOM 2498 C C . ASP B 1 37 ? -16.621 10.535 -46.044 1.00 31.65 16 ASP B C 1
ATOM 2499 O O . ASP B 1 37 ? -15.662 9.870 -46.444 1.00 32.65 16 ASP B O 1
ATOM 2504 N N . PHE B 1 38 ? -16.625 11.144 -44.860 1.00 29.55 17 PHE B N 1
ATOM 2505 C CA . PHE B 1 38 ? -15.369 11.323 -44.131 1.00 27.75 17 PHE B CA 1
ATOM 2506 C C . PHE B 1 38 ? -15.392 11.100 -42.610 1.00 26.21 17 PHE B C 1
ATOM 2507 O O . PHE B 1 38 ? -14.343 10.893 -42.010 1.00 25.93 17 PHE B O 1
ATOM 2515 N N . THR B 1 39 ? -16.568 11.143 -41.992 1.00 24.88 18 THR B N 1
ATOM 2516 C CA . THR B 1 39 ? -16.662 11.121 -40.523 1.00 23.81 18 THR B CA 1
ATOM 2517 C C . THR B 1 39 ? -16.146 9.825 -39.872 1.00 23.56 18 THR B C 1
ATOM 2518 O O . THR B 1 39 ? -15.449 9.864 -38.858 1.00 23.02 18 THR B O 1
ATOM 2522 N N . GLN B 1 40 ? -16.466 8.677 -40.455 1.00 23.78 19 GLN B N 1
ATOM 2523 C CA . GLN B 1 40 ? -15.965 7.420 -39.892 1.00 23.88 19 GLN B CA 1
ATOM 2524 C C . GLN B 1 40 ? -14.441 7.309 -39.990 1.00 24.09 19 GLN B C 1
ATOM 2525 O O . GLN B 1 40 ? -13.788 6.879 -39.049 1.00 23.15 19 GLN B O 1
ATOM 2531 N N . MET B 1 41 ? -13.876 7.742 -41.110 1.00 24.07 20 MET B N 1
ATOM 2532 C CA . MET B 1 41 ? -12.420 7.807 -41.244 1.00 25.53 20 MET B CA 1
ATOM 2533 C C . MET B 1 41 ? -11.767 8.708 -40.176 1.00 24.24 20 MET B C 1
ATOM 2534 O O . MET B 1 41 ? -10.750 8.337 -39.583 1.00 23.16 20 MET B O 1
ATOM 2539 N N . PHE B 1 42 ? -12.356 9.878 -39.921 1.00 23.31 21 PHE B N 1
ATOM 2540 C CA . PHE B 1 42 ? -11.814 10.774 -38.899 1.00 23.44 21 PHE B CA 1
ATOM 2541 C C . PHE B 1 42 ? -12.026 10.237 -37.498 1.00 23.55 21 PHE B C 1
ATOM 2542 O O . PHE B 1 42 ? -11.187 10.438 -36.627 1.00 23.74 21 PHE B O 1
ATOM 2550 N N . TYR B 1 43 ? -13.142 9.539 -37.297 1.00 24.08 22 TYR B N 1
ATOM 2551 C CA . TYR B 1 43 ? -13.387 8.847 -36.042 1.00 24.74 22 TYR B CA 1
ATOM 2552 C C . TYR B 1 43 ? -12.209 7.920 -35.734 1.00 25.72 22 TYR B C 1
ATOM 2553 O O . TYR B 1 43 ? -11.647 7.958 -34.635 1.00 25.56 22 TYR B O 1
ATOM 2562 N N . ASN B 1 44 ? -11.854 7.091 -36.713 1.00 26.77 23 ASN B N 1
ATOM 2563 C CA . ASN B 1 44 ? -10.766 6.131 -36.569 1.00 28.57 23 ASN B CA 1
ATOM 2564 C C . ASN B 1 44 ? -9.446 6.797 -36.229 1.00 28.70 23 ASN B C 1
ATOM 2565 O O . ASN B 1 44 ? -8.796 6.420 -35.251 1.00 28.99 23 ASN B O 1
ATOM 2570 N N . GLN B 1 45 ? -9.080 7.812 -37.008 1.00 28.97 24 GLN B N 1
ATOM 2571 C CA . GLN B 1 45 ? -7.827 8.526 -36.793 1.00 29.99 24 GLN B CA 1
ATOM 2572 C C . GLN B 1 45 ? -7.781 9.229 -35.428 1.00 29.69 24 GLN B C 1
ATOM 2573 O O . GLN B 1 45 ? -6.748 9.220 -34.760 1.00 30.01 24 GLN B O 1
ATOM 2579 N N . ASN B 1 46 ? -8.905 9.809 -35.009 1.00 28.93 25 ASN B N 1
ATOM 2580 C CA . ASN B 1 46 ? -8.990 10.453 -33.709 1.00 28.70 25 ASN B CA 1
ATOM 2581 C C . ASN B 1 46 ? -8.788 9.499 -32.539 1.00 29.05 25 ASN B C 1
ATOM 2582 O O . ASN B 1 46 ? -7.955 9.759 -31.666 1.00 28.51 25 ASN B O 1
ATOM 2587 N N . VAL B 1 47 ? -9.526 8.389 -32.534 1.00 29.66 26 VAL B N 1
ATOM 2588 C CA . VAL B 1 47 ? -9.485 7.470 -31.396 1.00 31.15 26 VAL B CA 1
ATOM 2589 C C . VAL B 1 47 ? -8.162 6.712 -31.330 1.00 32.39 26 VAL B C 1
ATOM 2590 O O . VAL B 1 47 ? -7.697 6.367 -30.245 1.00 32.80 26 VAL B O 1
ATOM 2594 N N . LYS B 1 48 ? -7.536 6.477 -32.477 1.00 33.28 27 LYS B N 1
ATOM 2595 C CA . LYS B 1 48 ? -6.250 5.799 -32.452 1.00 34.87 27 LYS B CA 1
ATOM 2596 C C . LYS B 1 48 ? -5.084 6.712 -32.020 1.00 34.91 27 LYS B C 1
ATOM 2597 O O . LYS B 1 48 ? -3.995 6.228 -31.723 1.00 34.92 27 LYS B O 1
ATOM 2603 N N . GLN B 1 49 ? -5.337 8.022 -31.969 1.00 34.66 28 GLN B N 1
ATOM 2604 C CA . GLN B 1 49 ? -4.367 9.006 -31.496 1.00 34.64 28 GLN B CA 1
ATOM 2605 C C . GLN B 1 49 ? -4.540 9.301 -30.007 1.00 34.20 28 GLN B C 1
ATOM 2606 O O . GLN B 1 49 ? -3.904 10.219 -29.487 1.00 34.53 28 GLN B O 1
ATOM 2612 N N . PHE B 1 50 ? -5.396 8.542 -29.322 1.00 33.42 29 PHE B N 1
ATOM 2613 C CA . PHE B 1 50 ? -5.681 8.815 -27.914 1.00 32.57 29 PHE B CA 1
ATOM 2614 C C . PHE B 1 50 ? -4.411 8.667 -27.075 1.00 32.60 29 PHE B C 1
ATOM 2615 O O . PHE B 1 50 ? -3.615 7.748 -27.287 1.00 32.39 29 PHE B O 1
ATOM 2623 N N . TRP B 1 51 ? -4.231 9.586 -26.135 1.00 31.95 30 TRP B N 1
ATOM 2624 C CA . TRP B 1 51 ? -3.063 9.593 -25.254 1.00 32.03 30 TRP B CA 1
ATOM 2625 C C . TRP B 1 51 ? -3.423 10.285 -23.946 1.00 33.03 30 TRP B C 1
ATOM 2626 O O . TRP B 1 51 ? -4.473 10.923 -23.839 1.00 32.54 30 TRP B O 1
ATOM 2637 N N . LEU B 1 52 ? -2.552 10.136 -22.953 1.00 34.81 31 LEU B N 1
ATOM 2638 C CA . LEU B 1 52 ? -2.753 10.712 -21.632 1.00 36.58 31 LEU B CA 1
ATOM 2639 C C . LEU B 1 52 ? -1.478 11.410 -21.167 1.00 37.80 31 LEU B C 1
ATOM 2640 O O . LEU B 1 52 ? -0.382 10.969 -21.501 1.00 37.92 31 LEU B O 1
ATOM 2645 N N . PRO B 1 53 ? -1.614 12.501 -20.387 1.00 39.26 32 PRO B N 1
ATOM 2646 C CA . PRO B 1 53 ? -0.457 13.270 -19.892 1.00 40.41 32 PRO B CA 1
ATOM 2647 C C . PRO B 1 53 ? 0.574 12.417 -19.140 1.00 41.91 32 PRO B C 1
ATOM 2648 O O . PRO B 1 53 ? 1.780 12.553 -19.373 1.00 42.52 32 PRO B O 1
ATOM 2652 N N . GLU B 1 54 ? 0.092 11.537 -18.267 1.00 43.27 33 GLU B N 1
ATOM 2653 C CA . GLU B 1 54 ? 0.934 10.667 -17.429 1.00 45.17 33 GLU B CA 1
ATOM 2654 C C . GLU B 1 54 ? 1.976 9.830 -18.189 1.00 45.57 33 GLU B C 1
ATOM 2655 O O . GLU B 1 54 ? 2.967 9.386 -17.601 1.00 46.08 33 GLU B O 1
ATOM 2661 N N . GLU B 1 55 ? 1.747 9.620 -19.485 1.00 45.74 34 GLU B N 1
ATOM 2662 C CA . GLU B 1 55 ? 2.627 8.789 -20.316 1.00 46.28 34 GLU B CA 1
ATOM 2663 C C . GLU B 1 55 ? 4.027 9.387 -20.504 1.00 46.49 34 GLU B C 1
ATOM 2664 O O . GLU B 1 55 ? 5.006 8.652 -20.664 1.00 46.73 34 GLU B O 1
ATOM 2670 N N . ILE B 1 56 ? 4.114 10.717 -20.491 1.00 46.23 35 ILE B N 1
ATOM 2671 C CA . ILE B 1 56 ? 5.392 11.411 -20.625 1.00 46.25 35 ILE B CA 1
ATOM 2672 C C . ILE B 1 56 ? 5.847 11.909 -19.254 1.00 46.30 35 ILE B C 1
ATOM 2673 O O . ILE B 1 56 ? 5.146 12.694 -18.608 1.00 46.36 35 ILE B O 1
ATOM 2678 N N . ALA B 1 57 ? 7.010 11.445 -18.807 1.00 46.51 36 ALA B N 1
ATOM 2679 C CA . ALA B 1 57 ? 7.615 11.943 -17.569 1.00 46.56 36 ALA B CA 1
ATOM 2680 C C . ALA B 1 57 ? 8.241 13.316 -17.831 1.00 46.08 36 ALA B C 1
ATOM 2681 O O . ALA B 1 57 ? 9.053 13.459 -18.744 1.00 45.70 36 ALA B O 1
ATOM 2683 N N . LEU B 1 58 ? 7.872 14.310 -17.025 1.00 45.66 37 LEU B N 1
ATOM 2684 C CA . LEU B 1 58 ? 8.287 15.698 -17.279 1.00 45.27 37 LEU B CA 1
ATOM 2685 C C . LEU B 1 58 ? 9.530 16.186 -16.538 1.00 45.25 37 LEU B C 1
ATOM 2686 O O . LEU B 1 58 ? 10.166 17.156 -16.964 1.00 44.82 37 LEU B O 1
ATOM 2691 N N . ASN B 1 59 ? 9.885 15.514 -15.446 1.00 45.33 38 ASN B N 1
ATOM 2692 C CA . ASN B 1 59 ? 10.912 16.029 -14.535 1.00 45.22 38 ASN B CA 1
ATOM 2693 C C . ASN B 1 59 ? 12.294 16.270 -15.158 1.00 44.39 38 ASN B C 1
ATOM 2694 O O . ASN B 1 59 ? 13.002 17.200 -14.754 1.00 44.33 38 ASN B O 1
ATOM 2699 N N . GLY B 1 60 ? 12.658 15.453 -16.148 1.00 43.45 39 GLY B N 1
ATOM 2700 C CA . GLY B 1 60 ? 13.942 15.575 -16.846 1.00 42.42 39 GLY B CA 1
ATOM 2701 C C . GLY B 1 60 ? 14.136 16.842 -17.676 1.00 41.55 39 GLY B C 1
ATOM 2702 O O . GLY B 1 60 ? 15.233 17.099 -18.182 1.00 41.29 39 GLY B O 1
ATOM 2703 N N . ASP B 1 61 ? 13.075 17.632 -17.828 1.00 40.35 40 ASP B N 1
ATOM 2704 C CA . ASP B 1 61 ? 13.174 18.931 -18.504 1.00 39.53 40 ASP B CA 1
ATOM 2705 C C . ASP B 1 61 ? 13.923 19.975 -17.687 1.00 39.38 40 ASP B C 1
ATOM 2706 O O . ASP B 1 61 ? 14.465 20.930 -18.239 1.00 38.90 40 ASP B O 1
ATOM 2711 N N . LEU B 1 62 ? 13.946 19.785 -16.372 1.00 39.82 41 LEU B N 1
ATOM 2712 C CA . LEU B 1 62 ? 14.612 20.711 -15.464 1.00 40.22 41 LEU B CA 1
ATOM 2713 C C . LEU B 1 62 ? 16.118 20.770 -15.719 1.00 40.40 41 LEU B C 1
ATOM 2714 O O . LEU B 1 62 ? 16.775 21.743 -15.346 1.00 40.91 41 LEU B O 1
ATOM 2719 N N . LEU B 1 63 ? 16.642 19.732 -16.377 1.00 40.20 42 LEU B N 1
ATOM 2720 C CA . LEU B 1 63 ? 18.057 19.623 -16.730 1.00 39.85 42 LEU B CA 1
ATOM 2721 C C . LEU B 1 63 ? 18.458 20.506 -17.927 1.00 38.90 42 LEU B C 1
ATOM 2722 O O . LEU B 1 63 ? 19.649 20.741 -18.164 1.00 39.48 42 LEU B O 1
ATOM 2727 N N . THR B 1 64 ? 17.480 20.987 -18.691 1.00 37.28 43 THR B N 1
ATOM 2728 C CA . THR B 1 64 ? 17.770 21.967 -19.749 1.00 35.53 43 THR B CA 1
ATOM 2729 C C . THR B 1 64 ? 17.152 23.328 -19.453 1.00 34.57 43 THR B C 1
ATOM 2730 O O . THR B 1 64 ? 17.680 24.360 -19.875 1.00 34.23 43 THR B O 1
ATOM 2734 N N . TRP B 1 65 ? 16.040 23.316 -18.718 1.00 33.62 44 TRP B N 1
ATOM 2735 C CA . TRP B 1 65 ? 15.333 24.541 -18.311 1.00 32.87 44 TRP B CA 1
ATOM 2736 C C . TRP B 1 65 ? 16.243 25.490 -17.520 1.00 33.46 44 TRP B C 1
ATOM 2737 O O . TRP B 1 65 ? 16.250 26.698 -17.761 1.00 32.58 44 TRP B O 1
ATOM 2748 N N . LYS B 1 66 ? 17.005 24.921 -16.587 1.00 34.52 45 LYS B N 1
ATOM 2749 C CA . LYS B 1 66 ? 17.943 25.671 -15.757 1.00 36.41 45 LYS B CA 1
ATOM 2750 C C . LYS B 1 66 ? 19.034 26.391 -16.548 1.00 36.26 45 LYS B C 1
ATOM 2751 O O . LYS B 1 66 ? 19.629 27.344 -16.046 1.00 36.52 45 LYS B O 1
ATOM 2757 N N . TYR B 1 67 ? 19.278 25.947 -17.778 1.00 36.26 46 TYR B N 1
ATOM 2758 C CA . TYR B 1 67 ? 20.322 26.555 -18.609 1.00 36.90 46 TYR B CA 1
ATOM 2759 C C . TYR B 1 67 ? 19.832 27.632 -19.580 1.00 36.28 46 TYR B C 1
ATOM 2760 O O . TYR B 1 67 ? 20.636 28.216 -20.300 1.00 36.44 46 TYR B O 1
ATOM 2769 N N . LEU B 1 68 ? 18.526 27.889 -19.610 1.00 35.71 47 LEU B N 1
ATOM 2770 C CA . LEU B 1 68 ? 17.992 28.958 -20.456 1.00 34.92 47 LEU B CA 1
ATOM 2771 C C . LEU B 1 68 ? 18.131 30.318 -19.765 1.00 34.32 47 LEU B C 1
ATOM 2772 O O . LEU B 1 68 ? 18.057 30.411 -18.537 1.00 34.50 47 LEU B O 1
ATOM 2777 N N . GLY B 1 69 ? 18.332 31.365 -20.563 1.00 33.50 48 GLY B N 1
ATOM 2778 C CA . GLY B 1 69 ? 18.317 32.740 -20.070 1.00 32.41 48 GLY B CA 1
ATOM 2779 C C . GLY B 1 69 ? 16.938 33.178 -19.597 1.00 32.15 48 GLY B C 1
ATOM 2780 O O . GLY B 1 69 ? 15.931 32.511 -19.868 1.00 30.98 48 GLY B O 1
ATOM 2781 N N . LYS B 1 70 ? 16.895 34.309 -18.897 1.00 32.14 49 LYS B N 1
ATOM 2782 C CA . LYS B 1 70 ? 15.643 34.860 -18.387 1.00 32.25 49 LYS B CA 1
ATOM 2783 C C . LYS B 1 70 ? 14.644 35.173 -19.499 1.00 31.24 49 LYS B C 1
ATOM 2784 O O . LYS B 1 70 ? 13.461 34.877 -19.348 1.00 31.34 49 LYS B O 1
ATOM 2790 N N . ASN B 1 71 ? 15.118 35.754 -20.606 1.00 29.92 50 ASN B N 1
ATOM 2791 C CA . ASN B 1 71 ? 14.246 36.078 -21.741 1.00 29.37 50 ASN B CA 1
ATOM 2792 C C . ASN B 1 71 ? 13.647 34.826 -22.374 1.00 28.35 50 ASN B C 1
ATOM 2793 O O . ASN B 1 71 ? 12.467 34.824 -22.745 1.00 27.64 50 ASN B O 1
ATOM 2798 N N . GLU B 1 72 ? 14.456 33.769 -22.481 1.00 27.72 51 GLU B N 1
ATOM 2799 C CA . GLU B 1 72 ? 13.981 32.486 -23.022 1.00 27.70 51 GLU B CA 1
ATOM 2800 C C . GLU B 1 72 ? 12.914 31.857 -22.122 1.00 27.62 51 GLU B C 1
ATOM 2801 O O . GLU B 1 72 ? 11.901 31.343 -22.607 1.00 27.56 51 GLU B O 1
ATOM 2807 N N . GLN B 1 73 ? 13.150 31.903 -20.814 1.00 27.32 52 GLN B N 1
ATOM 2808 C CA . GLN B 1 73 ? 12.213 31.348 -19.842 1.00 27.33 52 GLN B CA 1
ATOM 2809 C C . GLN B 1 73 ? 10.917 32.163 -19.831 1.00 26.85 52 GLN B C 1
ATOM 2810 O O . GLN B 1 73 ? 9.821 31.596 -19.786 1.00 26.24 52 GLN B O 1
ATOM 2816 N N . ASP B 1 74 ? 11.060 33.484 -19.912 1.00 26.26 53 ASP B N 1
ATOM 2817 C CA . ASP B 1 74 ? 9.929 34.418 -19.960 1.00 26.50 53 ASP B CA 1
ATOM 2818 C C . ASP B 1 74 ? 9.077 34.193 -21.201 1.00 25.81 53 ASP B C 1
ATOM 2819 O O . ASP B 1 74 ? 7.856 34.101 -21.106 1.00 26.12 53 ASP B O 1
ATOM 2824 N N . THR B 1 75 ? 9.717 34.102 -22.366 1.00 25.10 54 THR B N 1
ATOM 2825 C CA . THR B 1 75 ? 8.982 33.877 -23.614 1.00 24.11 54 THR B CA 1
ATOM 2826 C C . THR B 1 75 ? 8.239 32.539 -23.564 1.00 23.82 54 THR B C 1
ATOM 2827 O O . THR B 1 75 ? 7.052 32.472 -23.884 1.00 23.81 54 THR B O 1
ATOM 2831 N N . TYR B 1 76 ? 8.945 31.486 -23.176 1.00 24.06 55 TYR B N 1
ATOM 2832 C CA . TYR B 1 76 ? 8.343 30.163 -23.040 1.00 24.76 55 TYR B CA 1
ATOM 2833 C C . TYR B 1 76 ? 7.101 30.165 -22.137 1.00 24.85 55 TYR B C 1
ATOM 2834 O O . TYR B 1 76 ? 6.055 29.634 -22.520 1.00 24.83 55 TYR B O 1
ATOM 2843 N N . MET B 1 77 ? 7.225 30.755 -20.949 1.00 25.76 56 MET B N 1
ATOM 2844 C CA . MET B 1 77 ? 6.099 30.863 -20.015 1.00 26.81 56 MET B CA 1
ATOM 2845 C C . MET B 1 77 ? 4.902 31.581 -20.647 1.00 26.23 56 MET B C 1
ATOM 2846 O O . MET B 1 77 ? 3.764 31.119 -20.543 1.00 25.00 56 MET B O 1
ATOM 2851 N N . LYS B 1 78 ? 5.176 32.715 -21.293 1.00 26.01 57 LYS B N 1
ATOM 2852 C CA . LYS B 1 78 ? 4.126 33.534 -21.905 1.00 26.07 57 LYS B CA 1
ATOM 2853 C C . LYS B 1 78 ? 3.437 32.821 -23.067 1.00 25.69 57 LYS B C 1
ATOM 2854 O O . LYS B 1 78 ? 2.213 32.907 -23.223 1.00 25.58 57 LYS B O 1
ATOM 2860 N N . VAL B 1 79 ? 4.229 32.123 -23.878 1.00 25.32 58 VAL B N 1
ATOM 2861 C CA . VAL B 1 79 ? 3.709 31.355 -25.015 1.00 25.47 58 VAL B CA 1
ATOM 2862 C C . VAL B 1 79 ? 2.822 30.229 -24.494 1.00 25.09 58 VAL B C 1
ATOM 2863 O O . VAL B 1 79 ? 1.702 30.026 -24.971 1.00 24.46 58 VAL B O 1
ATOM 2867 N N . LEU B 1 80 ? 3.322 29.535 -23.474 1.00 25.27 59 LEU B N 1
ATOM 2868 C CA . LEU B 1 80 ? 2.623 28.410 -22.894 1.00 25.55 59 LEU B CA 1
ATOM 2869 C C . LEU B 1 80 ? 1.269 28.852 -22.341 1.00 24.94 59 LEU B C 1
ATOM 2870 O O . LEU B 1 80 ? 0.264 28.179 -22.560 1.00 24.82 59 LEU B O 1
ATOM 2875 N N . ALA B 1 81 ? 1.254 29.983 -21.634 1.00 24.86 60 ALA B N 1
ATOM 2876 C CA . ALA B 1 81 ? 0.017 30.525 -21.054 1.00 24.60 60 ALA B CA 1
ATOM 2877 C C . ALA B 1 81 ? -0.958 30.937 -22.153 1.00 23.80 60 ALA B C 1
ATOM 2878 O O . ALA B 1 81 ? -2.162 30.743 -22.029 1.00 24.07 60 ALA B O 1
ATOM 2880 N N . GLY B 1 82 ? -0.426 31.500 -23.231 1.00 23.54 61 GLY B N 1
ATOM 2881 C CA . GLY B 1 82 ? -1.228 31.850 -24.398 1.00 22.53 61 GLY B CA 1
ATOM 2882 C C . GLY B 1 82 ? -1.939 30.640 -24.968 1.00 22.23 61 GLY B C 1
ATOM 2883 O O . GLY B 1 82 ? -3.147 30.673 -25.200 1.00 21.27 61 GLY B O 1
ATOM 2884 N N . LEU B 1 83 ? -1.188 29.562 -25.190 1.00 22.36 62 LEU B N 1
ATOM 2885 C CA . LEU B 1 83 ? -1.769 28.317 -25.706 1.00 22.42 62 LEU B CA 1
ATOM 2886 C C . LEU B 1 83 ? -2.811 27.755 -24.749 1.00 22.91 62 LEU B C 1
ATOM 2887 O O . LEU B 1 83 ? -3.890 27.325 -25.178 1.00 22.99 62 LEU B O 1
ATOM 2892 N N . THR B 1 84 ? -2.496 27.782 -23.458 1.00 23.39 63 THR B N 1
ATOM 2893 C CA . THR B 1 84 ? -3.393 27.242 -22.439 1.00 24.42 63 THR B CA 1
ATOM 2894 C C . THR B 1 84 ? -4.738 27.972 -22.450 1.00 24.55 63 THR B C 1
ATOM 2895 O O . THR B 1 84 ? -5.798 27.342 -22.488 1.00 23.68 63 THR B O 1
ATOM 2899 N N . LEU B 1 85 ? -4.668 29.299 -22.421 1.00 25.38 64 LEU B N 1
ATOM 2900 C CA . LEU B 1 85 ? -5.859 30.138 -22.403 1.00 26.44 64 LEU B CA 1
ATOM 2901 C C . LEU B 1 85 ? -6.725 29.944 -23.651 1.00 25.96 64 LEU B C 1
ATOM 2902 O O . LEU B 1 85 ? -7.944 29.759 -23.527 1.00 25.83 64 LEU B O 1
ATOM 2907 N N . LEU B 1 86 ? -6.108 29.931 -24.835 1.00 25.63 65 LEU B N 1
ATOM 2908 C CA . LEU B 1 86 ? -6.868 29.685 -26.063 1.00 25.59 65 LEU B CA 1
ATOM 2909 C C . LEU B 1 86 ? -7.490 28.291 -26.123 1.00 25.60 65 LEU B C 1
ATOM 2910 O O . LEU B 1 86 ? -8.611 28.123 -26.612 1.00 25.47 65 LEU B O 1
ATOM 2915 N N . ASP B 1 87 ? -6.766 27.289 -25.638 1.00 25.49 66 ASP B N 1
ATOM 2916 C CA . ASP B 1 87 ? -7.251 25.921 -25.712 1.00 25.83 66 ASP B CA 1
ATOM 2917 C C . ASP B 1 87 ? -8.434 25.673 -24.766 1.00 26.20 66 ASP B C 1
ATOM 2918 O O . ASP B 1 87 ? -9.307 24.863 -25.058 1.00 25.99 66 ASP B O 1
ATOM 2923 N N . THR B 1 88 ? -8.459 26.396 -23.649 1.00 27.12 67 THR B N 1
ATOM 2924 C CA . THR B 1 88 ? -9.569 26.349 -22.707 1.00 28.40 67 THR B CA 1
ATOM 2925 C C . THR B 1 88 ? -10.853 26.862 -23.338 1.00 28.28 67 THR B C 1
ATOM 2926 O O . THR B 1 88 ? -11.916 26.276 -23.142 1.00 28.10 67 THR B O 1
ATOM 2930 N N . GLU B 1 89 ? -10.760 27.951 -24.099 1.00 28.28 68 GLU B N 1
ATOM 2931 C CA . GLU B 1 89 ? -11.923 28.449 -24.825 1.00 29.16 68 GLU B CA 1
ATOM 2932 C C . GLU B 1 89 ? -12.434 27.379 -25.788 1.00 28.65 68 GLU B C 1
ATOM 2933 O O . GLU B 1 89 ? -13.634 27.174 -25.904 1.00 28.44 68 GLU B O 1
ATOM 2939 N N . GLN B 1 90 ? -11.516 26.690 -26.460 1.00 28.45 69 GLN B N 1
ATOM 2940 C CA . GLN B 1 90 ? -11.902 25.659 -27.424 1.00 28.47 69 GLN B CA 1
ATOM 2941 C C . GLN B 1 90 ? -12.591 24.467 -26.745 1.00 28.97 69 GLN B C 1
ATOM 2942 O O . GLN B 1 90 ? -13.555 23.921 -27.279 1.00 28.84 69 GLN B O 1
ATOM 2948 N N . GLY B 1 91 ? -12.110 24.089 -25.560 1.00 29.62 70 GLY B N 1
ATOM 2949 C CA . GLY B 1 91 ? -12.715 23.003 -24.786 1.00 30.43 70 GLY B CA 1
ATOM 2950 C C . GLY B 1 91 ? -14.057 23.340 -24.146 1.00 31.11 70 GLY B C 1
ATOM 2951 O O . GLY B 1 91 ? -14.977 22.516 -24.128 1.00 30.77 70 GLY B O 1
ATOM 2952 N N . ASN B 1 92 ? -14.172 24.545 -23.608 1.00 31.69 71 ASN B N 1
ATOM 2953 C CA . ASN B 1 92 ? -15.408 24.941 -22.944 1.00 32.72 71 ASN B CA 1
ATOM 2954 C C . ASN B 1 92 ? -16.511 25.435 -23.869 1.00 32.60 71 ASN B C 1
ATOM 2955 O O . ASN B 1 92 ? -17.692 25.275 -23.551 1.00 33.12 71 ASN B O 1
ATOM 2960 N N . THR B 1 93 ? -16.126 26.008 -25.010 1.00 31.76 72 THR B N 1
ATOM 2961 C CA . THR B 1 93 ? -17.084 26.635 -25.913 1.00 31.47 72 THR B CA 1
ATOM 2962 C C . THR B 1 93 ? -16.980 26.153 -27.358 1.00 30.62 72 THR B C 1
ATOM 2963 O O . THR B 1 93 ? -17.951 25.636 -27.904 1.00 30.71 72 THR B O 1
ATOM 2967 N N . GLY B 1 94 ? -15.806 26.320 -27.963 1.00 29.61 73 GLY B N 1
ATOM 2968 C CA . GLY B 1 94 ? -15.611 26.047 -29.388 1.00 28.47 73 GLY B CA 1
ATOM 2969 C C . GLY B 1 94 ? -16.075 24.688 -29.872 1.00 27.90 73 GLY B C 1
ATOM 2970 O O . GLY B 1 94 ? -16.879 24.587 -30.809 1.00 28.27 73 GLY B O 1
ATOM 2971 N N . MET B 1 95 ? -15.560 23.628 -29.265 1.00 26.67 74 MET B N 1
ATOM 2972 C CA . MET B 1 95 ? -15.965 22.297 -29.710 1.00 26.00 74 MET B CA 1
ATOM 2973 C C . MET B 1 95 ? -17.381 21.953 -29.263 1.00 25.25 74 MET B C 1
ATOM 2974 O O . MET B 1 95 ? -18.142 21.416 -30.057 1.00 24.97 74 MET B O 1
ATOM 2979 N N . PRO B 1 96 ? -17.737 22.248 -27.998 1.00 24.98 75 PRO B N 1
ATOM 2980 C CA . PRO B 1 96 ? -19.110 21.868 -27.619 1.00 24.59 75 PRO B CA 1
ATOM 2981 C C . PRO B 1 96 ? -20.201 22.630 -28.367 1.00 23.90 75 PRO B C 1
ATOM 2982 O O . PRO B 1 96 ? -21.264 22.066 -28.600 1.00 23.45 75 PRO B O 1
ATOM 2986 N N . ILE B 1 97 ? -19.953 23.892 -28.728 1.00 23.36 76 ILE B N 1
ATOM 2987 C CA . ILE B 1 97 ? -20.974 24.673 -29.419 1.00 23.48 76 ILE B CA 1
ATOM 2988 C C . ILE B 1 97 ? -21.173 24.164 -30.837 1.00 23.30 76 ILE B C 1
ATOM 2989 O O . ILE B 1 97 ? -22.299 24.129 -31.328 1.00 23.45 76 ILE B O 1
ATOM 2994 N N . VAL B 1 98 ? -20.083 23.758 -31.487 1.00 22.71 77 VAL B N 1
ATOM 2995 C CA . VAL B 1 98 ? -20.169 23.194 -32.844 1.00 22.78 77 VAL B CA 1
ATOM 2996 C C . VAL B 1 98 ? -20.865 21.832 -32.811 1.00 22.89 77 VAL B C 1
ATOM 2997 O O . VAL B 1 98 ? -21.723 21.545 -33.646 1.00 23.72 77 VAL B O 1
ATOM 3001 N N . ALA B 1 99 ? -20.523 21.007 -31.822 1.00 23.19 78 ALA B N 1
ATOM 3002 C CA . ALA B 1 99 ? -21.185 19.706 -31.649 1.00 23.05 78 ALA B CA 1
ATOM 3003 C C . ALA B 1 99 ? -22.694 19.879 -31.455 1.00 23.52 78 ALA B C 1
ATOM 3004 O O . ALA B 1 99 ? -23.499 19.088 -31.958 1.00 23.68 78 ALA B O 1
ATOM 3006 N N . GLU B 1 100 ? -23.080 20.924 -30.729 1.00 23.68 79 GLU B N 1
ATOM 3007 C CA . GLU B 1 100 ? -24.493 21.212 -30.496 1.00 24.14 79 GLU B CA 1
ATOM 3008 C C . GLU B 1 100 ? -25.287 21.536 -31.772 1.00 23.66 79 GLU B C 1
ATOM 3009 O O . GLU B 1 100 ? -26.417 21.069 -31.944 1.00 22.94 79 GLU B O 1
ATOM 3015 N N . HIS B 1 101 ? -24.704 22.341 -32.659 1.00 23.62 80 HIS B N 1
ATOM 3016 C CA . HIS B 1 101 ? -25.419 22.802 -33.864 1.00 23.99 80 HIS B CA 1
ATOM 3017 C C . HIS B 1 101 ? -25.278 21.926 -35.116 1.00 24.35 80 HIS B C 1
ATOM 3018 O O . HIS B 1 101 ? -26.080 22.046 -36.043 1.00 24.21 80 HIS B O 1
ATOM 3025 N N . VAL B 1 102 ? -24.264 21.063 -35.156 1.00 24.50 81 VAL B N 1
ATOM 3026 C CA . VAL B 1 102 ? -24.080 20.147 -36.281 1.00 25.50 81 VAL B CA 1
ATOM 3027 C C . VAL B 1 102 ? -25.087 18.989 -36.192 1.00 26.14 81 VAL B C 1
ATOM 3028 O O . VAL B 1 102 ? -25.269 18.414 -35.122 1.00 26.96 81 VAL B O 1
ATOM 3032 N N . ASP B 1 103 ? -25.741 18.671 -37.306 1.00 26.45 82 ASP B N 1
ATOM 3033 C CA . ASP B 1 103 ? -26.643 17.519 -37.376 1.00 27.15 82 ASP B CA 1
ATOM 3034 C C . ASP B 1 103 ? -25.885 16.270 -37.801 1.00 26.39 82 ASP B C 1
ATOM 3035 O O . ASP B 1 103 ? -24.997 16.328 -38.662 1.00 26.40 82 ASP B O 1
ATOM 3040 N N . GLY B 1 104 ? -26.254 15.139 -37.207 1.00 25.52 83 GLY B N 1
ATOM 3041 C CA . GLY B 1 104 ? -25.645 13.854 -37.545 1.00 24.31 83 GLY B CA 1
ATOM 3042 C C . GLY B 1 104 ? -25.069 13.220 -36.284 1.00 23.27 83 GLY B C 1
ATOM 3043 O O . GLY B 1 104 ? -24.253 13.827 -35.592 1.00 22.38 83 GLY B O 1
ATOM 3044 N N . HIS B 1 105 ? -25.508 12.003 -35.976 1.00 22.46 84 HIS B N 1
ATOM 3045 C CA . HIS B 1 105 ? -25.030 11.306 -34.780 1.00 22.17 84 HIS B CA 1
ATOM 3046 C C . HIS B 1 105 ? -23.535 11.034 -34.796 1.00 21.13 84 HIS B C 1
ATOM 3047 O O . HIS B 1 105 ? -22.874 11.158 -33.767 1.00 20.91 84 HIS B O 1
ATOM 3054 N N . GLN B 1 106 ? -23.006 10.664 -35.953 1.00 20.66 85 GLN B N 1
ATOM 3055 C CA . GLN B 1 106 ? -21.603 10.266 -36.028 1.00 20.70 85 GLN B CA 1
ATOM 3056 C C . GLN B 1 106 ? -20.701 11.494 -35.914 1.00 20.46 85 GLN B C 1
ATOM 3057 O O . GLN B 1 106 ? -19.661 11.439 -35.258 1.00 20.72 85 GLN B O 1
ATOM 3063 N N . ARG B 1 107 ? -21.132 12.609 -36.508 1.00 20.17 86 ARG B N 1
ATOM 3064 C CA . ARG B 1 107 ? -20.401 13.873 -36.400 1.00 20.29 86 ARG B CA 1
ATOM 3065 C C . ARG B 1 107 ? -20.393 14.370 -34.964 1.00 20.07 86 ARG B C 1
ATOM 3066 O O . ARG B 1 107 ? -19.370 14.835 -34.478 1.00 19.53 86 ARG B O 1
ATOM 3074 N N . LYS B 1 108 ? -21.543 14.285 -34.293 1.00 19.61 87 LYS B N 1
ATOM 3075 C CA . LYS B 1 108 ? -21.615 14.683 -32.888 1.00 19.92 87 LYS B CA 1
ATOM 3076 C C . LYS B 1 108 ? -20.668 13.853 -32.015 1.00 20.08 87 LYS B C 1
ATOM 3077 O O . LYS B 1 108 ? -20.098 14.368 -31.047 1.00 20.38 87 LYS B O 1
ATOM 3083 N N . ALA B 1 109 ? -20.509 12.573 -32.350 1.00 19.72 88 ALA B N 1
ATOM 3084 C CA . ALA B 1 109 ? -19.626 11.699 -31.587 1.00 19.83 88 ALA B CA 1
ATOM 3085 C C . ALA B 1 109 ? -18.159 12.090 -31.772 1.00 19.84 88 ALA B C 1
ATOM 3086 O O . ALA B 1 109 ? -17.407 12.184 -30.796 1.00 19.96 88 ALA B O 1
ATOM 3088 N N . VAL B 1 110 ? -17.761 12.342 -33.017 1.00 19.33 89 VAL B N 1
ATOM 3089 C CA . VAL B 1 110 ? -16.385 12.768 -33.311 1.00 19.22 89 VAL B CA 1
ATOM 3090 C C . VAL B 1 110 ? -16.113 14.110 -32.607 1.00 19.45 89 VAL B C 1
ATOM 3091 O O . VAL B 1 110 ? -15.134 14.250 -31.861 1.00 18.97 89 VAL B O 1
ATOM 3095 N N . LEU B 1 111 ? -17.025 15.067 -32.786 1.00 19.27 90 LEU B N 1
ATOM 3096 C CA . LEU B 1 111 ? -16.897 16.361 -32.112 1.00 19.96 90 LEU B CA 1
ATOM 3097 C C . LEU B 1 111 ? -16.817 16.249 -30.584 1.00 20.30 90 LEU B C 1
ATOM 3098 O O . LEU B 1 111 ? -16.008 16.938 -29.957 1.00 19.88 90 LEU B O 1
ATOM 3103 N N . ASN B 1 112 ? -17.631 15.370 -29.993 1.00 20.92 91 ASN B N 1
ATOM 3104 C CA . ASN B 1 112 ? -17.526 15.066 -28.547 1.00 20.70 91 ASN B CA 1
ATOM 3105 C C . ASN B 1 112 ? -16.161 14.534 -28.148 1.00 20.57 91 ASN B C 1
ATOM 3106 O O . ASN B 1 112 ? -15.651 14.845 -27.059 1.00 20.45 91 ASN B O 1
ATOM 3111 N N . PHE B 1 113 ? -15.611 13.662 -28.989 1.00 19.70 92 PHE B N 1
ATOM 3112 C CA . PHE B 1 113 ? -14.294 13.119 -28.736 1.00 20.02 92 PHE B CA 1
ATOM 3113 C C . PHE B 1 113 ? -13.234 14.231 -28.745 1.00 19.97 92 PHE B C 1
ATOM 3114 O O . PHE B 1 113 ? -12.371 14.285 -27.862 1.00 19.22 92 PHE B O 1
ATOM 3122 N N . MET B 1 114 ? -13.315 15.115 -29.735 1.00 19.67 93 MET B N 1
ATOM 3123 C CA . MET B 1 114 ? -12.406 16.252 -29.809 1.00 20.55 93 MET B CA 1
ATOM 3124 C C . MET B 1 114 ? -12.537 17.179 -28.599 1.00 20.82 93 MET B C 1
ATOM 3125 O O . MET B 1 114 ? -11.521 17.611 -28.071 1.00 20.43 93 MET B O 1
ATOM 3130 N N . ALA B 1 115 ? -13.774 17.471 -28.172 1.00 21.19 94 ALA B N 1
ATOM 3131 C CA . ALA B 1 115 ? -14.005 18.291 -26.966 1.00 21.53 94 ALA B CA 1
ATOM 3132 C C . ALA B 1 115 ? -13.391 17.629 -25.734 1.00 21.75 94 ALA B C 1
ATOM 3133 O O . ALA B 1 115 ? -12.748 18.301 -24.927 1.00 22.18 94 ALA B O 1
ATOM 3135 N N . MET B 1 116 ? -13.565 16.311 -25.611 1.00 21.47 95 MET B N 1
ATOM 3136 C CA . MET B 1 116 ? -12.944 15.544 -24.535 1.00 21.83 95 MET B CA 1
ATOM 3137 C C . MET B 1 116 ? -11.415 15.734 -24.505 1.00 22.15 95 MET B C 1
ATOM 3138 O O . MET B 1 116 ? -10.842 15.972 -23.444 1.00 22.09 95 MET B O 1
ATOM 3143 N N . MET B 1 117 ? -10.769 15.628 -25.668 1.00 22.04 96 MET B N 1
ATOM 3144 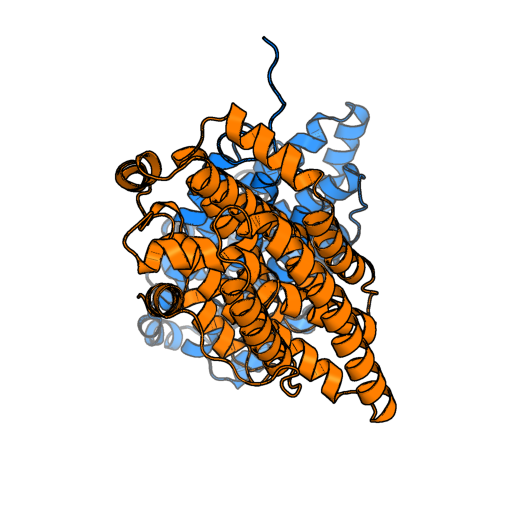C CA . MET B 1 117 ? -9.308 15.791 -25.760 1.00 22.45 96 MET B CA 1
ATOM 3145 C C . MET B 1 117 ? -8.858 17.179 -25.273 1.00 22.39 96 MET B C 1
ATOM 3146 O O . MET B 1 117 ? -7.845 17.301 -24.582 1.00 21.88 96 MET B O 1
ATOM 3151 N N . GLU B 1 118 ? -9.625 18.214 -25.614 1.00 22.66 97 GLU B N 1
ATOM 3152 C CA . GLU B 1 118 ? -9.321 19.574 -25.152 1.00 23.52 97 GLU B CA 1
ATOM 3153 C C . GLU B 1 118 ? -9.347 19.668 -23.636 1.00 24.25 97 GLU B C 1
ATOM 3154 O O . GLU B 1 118 ? -8.391 20.159 -23.032 1.00 25.05 97 GLU B O 1
ATOM 3160 N N . ASN B 1 119 ? -10.428 19.177 -23.035 1.00 25.47 98 ASN B N 1
ATOM 3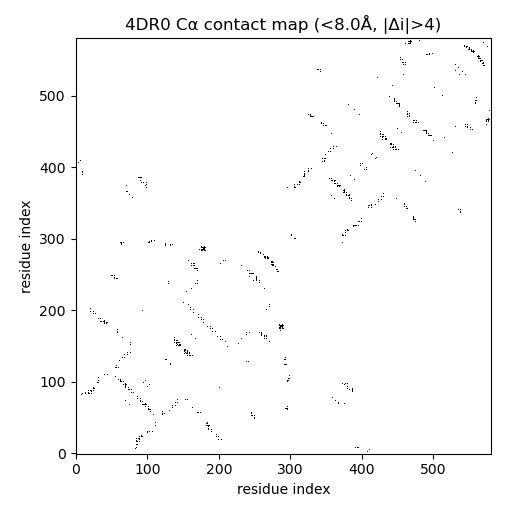161 C CA . ASN B 1 119 ? -10.710 19.362 -21.597 1.00 26.32 98 ASN B CA 1
ATOM 3162 C C . ASN B 1 119 ? -10.028 18.363 -20.667 1.00 26.22 98 ASN B C 1
ATOM 3163 O O . ASN B 1 119 ? -9.593 18.723 -19.554 1.00 26.54 98 ASN B O 1
ATOM 3168 N N . ALA B 1 120 ? -9.962 17.113 -21.114 1.00 25.46 99 ALA B N 1
ATOM 3169 C CA . ALA B 1 120 ? -9.452 16.021 -20.287 1.00 25.77 99 ALA B CA 1
ATOM 3170 C C . ALA B 1 120 ? -7.970 15.734 -20.508 1.00 25.51 99 ALA B C 1
ATOM 3171 O O . ALA B 1 120 ? -7.296 15.239 -19.601 1.00 26.64 99 ALA B O 1
ATOM 3173 N N . VAL B 1 121 ? -7.465 16.029 -21.701 1.00 24.40 100 VAL B N 1
ATOM 3174 C CA . VAL B 1 121 ? -6.100 15.644 -22.042 1.00 24.15 100 VAL B CA 1
ATOM 3175 C C . VAL B 1 121 ? -5.191 16.864 -22.213 1.00 23.94 100 VAL B C 1
ATOM 3176 O O . VAL B 1 121 ? -4.200 17.011 -21.491 1.00 23.75 100 VAL B O 1
ATOM 3180 N N . HIS B 1 122 ? -5.536 17.733 -23.161 1.00 23.68 101 HIS B N 1
ATOM 3181 C CA . HIS B 1 122 ? -4.736 18.928 -23.436 1.00 24.02 101 HIS B CA 1
ATOM 3182 C C . HIS B 1 122 ? -4.619 19.853 -22.236 1.00 24.39 101 HIS B C 1
ATOM 3183 O O . HIS B 1 122 ? -3.519 20.293 -21.911 1.00 24.71 101 HIS B O 1
ATOM 3190 N N . ALA B 1 123 ? -5.739 20.141 -21.573 1.00 25.30 102 ALA B N 1
ATOM 3191 C CA . ALA B 1 123 ? -5.726 21.090 -20.450 1.00 25.77 102 ALA B CA 1
ATOM 3192 C C . ALA B 1 123 ? -4.876 20.591 -19.277 1.00 26.37 102 ALA B C 1
ATOM 3193 O O . ALA B 1 123 ? -4.153 21.370 -18.643 1.00 25.87 102 ALA B O 1
ATOM 3195 N N . LYS B 1 124 ? -4.967 19.290 -18.998 1.00 26.51 103 LYS B N 1
ATOM 3196 C CA . LYS B 1 124 ? -4.172 18.671 -17.947 1.00 27.22 103 LYS B CA 1
ATOM 3197 C C . LYS B 1 124 ? -2.684 18.668 -18.326 1.00 26.63 103 LYS B C 1
ATOM 3198 O O . LYS B 1 124 ? -1.825 18.851 -17.463 1.00 26.07 103 LYS B O 1
ATOM 3204 N N . SER B 1 125 ? -2.400 18.481 -19.618 1.00 26.02 104 SER B N 1
ATOM 3205 C CA . SER B 1 125 ? -1.029 18.448 -20.133 1.00 26.16 104 SER B CA 1
ATOM 3206 C C . SER B 1 125 ? -0.324 19.797 -19.991 1.00 26.18 104 SER B C 1
ATOM 3207 O O . SER B 1 125 ? 0.844 19.849 -19.588 1.00 26.06 104 SER B O 1
ATOM 3210 N N . TYR B 1 126 ? -1.034 20.873 -20.322 1.00 25.68 105 TYR B N 1
ATOM 3211 C CA . TYR B 1 126 ? -0.501 22.233 -20.173 1.00 26.12 105 TYR B CA 1
ATOM 3212 C C . TYR B 1 126 ? -0.241 22.553 -18.697 1.00 26.38 105 TYR B C 1
ATOM 3213 O O . TYR B 1 126 ? 0.802 23.108 -18.345 1.00 26.83 105 TYR B O 1
ATOM 3222 N N . SER B 1 127 ? -1.185 22.180 -17.840 1.00 27.16 106 SER B N 1
ATOM 3223 C CA . SER B 1 127 ? -1.045 22.376 -16.393 1.00 27.83 106 SER B CA 1
ATOM 3224 C C . SER B 1 127 ? 0.191 21.643 -15.852 1.00 28.21 106 SER B C 1
ATOM 3225 O O . SER B 1 127 ? 0.987 22.232 -15.109 1.00 28.30 106 SER B O 1
ATOM 3228 N N . ASN B 1 128 ? 0.344 20.372 -16.238 1.00 28.27 107 ASN B N 1
ATOM 3229 C CA . ASN B 1 128 ? 1.515 19.552 -15.888 1.00 28.79 107 ASN B CA 1
ATOM 3230 C C . ASN B 1 128 ? 2.848 20.176 -16.290 1.00 28.53 107 ASN B C 1
ATOM 3231 O O . ASN B 1 128 ? 3.796 20.174 -15.497 1.00 28.03 107 ASN B O 1
ATOM 3236 N N . ILE B 1 129 ? 2.931 20.681 -17.523 1.00 28.21 108 ILE B N 1
ATOM 3237 C CA . ILE B 1 129 ? 4.146 21.372 -17.976 1.00 28.76 108 ILE B CA 1
ATOM 3238 C C . ILE B 1 129 ? 4.457 22.580 -17.076 1.00 29.83 108 ILE B C 1
ATOM 3239 O O . ILE B 1 129 ? 5.594 22.746 -16.614 1.00 29.99 108 ILE B O 1
ATOM 3244 N N . PHE B 1 130 ? 3.451 23.414 -16.827 1.00 30.86 109 PHE B N 1
ATOM 3245 C CA . PHE B 1 130 ? 3.615 24.576 -15.958 1.00 32.76 109 PHE B CA 1
ATOM 3246 C C . PHE B 1 130 ? 4.112 24.218 -14.554 1.00 34.37 109 PHE B C 1
ATOM 3247 O O . PHE B 1 130 ? 5.105 24.773 -14.090 1.00 34.61 109 PHE B O 1
ATOM 3255 N N . MET B 1 131 ? 3.422 23.282 -13.901 1.00 35.90 110 MET B N 1
ATOM 3256 C CA . MET B 1 131 ? 3.746 22.861 -12.537 1.00 37.94 110 MET B CA 1
ATOM 3257 C C . MET B 1 131 ? 5.152 22.287 -12.425 1.00 38.05 110 MET B C 1
ATOM 3258 O O . MET B 1 131 ? 5.769 22.373 -11.369 1.00 38.20 110 MET B O 1
ATOM 3263 N N . THR B 1 132 ? 5.650 21.705 -13.515 1.00 38.12 111 THR B N 1
ATOM 3264 C CA . THR B 1 132 ? 7.006 21.156 -13.542 1.00 38.79 111 THR B CA 1
ATOM 3265 C C . THR B 1 132 ? 8.080 22.257 -13.604 1.00 38.81 111 THR B C 1
ATOM 3266 O O . THR B 1 132 ? 9.096 22.172 -12.906 1.00 39.26 111 THR B O 1
ATOM 3270 N N . LEU B 1 133 ? 7.839 23.282 -14.423 1.00 38.34 112 LEU B N 1
ATOM 3271 C CA . LEU B 1 133 ? 8.840 24.309 -14.728 1.00 38.36 112 LEU B CA 1
ATOM 3272 C C . LEU B 1 133 ? 8.825 25.530 -13.807 1.00 38.94 112 LEU B C 1
ATOM 3273 O O . LEU B 1 133 ? 9.867 26.141 -13.574 1.00 39.14 112 LEU B O 1
ATOM 3278 N N . ALA B 1 134 ? 7.659 25.901 -13.294 1.00 39.41 113 ALA B N 1
ATOM 3279 C CA . ALA B 1 134 ? 7.574 27.105 -12.459 1.00 40.33 113 ALA B CA 1
ATOM 3280 C C . ALA B 1 134 ? 6.943 26.834 -11.097 1.00 41.05 113 ALA B C 1
ATOM 3281 O O . ALA B 1 134 ? 6.111 25.941 -10.979 1.00 40.81 113 ALA B O 1
ATOM 3283 N N . PRO B 1 135 ? 7.346 27.597 -10.058 1.00 42.21 114 PRO B N 1
ATOM 3284 C CA . PRO B 1 135 ? 6.629 27.496 -8.781 1.00 43.27 114 PRO B CA 1
ATOM 3285 C C . PRO B 1 135 ? 5.243 28.152 -8.870 1.00 43.89 114 PRO B C 1
ATOM 3286 O O . PRO B 1 135 ? 5.007 28.977 -9.757 1.00 43.31 114 PRO B O 1
ATOM 3290 N N . THR B 1 136 ? 4.352 27.788 -7.948 1.00 45.26 115 THR B N 1
ATOM 3291 C CA . THR B 1 136 ? 2.947 28.227 -7.971 1.00 46.11 115 THR B CA 1
ATOM 3292 C C . THR B 1 136 ? 2.783 29.738 -8.161 1.00 46.35 115 THR B C 1
ATOM 3293 O O . THR B 1 136 ? 1.975 30.174 -8.988 1.00 46.25 115 THR B O 1
ATOM 3297 N N . GLU B 1 137 ? 3.560 30.527 -7.419 1.00 46.92 116 GLU B N 1
ATOM 3298 C CA . GLU B 1 137 ? 3.467 31.985 -7.490 1.00 47.37 116 GLU B CA 1
ATOM 3299 C C . GLU B 1 137 ? 3.818 32.542 -8.872 1.00 46.64 116 GLU B C 1
ATOM 3300 O O . GLU B 1 137 ? 3.179 33.489 -9.334 1.00 46.89 116 GLU B O 1
ATOM 3306 N N . THR B 1 138 ? 4.822 31.952 -9.519 1.00 46.09 117 THR B N 1
ATOM 3307 C CA . THR B 1 138 ? 5.228 32.345 -10.877 1.00 45.30 117 THR B CA 1
ATOM 3308 C C . THR B 1 138 ? 4.146 32.024 -11.916 1.00 44.63 117 THR B C 1
ATOM 3309 O O . THR B 1 138 ? 3.897 32.820 -12.826 1.00 44.51 117 THR B O 1
ATOM 3313 N N . ILE B 1 139 ? 3.503 30.865 -11.772 1.00 44.24 118 ILE B N 1
ATOM 3314 C CA . ILE B 1 139 ? 2.409 30.471 -12.663 1.00 43.65 118 ILE B CA 1
ATOM 3315 C C . ILE B 1 139 ? 1.250 31.475 -12.575 1.00 43.87 118 ILE B C 1
ATOM 3316 O O . ILE B 1 139 ? 0.765 31.964 -13.599 1.00 43.36 118 ILE B O 1
ATOM 3321 N N . ASN B 1 140 ? 0.837 31.798 -11.350 1.00 44.52 119 ASN B N 1
ATOM 3322 C CA . ASN B 1 140 ? -0.238 32.769 -11.118 1.00 45.00 119 ASN B CA 1
ATOM 3323 C C . ASN B 1 140 ? 0.051 34.153 -11.736 1.00 44.99 119 ASN B C 1
ATOM 3324 O O . ASN B 1 140 ? -0.846 34.780 -12.314 1.00 44.61 119 ASN B O 1
ATOM 3329 N N . GLU B 1 141 ? 1.303 34.606 -11.638 1.00 45.09 120 GLU B N 1
ATOM 3330 C CA . GLU B 1 141 ? 1.709 35.901 -12.193 1.00 45.27 120 GLU B CA 1
ATOM 3331 C C . GLU B 1 141 ? 1.733 35.932 -13.728 1.00 44.75 120 GLU B C 1
ATOM 3332 O O . GLU B 1 141 ? 1.291 36.910 -14.341 1.00 44.37 120 GLU B O 1
ATOM 3338 N N . VAL B 1 142 ? 2.263 34.871 -14.336 1.00 44.31 121 VAL B N 1
ATOM 3339 C CA . VAL B 1 142 ? 2.288 34.740 -15.794 1.00 43.91 121 VAL B CA 1
ATOM 3340 C C . VAL B 1 142 ? 0.865 34.750 -16.361 1.00 43.71 121 VAL B C 1
ATOM 3341 O O . VAL B 1 142 ? 0.595 35.416 -17.359 1.00 43.44 121 VAL B O 1
ATOM 3345 N N . PHE B 1 143 ? -0.041 34.023 -15.712 1.00 44.03 122 PHE B N 1
ATOM 3346 C CA . PHE B 1 143 ? -1.431 33.990 -16.152 1.00 44.42 122 PHE B CA 1
ATOM 3347 C C . PHE B 1 143 ? -2.149 35.320 -15.951 1.00 45.38 122 PHE B C 1
ATOM 3348 O O . PHE B 1 143 ? -2.969 35.705 -16.780 1.00 45.50 122 PHE B O 1
ATOM 3356 N N . GLU B 1 144 ? -1.820 36.024 -14.871 1.00 46.18 123 GLU B N 1
ATOM 3357 C CA . GLU B 1 144 ? -2.301 37.390 -14.666 1.00 47.19 123 GLU B CA 1
ATOM 3358 C C . GLU B 1 144 ? -1.846 38.317 -15.804 1.00 46.99 123 GLU B C 1
ATOM 3359 O O . GLU B 1 144 ? -2.653 39.095 -16.322 1.00 46.94 123 GLU B O 1
ATOM 3365 N N . TRP B 1 145 ? -0.566 38.222 -16.183 1.00 47.02 124 TRP B N 1
ATOM 3366 C CA . TRP B 1 145 ? 0.020 39.039 -17.261 1.00 46.93 124 TRP B CA 1
ATOM 3367 C C . TRP B 1 145 ? -0.617 38.726 -18.607 1.00 46.55 124 TRP B C 1
ATOM 3368 O O . TRP B 1 145 ? -1.066 39.628 -19.309 1.00 46.42 124 TRP B O 1
ATOM 3379 N N . VAL B 1 146 ? -0.651 37.445 -18.963 1.00 46.09 125 VAL B N 1
ATOM 3380 C CA . VAL B 1 146 ? -1.171 37.026 -20.259 1.00 45.36 125 VAL B CA 1
ATOM 3381 C C . VAL B 1 146 ? -2.683 37.290 -20.344 1.00 45.28 125 VAL B C 1
ATOM 3382 O O . VAL B 1 146 ? -3.201 37.623 -21.416 1.00 45.29 125 VAL B O 1
ATOM 3386 N N . LYS B 1 147 ? -3.372 37.194 -19.207 1.00 44.98 126 LYS B N 1
ATOM 3387 C CA . LYS B 1 147 ? -4.802 37.523 -19.131 1.00 44.65 126 LYS B CA 1
ATOM 3388 C C . LYS B 1 147 ? -5.093 39.003 -19.428 1.00 44.06 126 LYS B C 1
ATOM 3389 O O . LYS B 1 147 ? -6.166 39.342 -19.930 1.00 44.65 126 LYS B O 1
ATOM 3395 N N . GLN B 1 148 ? -4.138 39.875 -19.115 1.00 42.58 127 GLN B N 1
ATOM 3396 C CA . GLN B 1 148 ? -4.277 41.310 -19.360 1.00 41.39 127 GLN B CA 1
ATOM 3397 C C . GLN B 1 148 ? -3.678 41.741 -20.705 1.00 39.56 127 GLN B C 1
ATOM 3398 O O . GLN B 1 148 ? -3.960 42.838 -21.185 1.00 39.77 127 GLN B O 1
ATOM 3404 N N . ASN B 1 149 ? -2.865 40.869 -21.307 1.00 36.99 128 ASN B N 1
ATOM 3405 C CA . ASN B 1 149 ? -2.174 41.173 -22.560 1.00 34.54 128 ASN B CA 1
ATOM 3406 C C . ASN B 1 149 ? -3.108 41.505 -23.727 1.00 33.13 128 ASN B C 1
ATOM 3407 O O . ASN B 1 149 ? -3.999 40.729 -24.064 1.00 32.62 128 ASN B O 1
ATOM 3412 N N . LYS B 1 150 ? -2.865 42.652 -24.355 1.00 31.49 129 LYS B N 1
ATOM 3413 C CA . LYS B 1 150 ? -3.729 43.186 -25.405 1.00 30.68 129 LYS B CA 1
ATOM 3414 C C . LYS B 1 150 ? -3.865 42.275 -26.649 1.00 28.95 129 LYS B C 1
ATOM 3415 O O . LYS B 1 150 ? -4.964 42.120 -27.194 1.00 27.90 129 LYS B O 1
ATOM 3421 N N . TYR B 1 151 ? -2.757 41.683 -27.092 1.00 27.36 130 TYR B N 1
ATOM 3422 C CA . TYR B 1 151 ? -2.758 40.890 -28.335 1.00 26.56 130 TYR B CA 1
ATOM 3423 C C . TYR B 1 151 ? -3.356 39.506 -28.137 1.00 25.66 130 TYR B C 1
ATOM 3424 O O . TYR B 1 151 ? -4.061 39.012 -29.022 1.00 25.61 130 TYR B O 1
ATOM 3433 N N . LEU B 1 152 ? -3.079 38.892 -26.985 1.00 24.87 131 LEU B N 1
ATOM 3434 C CA . LEU B 1 152 ? -3.716 37.627 -26.633 1.00 24.37 131 LEU B CA 1
ATOM 3435 C C . LEU B 1 152 ? -5.230 37.819 -26.482 1.00 24.18 131 LEU B C 1
ATOM 3436 O O . LEU B 1 152 ? -6.008 37.083 -27.088 1.00 23.16 131 LEU B O 1
ATOM 3441 N N . GLN B 1 153 ? -5.637 38.824 -25.704 1.00 24.07 132 GLN B N 1
ATOM 3442 C CA . GLN B 1 153 ? -7.074 39.133 -25.546 1.00 24.99 132 GLN B CA 1
ATOM 3443 C C . GLN B 1 153 ? -7.783 39.440 -26.862 1.00 24.24 132 GLN B C 1
ATOM 3444 O O . GLN B 1 153 ? -8.895 38.941 -27.113 1.00 23.75 132 GLN B O 1
ATOM 3450 N N . LYS B 1 154 ? -7.157 40.244 -27.717 1.00 24.00 133 LYS B N 1
ATOM 3451 C CA . LYS B 1 154 ? -7.808 40.580 -28.983 1.00 24.43 133 LYS B CA 1
ATOM 3452 C C . LYS B 1 154 ? -8.216 39.316 -29.753 1.00 23.40 133 LYS B C 1
ATOM 3453 O O . LYS B 1 154 ? -9.381 39.161 -30.128 1.00 22.68 133 LYS B O 1
ATOM 3459 N N . LYS B 1 155 ? -7.262 38.414 -29.983 1.00 23.07 134 LYS B N 1
ATOM 3460 C CA . LYS B 1 155 ? -7.580 37.188 -30.711 1.00 22.70 134 LYS B CA 1
ATOM 3461 C C . LYS B 1 155 ? -8.520 36.270 -29.931 1.00 21.96 134 LYS B C 1
ATOM 3462 O O . LYS B 1 155 ? -9.456 35.732 -30.513 1.00 22.25 134 LYS B O 1
ATOM 3468 N N . ALA B 1 156 ? -8.310 36.108 -28.624 1.00 21.76 135 ALA B N 1
ATOM 3469 C CA . ALA B 1 156 ? -9.194 35.225 -27.841 1.00 21.83 135 ALA B CA 1
ATOM 3470 C C . ALA B 1 156 ? -10.658 35.689 -27.930 1.00 22.30 135 ALA B C 1
ATOM 3471 O O . ALA B 1 156 ? -11.559 34.882 -28.180 1.00 21.92 135 ALA B O 1
ATOM 3473 N N . GLN B 1 157 ? -10.888 36.991 -27.754 1.00 22.15 136 GLN B N 1
ATOM 3474 C CA . GLN B 1 157 ? -12.255 37.523 -27.781 1.00 22.38 136 GLN B CA 1
ATOM 3475 C C . GLN B 1 157 ? -12.880 37.556 -29.182 1.00 21.59 136 GLN B C 1
ATOM 3476 O O . GLN B 1 157 ? -14.094 37.407 -29.320 1.00 21.44 136 GLN B O 1
ATOM 3482 N N . MET B 1 158 ? -12.067 37.757 -30.213 1.00 21.52 137 MET B N 1
ATOM 3483 C CA . MET B 1 158 ? -12.567 37.680 -31.597 1.00 22.20 137 MET B CA 1
ATOM 3484 C C . MET B 1 158 ? -13.151 36.299 -31.917 1.00 21.84 137 MET B C 1
ATOM 3485 O O . MET B 1 158 ? -14.227 36.193 -32.510 1.00 21.91 137 MET B O 1
ATOM 3490 N N . ILE B 1 159 ? -12.431 35.254 -31.515 1.00 21.41 138 ILE B N 1
ATOM 3491 C CA . ILE B 1 159 ? -12.849 33.876 -31.754 1.00 21.51 138 ILE B CA 1
ATOM 3492 C C . ILE B 1 159 ? -14.120 33.554 -30.951 1.00 21.77 138 ILE B C 1
ATOM 3493 O O . ILE B 1 159 ? -15.101 33.036 -31.508 1.00 21.44 138 ILE B O 1
ATOM 3498 N N . VAL B 1 160 ? -14.092 33.879 -29.653 1.00 21.96 139 VAL B N 1
ATOM 3499 C CA . VAL B 1 160 ? -15.206 33.630 -28.726 1.00 22.59 139 VAL B CA 1
ATOM 3500 C C . VAL B 1 160 ? -16.467 34.383 -29.173 1.00 22.36 139 VAL B C 1
ATOM 3501 O O . VAL B 1 160 ? -17.580 33.859 -29.060 1.00 21.64 139 VAL B O 1
ATOM 3505 N N . GLY B 1 161 ? -16.281 35.603 -29.685 1.00 22.21 140 GLY B N 1
ATOM 3506 C CA . GLY B 1 161 ? -17.387 36.396 -30.217 1.00 22.50 140 GLY B CA 1
ATOM 3507 C C . GLY B 1 161 ? -18.149 35.667 -31.319 1.00 22.88 140 GLY B C 1
ATOM 3508 O O . GLY B 1 161 ? -19.388 35.671 -31.335 1.00 23.54 140 GLY B O 1
ATOM 3509 N N . LEU B 1 162 ? -17.418 35.029 -32.233 1.00 22.25 141 LEU B N 1
ATOM 3510 C CA . LEU B 1 162 ? -18.053 34.267 -33.312 1.00 22.48 141 LEU B CA 1
ATOM 3511 C C . LEU B 1 162 ? -18.767 33.005 -32.820 1.00 22.27 141 LEU B C 1
ATOM 3512 O O . LEU B 1 162 ? -19.814 32.646 -33.361 1.00 22.31 141 LEU B O 1
ATOM 3517 N N . TYR B 1 163 ? -18.213 32.335 -31.807 1.00 22.63 142 TYR B N 1
ATOM 3518 C CA . TYR B 1 163 ? -18.905 31.190 -31.181 1.00 23.30 142 TYR B CA 1
ATOM 3519 C C . TYR B 1 163 ? -20.201 31.612 -30.501 1.00 23.40 142 TYR B C 1
ATOM 3520 O O . TYR B 1 163 ? -21.196 30.907 -30.575 1.00 23.75 142 TYR B O 1
ATOM 3529 N N . LYS B 1 164 ? -20.181 32.757 -29.831 1.00 23.70 143 LYS B N 1
ATOM 3530 C CA . LYS B 1 164 ? -21.380 33.274 -29.153 1.00 24.47 143 LYS B CA 1
ATOM 3531 C C . LYS B 1 164 ? -22.476 33.754 -30.119 1.00 24.55 143 LYS B C 1
ATOM 3532 O O . LYS B 1 164 ? -23.635 33.902 -29.727 1.00 24.49 143 LYS B O 1
ATOM 3538 N N . ALA B 1 165 ? -22.105 34.007 -31.371 1.00 24.18 144 ALA B N 1
ATOM 3539 C CA . ALA B 1 165 ? -23.043 34.536 -32.365 1.00 25.04 144 ALA B CA 1
ATOM 3540 C C . ALA B 1 165 ? -23.772 33.465 -33.189 1.00 25.00 144 ALA B C 1
ATOM 3541 O O . ALA B 1 165 ? -24.613 33.803 -34.035 1.00 25.50 144 ALA B O 1
ATOM 3543 N N . ILE B 1 166 ? -23.458 32.188 -32.958 1.00 24.60 145 ILE B N 1
ATOM 3544 C CA . ILE B 1 166 ? -24.159 31.102 -33.644 1.00 24.40 145 ILE B CA 1
ATOM 3545 C C . ILE B 1 166 ? -25.640 31.120 -33.239 1.00 25.75 145 ILE B C 1
ATOM 3546 O O . ILE B 1 166 ? -25.969 31.229 -32.053 1.00 25.84 145 ILE B O 1
ATOM 3551 N N . GLN B 1 167 ? -26.518 31.049 -34.231 1.00 26.52 146 GLN B N 1
ATOM 3552 C CA . GLN B 1 167 ? -27.952 30.996 -33.980 1.00 28.77 146 GLN B CA 1
ATOM 3553 C C . GLN B 1 167 ? -28.516 29.639 -34.380 1.00 29.20 146 GLN B C 1
ATOM 3554 O O . GLN B 1 167 ? -28.109 29.060 -35.398 1.00 28.89 146 GLN B O 1
ATOM 3560 N N . LYS B 1 168 ? -29.453 29.138 -33.578 1.00 30.29 147 LYS B N 1
ATOM 3561 C CA . LYS B 1 168 ? -30.124 27.875 -33.879 1.00 31.24 147 LYS B CA 1
ATOM 3562 C C . LYS B 1 168 ? -30.669 27.862 -35.307 1.00 31.73 147 LYS B C 1
ATOM 3563 O O . LYS B 1 168 ? -31.249 28.850 -35.757 1.00 31.46 147 LYS B O 1
ATOM 3569 N N . ASP B 1 169 ? -30.455 26.748 -36.012 1.00 32.28 148 ASP B N 1
ATOM 3570 C CA . ASP B 1 169 ? -30.916 26.565 -37.399 1.00 33.45 148 ASP B CA 1
ATOM 3571 C C . ASP B 1 169 ? -30.435 27.614 -38.401 1.00 33.30 148 ASP B C 1
ATOM 3572 O O . ASP B 1 169 ? -31.079 27.835 -39.429 1.00 34.32 148 ASP B O 1
ATOM 3577 N N . ASP B 1 170 ? -29.329 28.280 -38.108 1.00 32.58 149 ASP B N 1
ATOM 3578 C CA . ASP B 1 170 ? -28.749 29.208 -39.076 1.00 32.01 149 ASP B CA 1
ATOM 3579 C C . ASP B 1 170 ? -27.351 28.725 -39.444 1.00 30.59 149 ASP B C 1
ATOM 3580 O O . ASP B 1 170 ? -26.403 28.883 -38.674 1.00 29.11 149 ASP B O 1
ATOM 3585 N N . GLU B 1 171 ? -27.251 28.125 -40.627 1.00 29.34 150 GLU B N 1
ATOM 3586 C CA . GLU B 1 171 ? -26.007 27.516 -41.088 1.00 28.51 150 GLU B CA 1
ATOM 3587 C C . GLU B 1 171 ? -24.927 28.540 -41.463 1.00 27.27 150 GLU B C 1
ATOM 3588 O O . GLU B 1 171 ? -23.750 28.216 -41.455 1.00 26.62 150 GLU B O 1
ATOM 3594 N N . ILE B 1 172 ? -25.328 29.774 -41.765 1.00 26.19 151 ILE B N 1
ATOM 3595 C CA . ILE B 1 172 ? -24.367 30.835 -42.070 1.00 25.49 151 ILE B CA 1
ATOM 3596 C C . ILE B 1 172 ? -23.557 31.202 -40.823 1.00 24.61 151 ILE B C 1
ATOM 3597 O O . ILE B 1 172 ? -22.323 31.276 -40.874 1.00 24.09 151 ILE B O 1
ATOM 3602 N N . SER B 1 173 ? -24.253 31.403 -39.708 1.00 23.71 152 SER B N 1
ATOM 3603 C CA . SER B 1 173 ? -23.598 31.723 -38.441 1.00 23.38 152 SER B CA 1
ATOM 3604 C C . SER B 1 173 ? -22.752 30.538 -37.941 1.00 22.41 152 SER B C 1
ATOM 3605 O O . SER B 1 173 ? -21.693 30.726 -37.336 1.00 21.43 152 SER B O 1
ATOM 3608 N N . LEU B 1 174 ? -23.214 29.322 -38.216 1.00 21.63 153 LEU B N 1
ATOM 3609 C CA . LEU B 1 174 ? -22.438 28.130 -37.864 1.00 20.75 153 LEU B CA 1
ATOM 3610 C C . LEU B 1 174 ? -21.145 28.093 -38.677 1.00 20.96 153 LEU B C 1
ATOM 3611 O O . LEU B 1 174 ? -20.074 27.826 -38.133 1.00 20.41 153 LEU B O 1
ATOM 3616 N N . PHE B 1 175 ? -21.249 28.367 -39.977 1.00 21.07 154 PHE B N 1
ATOM 3617 C CA . PHE B 1 175 ? -20.079 28.380 -40.852 1.00 21.32 154 PHE B CA 1
ATOM 3618 C C . PHE B 1 175 ? -19.028 29.387 -40.369 1.00 21.08 154 PHE B C 1
ATOM 3619 O O . PHE B 1 175 ? -17.836 29.079 -40.319 1.00 20.85 154 PHE B O 1
ATOM 3627 N N . LYS B 1 176 ? -19.478 30.590 -40.028 1.00 21.14 155 LYS B N 1
ATOM 3628 C CA . LYS B 1 176 ? -18.581 31.637 -39.528 1.00 20.93 155 LYS B CA 1
ATOM 3629 C C . LYS B 1 176 ? -17.827 31.201 -38.274 1.00 20.61 155 LYS B C 1
ATOM 3630 O O . LYS B 1 176 ? -16.623 31.447 -38.142 1.00 20.62 155 LYS B O 1
ATOM 3636 N N . ALA B 1 177 ? -18.535 30.530 -37.372 1.00 20.02 156 ALA B N 1
ATOM 3637 C CA . ALA B 1 177 ? -17.914 29.963 -36.177 1.00 19.86 156 ALA B CA 1
ATOM 3638 C C . ALA B 1 177 ? -16.918 28.845 -36.518 1.00 19.61 156 ALA B C 1
ATOM 3639 O O . ALA B 1 177 ? -15.891 28.689 -35.854 1.00 19.69 156 ALA B O 1
ATOM 3641 N N . MET B 1 178 ? -17.229 28.060 -37.547 1.00 19.75 157 MET B N 1
ATOM 3642 C CA . MET B 1 178 ? -16.337 26.959 -37.966 1.00 18.89 157 MET B CA 1
ATOM 3643 C C . MET B 1 178 ? -15.047 27.519 -38.545 1.00 18.62 157 MET B C 1
ATOM 3644 O O . MET B 1 178 ? -13.961 26.984 -38.294 1.00 18.10 157 MET B O 1
ATOM 3649 N N . VAL B 1 179 ? -15.177 28.613 -39.298 1.00 18.34 158 VAL B N 1
ATOM 3650 C CA . VAL B 1 179 ? -14.026 29.331 -39.824 1.00 18.75 158 VAL B CA 1
ATOM 3651 C C . VAL B 1 179 ? -13.139 29.816 -38.684 1.00 18.86 158 VAL B C 1
ATOM 3652 O O . VAL B 1 179 ? -11.910 29.635 -38.734 1.00 18.79 158 VAL B O 1
ATOM 3656 N N . ALA B 1 180 ? -13.763 30.437 -37.675 1.00 18.96 159 ALA B N 1
ATOM 3657 C CA . ALA B 1 180 ? -13.054 30.862 -36.466 1.00 19.05 159 ALA B CA 1
ATOM 3658 C C . ALA B 1 180 ? -12.346 29.681 -35.798 1.00 18.67 159 ALA B C 1
ATOM 3659 O O . ALA B 1 180 ? -11.171 29.786 -35.424 1.00 17.72 159 ALA B O 1
ATOM 3661 N N . SER B 1 181 ? -13.054 28.553 -35.684 1.00 18.49 160 SER B N 1
ATOM 3662 C CA . SER B 1 181 ? -12.478 27.352 -35.077 1.00 18.51 160 SER B CA 1
ATOM 3663 C C . SER B 1 181 ? -11.276 26.820 -35.858 1.00 18.23 160 SER B C 1
ATOM 3664 O O . SER B 1 181 ? -10.244 26.512 -35.277 1.00 18.18 160 SER B O 1
ATOM 3667 N N . VAL B 1 182 ? -11.414 26.723 -37.179 1.00 18.43 161 VAL B N 1
ATOM 3668 C CA . VAL B 1 182 ? -10.293 26.300 -38.025 1.00 18.09 161 VAL B CA 1
ATOM 3669 C C . VAL B 1 182 ? -9.107 27.262 -37.895 1.00 18.41 161 VAL B C 1
ATOM 3670 O O . VAL B 1 182 ? -7.959 26.825 -37.794 1.00 18.52 161 VAL B O 1
ATOM 3674 N N . TYR B 1 183 ? -9.390 28.565 -37.851 1.00 19.06 162 TYR B N 1
ATOM 3675 C CA . TYR B 1 183 ? -8.318 29.540 -37.676 1.00 19.73 162 TYR B CA 1
ATOM 3676 C C . TYR B 1 183 ? -7.602 29.351 -36.346 1.00 19.90 162 TYR B C 1
ATOM 3677 O O . TYR B 1 183 ? -6.397 29.528 -36.277 1.00 20.73 162 TYR B O 1
ATOM 3686 N N . LEU B 1 184 ? -8.325 28.974 -35.300 1.00 20.22 163 LEU B N 1
ATOM 3687 C CA . LEU B 1 184 ? -7.675 28.728 -34.016 1.00 20.89 163 LEU B CA 1
ATOM 3688 C C . LEU B 1 184 ? -6.826 27.450 -34.087 1.00 20.72 163 LEU B C 1
ATOM 3689 O O . LEU B 1 184 ? -5.632 27.485 -33.804 1.00 21.07 163 LEU B O 1
ATOM 3694 N N . GLU B 1 185 ? -7.441 26.346 -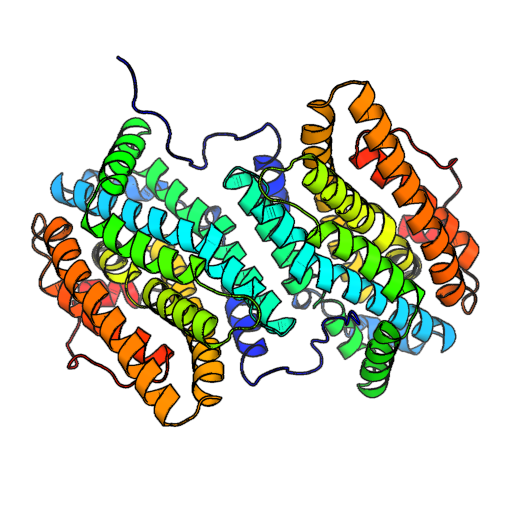34.506 1.00 20.65 164 GLU B N 1
ATOM 3695 C CA . GLU B 1 185 ? -6.776 25.036 -34.572 1.00 20.69 164 GLU B CA 1
ATOM 3696 C C . GLU B 1 185 ? -5.566 24.985 -35.505 1.00 20.64 164 GLU B C 1
ATOM 3697 O O . GLU B 1 185 ? -4.553 24.343 -35.190 1.00 20.25 164 GLU B O 1
ATOM 3703 N N . SER B 1 186 ? -5.687 25.631 -36.660 1.00 20.42 165 SER B N 1
ATOM 3704 C CA . SER B 1 186 ? -4.718 25.460 -37.742 1.00 20.70 165 SER B CA 1
ATOM 3705 C C . SER B 1 186 ? -3.823 26.676 -37.979 1.00 20.88 165 SER B C 1
ATOM 3706 O O . SER B 1 186 ? -2.972 26.651 -38.868 1.00 21.21 165 SER B O 1
ATOM 3709 N N . PHE B 1 187 ? -3.995 27.738 -37.191 1.00 20.94 166 PHE B N 1
ATOM 3710 C CA . PHE B 1 187 ? -3.297 28.981 -37.486 1.00 21.19 166 PHE B CA 1
ATOM 3711 C C . PHE B 1 187 ? -2.868 29.724 -36.221 1.00 21.22 166 PHE B C 1
ATOM 3712 O O . PHE B 1 187 ? -1.663 29.883 -35.996 1.00 21.10 166 PHE B O 1
ATOM 3720 N N . LEU B 1 188 ? -3.824 30.119 -35.385 1.00 20.78 167 LEU B N 1
ATOM 3721 C CA . LEU B 1 188 ? -3.524 30.949 -34.200 1.00 21.78 167 LEU B CA 1
ATOM 3722 C C . LEU B 1 188 ? -2.624 30.284 -33.151 1.00 21.91 167 LEU B C 1
ATOM 3723 O O . LEU B 1 188 ? -1.849 30.970 -32.485 1.00 22.87 167 LEU B O 1
ATOM 3728 N N . PHE B 1 189 ? -2.740 28.964 -32.990 1.00 21.56 168 PHE B N 1
ATOM 3729 C CA . PHE B 1 189 ? -1.879 28.216 -32.070 1.00 21.86 168 PHE B CA 1
ATOM 3730 C C . PHE B 1 189 ? -0.391 28.258 -32.478 1.00 21.87 168 PHE B C 1
ATOM 3731 O O . PHE B 1 189 ? 0.496 28.070 -31.641 1.00 21.79 168 PHE B O 1
ATOM 3739 N N . TYR B 1 190 ? -0.119 28.478 -33.760 1.00 21.91 169 TYR B N 1
ATOM 3740 C CA . TYR B 1 190 ? 1.234 28.227 -34.279 1.00 22.52 169 TYR B CA 1
ATOM 3741 C C . TYR B 1 190 ? 2.287 29.286 -33.949 1.00 22.75 169 TYR B C 1
ATOM 3742 O O . TYR B 1 190 ? 3.464 28.957 -33.886 1.00 21.93 169 TYR B O 1
ATOM 3751 N N . SER B 1 191 ? 1.868 30.532 -33.705 1.00 22.74 170 SER B N 1
ATOM 3752 C CA . SER B 1 191 ? 2.795 31.535 -33.166 1.00 23.43 170 SER B CA 1
ATOM 3753 C C . SER B 1 191 ? 3.299 31.069 -31.800 1.00 23.08 170 SER B C 1
ATOM 3754 O O . SER B 1 191 ? 4.407 31.384 -31.401 1.00 23.67 170 SER B O 1
ATOM 3757 N N . GLY B 1 192 ? 2.483 30.282 -31.111 1.00 22.82 171 GLY B N 1
ATOM 3758 C CA . GLY B 1 192 ? 2.843 29.705 -29.822 1.00 22.08 171 GLY B CA 1
ATOM 3759 C C . GLY B 1 192 ? 3.634 28.412 -29.933 1.00 22.12 171 GLY B C 1
ATOM 3760 O O . GLY B 1 192 ? 4.684 28.274 -29.303 1.00 22.86 171 GLY B O 1
ATOM 3761 N N . PHE B 1 193 ? 3.140 27.468 -30.733 1.00 21.48 172 PHE B N 1
ATOM 3762 C CA . PHE B 1 193 ? 3.821 26.176 -30.940 1.00 21.06 172 PHE B CA 1
ATOM 3763 C C . PHE B 1 193 ? 5.268 26.346 -31.403 1.00 21.13 172 PHE B C 1
ATOM 3764 O O . PHE B 1 193 ? 6.110 25.492 -31.122 1.00 21.18 172 PHE B O 1
ATOM 3772 N N . TYR B 1 194 ? 5.552 27.450 -32.097 1.00 20.48 173 TYR B N 1
ATOM 3773 C CA . TYR B 1 194 ? 6.884 27.700 -32.644 1.00 20.76 173 TYR B CA 1
ATOM 3774 C C . TYR B 1 194 ? 7.987 27.460 -31.607 1.00 20.53 173 TYR B C 1
ATOM 3775 O O . TYR B 1 194 ? 8.961 26.744 -31.858 1.00 19.89 173 TYR B O 1
ATOM 3784 N N . TYR B 1 195 ? 7.815 28.036 -30.429 1.00 20.77 174 TYR B N 1
ATOM 3785 C CA . TYR B 1 195 ? 8.896 28.048 -29.459 1.00 21.12 174 TYR B CA 1
ATOM 3786 C C . TYR B 1 195 ? 9.216 26.656 -28.885 1.00 21.49 174 TYR B C 1
ATOM 3787 O O . TYR B 1 195 ? 10.381 26.249 -28.916 1.00 21.60 174 TYR B O 1
ATOM 3796 N N . PRO B 1 196 ? 8.197 25.917 -28.375 1.00 21.86 175 PRO B N 1
ATOM 3797 C CA . PRO B 1 196 ? 8.456 24.537 -27.936 1.00 22.03 175 PRO B CA 1
ATOM 3798 C C . PRO B 1 196 ? 9.051 23.663 -29.039 1.00 22.18 175 PRO B C 1
ATOM 3799 O O . PRO B 1 196 ? 9.928 22.845 -28.751 1.00 23.00 175 PRO B O 1
ATOM 3803 N N . LEU B 1 197 ? 8.594 23.837 -30.281 1.00 21.70 176 LEU B N 1
ATOM 3804 C CA . LEU B 1 197 ? 9.163 23.099 -31.418 1.00 22.40 176 LEU B CA 1
ATOM 3805 C C . LEU B 1 197 ? 10.616 23.489 -31.701 1.00 22.58 176 LEU B C 1
ATOM 3806 O O . LEU B 1 197 ? 11.437 22.635 -32.060 1.00 22.15 176 LEU B O 1
ATOM 3811 N N . TYR B 1 198 ? 10.909 24.782 -31.542 1.00 22.76 177 TYR B N 1
ATOM 3812 C CA . TYR B 1 198 ? 12.262 25.325 -31.676 1.00 23.23 177 TYR B CA 1
ATOM 3813 C C . TYR B 1 198 ? 13.211 24.699 -30.654 1.00 23.91 177 TYR B C 1
ATOM 3814 O O . TYR B 1 198 ? 14.316 24.264 -31.012 1.00 24.20 177 TYR B O 1
ATOM 3823 N N . PHE B 1 199 ? 12.792 24.635 -29.390 1.00 24.84 178 PHE B N 1
ATOM 3824 C CA . PHE B 1 199 ? 13.591 23.932 -28.381 1.00 25.81 178 PHE B CA 1
ATOM 3825 C C . PHE B 1 199 ? 13.706 22.436 -28.646 1.00 26.23 178 PHE B C 1
ATOM 3826 O O . PHE B 1 199 ? 14.795 21.868 -28.555 1.00 26.58 178 PHE B O 1
ATOM 3834 N N . TYR B 1 200 ? 12.573 21.820 -28.972 1.00 26.46 179 TYR B N 1
ATOM 3835 C CA . TYR B 1 200 ? 12.471 20.379 -29.252 1.00 27.43 179 TYR B CA 1
ATOM 3836 C C . TYR B 1 200 ? 13.416 19.975 -30.379 1.00 27.68 179 TYR B C 1
ATOM 3837 O O . TYR B 1 200 ? 14.052 18.924 -30.314 1.00 28.71 179 TYR B O 1
ATOM 3846 N N . GLY B 1 201 ? 13.507 20.817 -31.407 1.00 27.68 180 GLY B N 1
ATOM 3847 C CA . GLY B 1 201 ? 14.418 20.586 -32.523 1.00 28.02 180 GLY B CA 1
ATOM 3848 C C . GLY B 1 201 ? 15.899 20.751 -32.194 1.00 28.60 180 GLY B C 1
ATOM 3849 O O . GLY B 1 201 ? 16.745 20.336 -32.975 1.00 28.44 180 GLY B O 1
ATOM 3850 N N . GLN B 1 202 ? 16.198 21.372 -31.049 1.00 29.34 181 GLN B N 1
ATOM 3851 C CA . GLN B 1 202 ? 17.571 21.603 -30.567 1.00 30.39 181 GLN B CA 1
ATOM 3852 C C . GLN B 1 202 ? 18.001 20.634 -29.465 1.00 30.55 181 GLN B C 1
ATOM 3853 O O . GLN B 1 202 ? 19.136 20.712 -28.984 1.00 31.23 181 GLN B O 1
ATOM 3859 N N . GLY B 1 203 ? 17.092 19.779 -29.012 1.00 30.57 182 GLY B N 1
ATOM 3860 C CA . GLY B 1 203 ? 17.392 18.861 -27.911 1.00 30.83 182 GLY B CA 1
ATOM 3861 C C . GLY B 1 203 ? 17.108 19.430 -26.529 1.00 30.80 182 GLY B C 1
ATOM 3862 O O . GLY B 1 203 ? 17.503 18.841 -25.519 1.00 30.86 182 GLY B O 1
ATOM 3863 N N . LYS B 1 204 ? 16.418 20.570 -26.482 1.00 30.14 183 LYS B N 1
ATOM 3864 C CA . LYS B 1 204 ? 16.048 21.204 -25.213 1.00 30.35 183 LYS B CA 1
ATOM 3865 C C . LYS B 1 204 ? 14.573 20.991 -24.880 1.00 29.52 183 LYS B C 1
ATOM 3866 O O . LYS B 1 204 ? 13.737 20.939 -25.779 1.00 28.60 183 LYS B O 1
ATOM 3872 N N . LEU B 1 205 ? 14.266 20.880 -23.585 1.00 29.47 184 LEU B N 1
ATOM 3873 C CA . LEU B 1 205 ? 12.894 20.662 -23.100 1.00 29.06 184 LEU B CA 1
ATOM 3874 C C . LEU B 1 205 ? 12.148 19.610 -23.947 1.00 28.96 184 LEU B C 1
ATOM 3875 O O . LEU B 1 205 ? 11.059 19.857 -24.480 1.00 27.68 184 LEU B O 1
ATOM 3880 N N . MET B 1 206 ? 12.769 18.438 -24.046 1.00 29.02 185 MET B N 1
ATOM 3881 C CA . MET B 1 206 ? 12.297 17.334 -24.867 1.00 29.72 185 MET B CA 1
ATOM 3882 C C . MET B 1 206 ? 11.008 16.668 -24.396 1.00 29.54 185 MET B C 1
ATOM 3883 O O . MET B 1 206 ? 10.230 16.197 -25.222 1.00 29.47 185 MET B O 1
ATOM 3888 N N . GLN B 1 207 ? 10.798 16.605 -23.082 1.00 29.56 186 GLN B N 1
ATOM 3889 C CA . GLN B 1 207 ? 9.605 15.962 -22.521 1.00 29.17 186 GLN B CA 1
ATOM 3890 C C . GLN B 1 207 ? 8.367 16.819 -22.767 1.00 28.26 186 GLN B C 1
ATOM 3891 O O . GLN B 1 207 ? 7.345 16.313 -23.223 1.00 27.98 186 GLN B O 1
ATOM 3897 N N A SER B 1 208 ? 8.460 18.113 -22.468 0.50 27.75 187 SER B N 1
ATOM 3898 N N B SER B 1 208 ? 8.476 18.113 -22.462 0.50 27.75 187 SER B N 1
ATOM 3899 C CA A SER B 1 208 ? 7.350 19.025 -22.718 0.50 27.12 187 SER B CA 1
ATOM 3900 C CA B SER B 1 208 ? 7.403 19.071 -22.714 0.50 27.11 187 SER B CA 1
ATOM 3901 C C A SER B 1 208 ? 7.152 19.238 -24.216 0.50 26.72 187 SER B C 1
ATOM 3902 C C B SER B 1 208 ? 7.159 19.203 -24.208 0.50 26.71 187 SER B C 1
ATOM 3903 O O A SER B 1 208 ? 6.024 19.435 -24.665 0.50 26.30 187 SER B O 1
ATOM 3904 O O B SER B 1 208 ? 6.014 19.311 -24.645 0.50 26.31 187 SER B O 1
ATOM 3909 N N . GLY B 1 209 ? 8.247 19.193 -24.976 1.00 26.64 188 GLY B N 1
ATOM 3910 C CA . GLY B 1 209 ? 8.187 19.283 -26.449 1.00 26.43 188 GLY B CA 1
ATOM 3911 C C . GLY B 1 209 ? 7.475 18.093 -27.079 1.00 26.66 188 GLY B C 1
ATOM 3912 O O . GLY B 1 209 ? 6.764 18.235 -28.074 1.00 26.57 188 GLY B O 1
ATOM 3913 N N . GLU B 1 210 ? 7.670 16.910 -26.503 1.00 27.42 189 GLU B N 1
ATOM 3914 C CA . GLU B 1 210 ? 6.952 15.717 -26.948 1.00 27.73 189 GLU B CA 1
ATOM 3915 C C . GLU B 1 210 ? 5.448 15.885 -26.686 1.00 27.04 189 GLU B C 1
ATOM 3916 O O . GLU B 1 210 ? 4.624 15.615 -27.560 1.00 26.57 189 GLU B O 1
ATOM 3922 N N . ILE B 1 211 ? 5.103 16.344 -25.487 1.00 26.80 190 ILE B N 1
ATOM 3923 C CA . ILE B 1 211 ? 3.714 16.648 -25.156 1.00 26.92 190 ILE B CA 1
ATOM 3924 C C . ILE B 1 211 ? 3.122 17.652 -26.136 1.00 26.45 190 ILE B C 1
ATOM 3925 O O . ILE B 1 211 ? 2.028 17.432 -26.651 1.00 26.65 190 ILE B O 1
ATOM 3930 N N . ILE B 1 212 ? 3.850 18.736 -26.419 1.00 26.49 191 ILE B N 1
ATOM 3931 C CA . ILE B 1 212 ? 3.339 19.775 -27.314 1.00 25.73 191 ILE B CA 1
ATOM 3932 C C . ILE B 1 212 ? 3.113 19.218 -28.721 1.00 25.48 191 ILE B C 1
ATOM 3933 O O . ILE B 1 212 ? 2.120 19.546 -29.376 1.00 24.95 191 ILE B O 1
ATOM 3938 N N . ASN B 1 213 ? 4.024 18.357 -29.165 1.00 24.79 192 ASN B N 1
ATOM 3939 C CA . ASN B 1 213 ? 3.900 17.727 -30.472 1.00 24.80 192 ASN B CA 1
ATOM 3940 C C . ASN B 1 213 ? 2.642 16.841 -30.585 1.00 24.44 192 ASN B C 1
ATOM 3941 O O . ASN B 1 213 ? 2.021 16.761 -31.651 1.00 23.25 192 ASN B O 1
ATOM 3946 N N . LEU B 1 214 ? 2.265 16.193 -29.482 1.00 23.60 193 LEU B N 1
ATOM 3947 C CA . LEU B 1 214 ? 1.062 15.359 -29.464 1.00 23.84 193 LEU B CA 1
ATOM 3948 C C . LEU B 1 214 ? -0.180 16.231 -29.503 1.00 23.48 193 LEU B C 1
ATOM 3949 O O . LEU B 1 214 ? -1.140 15.919 -30.213 1.00 24.12 193 LEU B O 1
ATOM 3954 N N . ILE B 1 215 ? -0.147 17.327 -28.745 1.00 22.89 194 ILE B N 1
ATOM 3955 C CA . ILE B 1 215 ? -1.232 18.297 -28.733 1.00 22.25 194 ILE B CA 1
ATOM 3956 C C . ILE B 1 215 ? -1.408 18.866 -30.137 1.00 22.55 194 ILE B C 1
ATOM 3957 O O . ILE B 1 215 ? -2.521 18.882 -30.682 1.00 22.53 194 ILE B O 1
ATOM 3962 N N . LEU B 1 216 ? -0.303 19.316 -30.725 1.00 22.35 195 LEU B N 1
ATOM 3963 C CA . LEU B 1 216 ? -0.331 19.933 -32.048 1.00 22.51 195 LEU B CA 1
ATOM 3964 C C . LEU B 1 216 ? -0.910 18.961 -33.080 1.00 22.30 195 LEU B C 1
ATOM 3965 O O . LEU B 1 216 ? -1.704 19.368 -33.938 1.00 21.62 195 LEU B O 1
ATOM 3970 N N . ARG B 1 217 ? -0.505 17.689 -32.994 1.00 21.64 196 ARG B N 1
ATOM 3971 C CA . ARG B 1 217 ? -1.020 16.648 -33.891 1.00 22.49 196 ARG B CA 1
ATOM 3972 C C . ARG B 1 217 ? -2.555 16.489 -33.761 1.00 21.56 196 ARG B C 1
ATOM 3973 O O . ARG B 1 217 ? -3.236 16.304 -34.761 1.00 21.32 196 ARG B O 1
ATOM 3981 N N . ASP B 1 218 ? -3.087 16.568 -32.540 1.00 21.34 197 ASP B N 1
ATOM 3982 C CA . ASP B 1 218 ? -4.543 16.609 -32.335 1.00 21.09 197 ASP B CA 1
ATOM 3983 C C . ASP B 1 218 ? -5.177 17.869 -32.959 1.00 20.65 197 ASP B C 1
ATOM 3984 O O . ASP B 1 218 ? -6.191 17.769 -33.654 1.00 20.16 197 ASP B O 1
ATOM 3989 N N . GLU B 1 219 ? -4.598 19.047 -32.719 1.00 20.59 198 GLU B N 1
ATOM 3990 C CA . GLU B 1 219 ? -5.192 20.290 -33.260 1.00 20.66 198 GLU B CA 1
ATOM 3991 C C . GLU B 1 219 ? -5.216 20.288 -34.791 1.00 20.45 198 GLU B C 1
ATOM 3992 O O . GLU B 1 219 ? -6.165 20.790 -35.401 1.00 20.59 198 GLU B O 1
ATOM 3998 N N . ALA B 1 220 ? -4.185 19.710 -35.402 1.00 20.47 199 ALA B N 1
ATOM 3999 C CA . ALA B 1 220 ? -4.129 19.570 -36.872 1.00 21.10 199 ALA B CA 1
ATOM 4000 C C . ALA B 1 220 ? -5.333 18.810 -37.422 1.00 21.34 199 ALA B C 1
ATOM 4001 O O . ALA B 1 220 ? -6.033 19.318 -38.296 1.00 21.19 199 ALA B O 1
ATOM 4003 N N . ILE B 1 221 ? -5.589 17.612 -36.891 1.00 21.31 200 ILE B N 1
ATOM 4004 C CA . ILE B 1 221 ? -6.770 16.854 -37.297 1.00 21.80 200 ILE B CA 1
ATOM 4005 C C . ILE B 1 221 ? -8.102 17.540 -36.924 1.00 20.90 200 ILE B C 1
ATOM 4006 O O . ILE B 1 221 ? -9.060 17.475 -37.693 1.00 20.54 200 ILE B O 1
ATOM 4011 N N . HIS B 1 222 ? -8.153 18.227 -35.777 1.00 20.31 201 HIS B N 1
ATOM 4012 C CA . HIS B 1 222 ? -9.349 18.997 -35.423 1.00 20.25 201 HIS B CA 1
ATOM 4013 C C . HIS B 1 222 ? -9.640 20.046 -36.494 1.00 20.51 201 HIS B C 1
ATOM 4014 O O . HIS B 1 222 ? -10.769 20.147 -36.989 1.00 20.99 201 HIS B O 1
ATOM 4021 N N . GLY B 1 223 ? -8.610 20.809 -36.865 1.00 20.33 202 GLY B N 1
ATOM 4022 C CA . GLY B 1 223 ? -8.724 21.829 -37.916 1.00 19.94 202 GLY B CA 1
ATOM 4023 C C . GLY B 1 223 ? -9.178 21.274 -39.261 1.00 19.80 202 GLY B C 1
ATOM 4024 O O . GLY B 1 223 ? -10.055 21.850 -39.903 1.00 19.96 202 GLY B O 1
ATOM 4025 N N . VAL B 1 224 ? -8.609 20.141 -39.678 1.00 19.49 203 VAL B N 1
ATOM 4026 C CA . VAL B 1 224 ? -9.006 19.503 -40.944 1.00 18.88 203 VAL B CA 1
ATOM 4027 C C . VAL B 1 224 ? -10.474 19.056 -40.922 1.00 18.55 203 VAL B C 1
ATOM 4028 O O . VAL B 1 224 ? -11.225 19.285 -41.884 1.00 17.65 203 VAL B O 1
ATOM 4032 N N . TYR B 1 225 ? -10.884 18.444 -39.813 1.00 18.17 204 TYR B N 1
ATOM 4033 C CA . TYR B 1 225 ? -12.248 17.932 -39.663 1.00 18.76 204 TYR B CA 1
ATOM 4034 C C . TYR B 1 225 ? -13.291 19.063 -39.665 1.00 18.93 204 TYR B C 1
ATOM 4035 O O . TYR B 1 225 ? -14.256 19.036 -40.441 1.00 18.77 204 TYR B O 1
ATOM 4044 N N . VAL B 1 226 ? -13.093 20.060 -38.805 1.00 18.76 205 VAL B N 1
ATOM 4045 C CA . VAL B 1 226 ? -14.009 21.197 -38.761 1.00 18.85 205 VAL B CA 1
ATOM 4046 C C . VAL B 1 226 ? -14.028 21.903 -40.116 1.00 19.19 205 VAL B C 1
ATOM 4047 O O . VAL B 1 226 ? -15.084 22.361 -40.557 1.00 19.87 205 VAL B O 1
ATOM 4051 N N . GLY B 1 227 ? -12.870 21.958 -40.777 1.00 18.53 206 GLY B N 1
ATOM 4052 C CA . GLY B 1 227 ? -12.774 22.499 -42.146 1.00 18.74 206 GLY B CA 1
ATOM 4053 C C . GLY B 1 227 ? -13.680 21.810 -43.152 1.00 19.17 206 GLY B C 1
ATOM 4054 O O . GLY B 1 227 ? -14.294 22.465 -44.006 1.00 18.66 206 GLY B O 1
ATOM 4055 N N . LEU B 1 228 ? -13.753 20.483 -43.069 1.00 19.00 207 LEU B N 1
ATOM 4056 C CA . LEU B 1 228 ? -14.627 19.718 -43.961 1.00 19.73 207 LEU B CA 1
ATOM 4057 C C . LEU B 1 228 ? -16.105 20.006 -43.666 1.00 19.76 207 LEU B C 1
ATOM 4058 O O . LEU B 1 228 ? -16.905 20.143 -44.591 1.00 20.07 207 LEU B O 1
ATOM 4063 N N . LEU B 1 229 ? -16.454 20.142 -42.387 1.00 19.27 208 LEU B N 1
ATOM 4064 C CA . LEU B 1 229 ? -17.823 20.534 -42.002 1.00 19.47 208 LEU B CA 1
ATOM 4065 C C . LEU B 1 229 ? -18.203 21.934 -42.500 1.00 19.67 208 LEU B C 1
ATOM 4066 O O . LEU B 1 229 ? -19.355 22.172 -42.883 1.00 19.82 208 LEU B O 1
ATOM 4071 N N . ALA B 1 230 ? -17.244 22.861 -42.487 1.00 19.43 209 ALA B N 1
ATOM 4072 C CA . ALA B 1 230 ? -17.459 24.208 -43.032 1.00 20.29 209 ALA B CA 1
ATOM 4073 C C . ALA B 1 230 ? -17.648 24.193 -44.550 1.00 21.17 209 ALA B C 1
ATOM 4074 O O . ALA B 1 230 ? -18.530 24.869 -45.070 1.00 21.73 209 ALA B O 1
ATOM 4076 N N . GLN B 1 231 ? -16.825 23.419 -45.257 1.00 22.26 210 GLN B N 1
ATOM 4077 C CA . GLN B 1 231 ? -16.952 23.279 -46.720 1.00 23.33 210 GLN B CA 1
ATOM 4078 C C . GLN B 1 231 ? -18.311 22.699 -47.126 1.00 23.85 210 GLN B C 1
ATOM 4079 O O . GLN B 1 231 ? -18.880 23.101 -48.137 1.00 24.91 210 GLN B O 1
ATOM 4085 N N . GLU B 1 232 ? -18.814 21.745 -46.348 1.00 24.36 211 GLU B N 1
ATOM 4086 C CA . GLU B 1 232 ? -20.156 21.206 -46.559 1.00 24.83 211 GLU B CA 1
ATOM 4087 C C . GLU B 1 232 ? -21.223 22.306 -46.552 1.00 24.34 211 GLU B C 1
ATOM 4088 O O . GLU B 1 232 ? -22.090 22.330 -47.427 1.00 24.20 211 GLU B O 1
ATOM 4094 N N . ILE B 1 233 ? -21.156 23.213 -45.578 1.00 23.39 212 ILE B N 1
ATOM 4095 C CA . ILE B 1 233 ? -22.086 24.354 -45.528 1.00 23.42 212 ILE B CA 1
ATOM 4096 C C . ILE B 1 233 ? -21.855 25.300 -46.707 1.00 23.74 212 ILE B C 1
ATOM 4097 O O . ILE B 1 233 ? -22.796 25.679 -47.403 1.00 24.61 212 ILE B O 1
ATOM 4102 N N . TYR B 1 234 ? -20.596 25.662 -46.938 1.00 24.19 213 TYR B N 1
ATOM 4103 C CA . TYR B 1 234 ? -20.211 26.548 -48.027 1.00 24.59 213 TYR B CA 1
ATOM 4104 C C . TYR B 1 234 ? -20.758 26.063 -49.374 1.00 25.15 213 TYR B C 1
ATOM 4105 O O . TYR B 1 234 ? -21.258 26.867 -50.165 1.00 24.94 213 TYR B O 1
ATOM 4114 N N . ASN B 1 235 ? -20.652 24.756 -49.620 1.00 25.43 214 ASN B N 1
ATOM 4115 C CA . ASN B 1 235 ? -21.076 24.156 -50.896 1.00 26.77 214 ASN B CA 1
ATOM 4116 C C . ASN B 1 235 ? -22.591 24.111 -51.093 1.00 27.06 214 ASN B C 1
ATOM 4117 O O . ASN B 1 235 ? -23.070 23.848 -52.192 1.00 27.42 214 ASN B O 1
ATOM 4122 N N . LYS B 1 236 ? -23.336 24.362 -50.027 1.00 26.87 215 LYS B N 1
ATOM 4123 C CA . LYS B 1 236 ? -24.790 24.405 -50.111 1.00 27.86 215 LYS B CA 1
ATOM 4124 C C . LYS B 1 236 ? -25.293 25.809 -50.475 1.00 28.07 215 LYS B C 1
ATOM 4125 O O . LYS B 1 236 ? -26.494 26.019 -50.638 1.00 28.22 215 LYS B O 1
ATOM 4131 N N . GLN B 1 237 ? -24.371 26.759 -50.610 1.00 28.33 216 GLN B N 1
ATOM 4132 C CA . GLN B 1 237 ? -24.737 28.162 -50.817 1.00 29.60 216 GLN B CA 1
ATOM 4133 C C . GLN B 1 237 ? -24.743 28.558 -52.289 1.00 30.69 216 GLN B C 1
ATOM 4134 O O . GLN B 1 237 ? -24.103 27.905 -53.120 1.00 30.85 216 GLN B O 1
ATOM 4140 N N . THR B 1 238 ? -25.459 29.639 -52.596 1.00 32.02 217 THR B N 1
ATOM 4141 C CA . THR B 1 238 ? -25.431 30.245 -53.931 1.00 33.47 217 THR B CA 1
ATOM 4142 C C . THR B 1 238 ? -24.049 30.828 -54.243 1.00 34.29 217 THR B C 1
ATOM 4143 O O . THR B 1 238 ? -23.185 30.937 -53.357 1.00 33.78 217 THR B O 1
ATOM 4147 N N . GLU B 1 239 ? -23.839 31.219 -55.496 1.00 35.45 218 GLU B N 1
ATOM 4148 C CA . GLU B 1 239 ? -22.564 31.807 -55.894 1.00 36.37 218 GLU B CA 1
ATOM 4149 C C . GLU B 1 239 ? -22.308 33.158 -55.230 1.00 36.29 218 GLU B C 1
ATOM 4150 O O . GLU B 1 239 ? -21.179 33.442 -54.819 1.00 36.18 218 GLU B O 1
ATOM 4156 N N . GLU B 1 240 ? -23.352 33.975 -55.107 1.00 36.66 219 GLU B N 1
ATOM 4157 C CA . GLU B 1 240 ? -23.228 35.275 -54.444 1.00 37.01 219 GLU B CA 1
ATOM 4158 C C . GLU B 1 240 ? -22.936 35.104 -52.953 1.00 35.85 219 GLU B C 1
ATOM 4159 O O . GLU B 1 240 ? -22.102 35.824 -52.398 1.00 35.62 219 GLU B O 1
ATOM 4165 N N . LYS B 1 241 ? -23.629 34.156 -52.322 1.00 34.54 220 LYS B N 1
ATOM 4166 C CA . LYS B 1 241 ? -23.431 33.858 -50.902 1.00 33.65 220 LYS B CA 1
ATOM 4167 C C . LYS B 1 241 ? -22.030 33.286 -50.650 1.00 32.67 220 LYS B C 1
ATOM 4168 O O . LYS B 1 241 ? -21.407 33.617 -49.645 1.00 32.05 220 LYS B O 1
ATOM 4174 N N . LYS B 1 242 ? -21.549 32.439 -51.565 1.00 31.90 221 LYS B N 1
ATOM 4175 C CA . LYS B 1 242 ? -20.187 31.908 -51.497 1.00 31.28 221 LYS B CA 1
ATOM 4176 C C . LYS B 1 242 ? -19.148 33.028 -51.518 1.00 31.32 221 LYS B C 1
ATOM 4177 O O . LYS B 1 242 ? -18.263 33.057 -50.672 1.00 30.72 221 LYS B O 1
ATOM 4183 N N . ALA B 1 243 ? -19.261 33.939 -52.490 1.00 31.62 222 ALA B N 1
ATOM 4184 C CA . ALA B 1 243 ? -18.355 35.088 -52.597 1.00 31.66 222 ALA B CA 1
ATOM 4185 C C . ALA B 1 243 ? -18.345 35.932 -51.316 1.00 31.52 222 ALA B C 1
ATOM 4186 O O . ALA B 1 243 ? -17.304 36.456 -50.910 1.00 31.41 222 ALA B O 1
ATOM 4188 N N . GLU B 1 244 ? -19.511 36.030 -50.684 1.00 31.35 223 GLU B N 1
ATOM 4189 C CA . GLU B 1 244 ? -19.701 36.766 -49.445 1.00 31.54 223 GLU B CA 1
ATOM 4190 C C . GLU B 1 244 ? -19.031 36.053 -48.248 1.00 30.63 223 GLU B C 1
ATOM 4191 O O . GLU B 1 244 ? -18.424 36.695 -47.379 1.00 29.47 223 GLU B O 1
ATOM 4197 N N . LEU B 1 245 ? -19.144 34.729 -48.221 1.00 29.62 224 LEU B N 1
ATOM 4198 C CA . LEU B 1 245 ? -18.473 33.912 -47.213 1.00 29.44 224 LEU B CA 1
ATOM 4199 C C . LEU B 1 245 ? -16.953 33.900 -47.388 1.00 28.99 224 LEU B C 1
ATOM 4200 O O . LEU B 1 245 ? -16.225 33.867 -46.400 1.00 28.63 224 LEU B O 1
ATOM 4205 N N . ARG B 1 246 ? -16.484 33.927 -48.637 1.00 29.31 225 ARG B N 1
ATOM 4206 C CA . ARG B 1 246 ? -15.050 34.048 -48.920 1.00 29.86 225 ARG B CA 1
ATOM 4207 C C . ARG B 1 246 ? -14.503 35.376 -48.415 1.00 29.23 225 ARG B C 1
ATOM 4208 O O . ARG B 1 246 ? -13.440 35.419 -47.811 1.00 28.95 225 ARG B O 1
ATOM 4216 N N . GLU B 1 247 ? -15.229 36.454 -48.684 1.00 28.89 226 GLU B N 1
ATOM 4217 C CA . GLU B 1 247 ? -14.841 37.776 -48.202 1.00 29.27 226 GLU B CA 1
ATOM 4218 C C . GLU B 1 247 ? -14.787 37.801 -46.675 1.00 27.84 226 GLU B C 1
ATOM 4219 O O . GLU B 1 247 ? -13.842 38.354 -46.107 1.00 27.37 226 GLU B O 1
ATOM 4225 N N . PHE B 1 248 ? -15.783 37.195 -46.023 1.00 26.73 227 PHE B N 1
ATOM 4226 C CA . PHE B 1 248 ? -15.783 37.055 -44.561 1.00 26.15 227 PHE B CA 1
ATOM 4227 C C . PHE B 1 248 ? -14.511 36.365 -44.061 1.00 25.33 227 PHE B C 1
ATOM 4228 O O . PHE B 1 248 ? -13.864 36.857 -43.140 1.00 24.70 227 PHE B O 1
ATOM 4236 N N . ALA B 1 249 ? -14.181 35.221 -44.664 1.00 24.83 228 ALA B N 1
ATOM 4237 C CA . ALA B 1 249 ? -13.035 34.403 -44.244 1.00 24.08 228 ALA B CA 1
ATOM 4238 C C . ALA B 1 249 ? -11.703 35.148 -44.416 1.00 23.93 228 ALA B C 1
ATOM 4239 O O . ALA B 1 249 ? -10.844 35.108 -43.533 1.00 22.51 228 ALA B O 1
ATOM 4241 N N . ILE B 1 250 ? -11.541 35.818 -45.557 1.00 24.20 229 ILE B N 1
ATOM 4242 C CA . ILE B 1 250 ? -10.316 36.566 -45.844 1.00 24.86 229 ILE B CA 1
ATOM 4243 C C . ILE B 1 250 ? -10.195 37.790 -44.929 1.00 24.68 229 ILE B C 1
ATOM 4244 O O . ILE B 1 250 ? -9.119 38.077 -44.418 1.00 24.30 229 ILE B O 1
ATOM 4249 N N . ASP B 1 251 ? -11.304 38.502 -44.724 1.00 24.90 230 ASP B N 1
ATOM 4250 C CA . ASP B 1 251 ? -11.335 39.655 -43.831 1.00 25.04 230 ASP B CA 1
ATOM 4251 C C . ASP B 1 251 ? -10.967 39.246 -42.393 1.00 24.25 230 ASP B C 1
ATOM 4252 O O . ASP B 1 251 ? -10.146 39.900 -41.746 1.00 23.60 230 ASP B O 1
ATOM 4257 N N . LEU B 1 252 ? -11.583 38.172 -41.905 1.00 23.43 231 LEU B N 1
ATOM 4258 C CA . LEU B 1 252 ? -11.256 37.635 -40.587 1.00 22.79 231 LEU B CA 1
ATOM 4259 C C . LEU B 1 252 ? -9.779 37.238 -40.502 1.00 22.71 231 LEU B C 1
ATOM 4260 O O . LEU B 1 252 ? -9.098 37.561 -39.521 1.00 21.58 231 LEU B O 1
ATOM 4265 N N . LEU B 1 253 ? -9.294 36.536 -41.527 1.00 22.90 232 LEU B N 1
ATOM 4266 C CA . LEU B 1 253 ? -7.884 36.120 -41.554 1.00 23.78 232 LEU B CA 1
ATOM 4267 C C . LEU B 1 253 ? -6.951 37.332 -41.448 1.00 23.75 232 LEU B C 1
ATOM 4268 O O . LEU B 1 253 ? -5.989 37.313 -40.679 1.00 23.26 232 LEU B O 1
ATOM 4273 N N . ASN B 1 254 ? -7.235 38.364 -42.244 1.00 24.63 233 ASN B N 1
ATOM 4274 C CA . ASN B 1 254 ? -6.473 39.615 -42.206 1.00 25.49 233 ASN B CA 1
ATOM 4275 C C . ASN B 1 254 ? -6.421 40.266 -40.816 1.00 24.94 233 ASN B C 1
ATOM 4276 O O . ASN B 1 254 ? -5.351 40.701 -40.383 1.00 24.64 233 ASN B O 1
ATOM 4281 N N . GLN B 1 255 ? -7.567 40.340 -40.138 1.00 24.08 234 GLN B N 1
ATOM 4282 C CA . GLN B 1 255 ? -7.621 40.935 -38.800 1.00 24.35 234 GLN B CA 1
ATOM 4283 C C . GLN B 1 255 ? -6.756 40.139 -37.840 1.00 23.26 234 GLN B C 1
ATOM 4284 O O . GLN B 1 255 ? -5.955 40.722 -37.102 1.00 23.12 234 GLN B O 1
ATOM 4290 N N . LEU B 1 256 ? -6.921 38.815 -37.861 1.00 21.77 235 LEU B N 1
ATOM 4291 C CA . LEU B 1 256 ? -6.162 37.928 -36.976 1.00 21.68 235 LEU B CA 1
ATOM 4292 C C . LEU B 1 256 ? -4.674 37.969 -37.306 1.00 21.49 235 LEU B C 1
ATOM 4293 O O . LEU B 1 256 ? -3.840 37.992 -36.407 1.00 20.89 235 LEU B O 1
ATOM 4298 N N . TYR B 1 257 ? -4.353 37.984 -38.599 1.00 21.42 236 TYR B N 1
ATOM 4299 C CA . TYR B 1 257 ? -2.955 38.012 -39.027 1.00 22.02 236 TYR B CA 1
ATOM 4300 C C . TYR B 1 257 ? -2.228 39.277 -38.571 1.00 22.61 236 TYR B C 1
ATOM 4301 O O . TYR B 1 257 ? -1.094 39.207 -38.095 1.00 22.19 236 TYR B O 1
ATOM 4310 N N . GLU B 1 258 ? -2.879 40.430 -38.702 1.00 23.09 237 GLU B N 1
ATOM 4311 C CA . GLU B 1 258 ? -2.236 41.683 -38.301 1.00 23.98 237 GLU B CA 1
ATOM 4312 C C . GLU B 1 258 ? -1.990 41.732 -36.793 1.00 23.13 237 GLU B C 1
ATOM 4313 O O . GLU B 1 258 ? -0.949 42.209 -36.350 1.00 23.02 237 GLU B O 1
ATOM 4319 N N . ASN B 1 259 ? -2.931 41.208 -36.018 1.00 22.12 238 ASN B N 1
ATOM 4320 C CA . ASN B 1 259 ? -2.740 41.049 -34.576 1.00 22.35 238 ASN B CA 1
ATOM 4321 C C . ASN B 1 259 ? -1.650 40.007 -34.208 1.00 22.11 238 ASN B C 1
ATOM 4322 O O . ASN B 1 259 ? -0.910 40.204 -33.241 1.00 22.24 238 ASN B O 1
ATOM 4327 N N . GLU B 1 260 ? -1.556 38.917 -34.978 1.00 21.95 239 GLU B N 1
ATOM 4328 C CA . GLU B 1 260 ? -0.490 37.910 -34.795 1.00 22.50 239 GLU B CA 1
ATOM 4329 C C . GLU B 1 260 ? 0.906 38.503 -34.979 1.00 22.03 239 GLU B C 1
ATOM 4330 O O . GLU B 1 260 ? 1.843 38.116 -34.287 1.00 22.03 239 GLU B O 1
ATOM 4336 N N . LEU B 1 261 ? 1.046 39.413 -35.937 1.00 21.50 240 LEU B N 1
ATOM 4337 C CA . LEU B 1 261 ? 2.333 40.060 -36.172 1.00 22.03 240 LEU B CA 1
ATOM 4338 C C . LEU B 1 261 ? 2.740 40.860 -34.947 1.00 21.52 240 LEU B C 1
ATOM 4339 O O . LEU B 1 261 ? 3.894 40.793 -34.522 1.00 21.44 240 LEU B O 1
ATOM 4344 N N . GLU B 1 262 ? 1.785 41.592 -34.374 1.00 21.69 241 GLU B N 1
ATOM 4345 C CA . GLU B 1 262 ? 2.038 42.362 -33.145 1.00 22.31 241 GLU B CA 1
ATOM 4346 C C . GLU B 1 262 ? 2.303 41.448 -31.947 1.00 21.69 241 GLU B C 1
ATOM 4347 O O . GLU B 1 262 ? 3.213 41.698 -31.152 1.00 21.75 241 GLU B O 1
ATOM 4353 N N . TYR B 1 263 ? 1.491 40.401 -31.810 1.00 21.42 242 TYR B N 1
ATOM 4354 C CA . TYR B 1 263 ? 1.669 39.387 -30.764 1.00 21.04 242 TYR B CA 1
ATOM 4355 C C . TYR B 1 263 ? 3.080 38.789 -30.846 1.00 21.15 242 TYR B C 1
ATOM 4356 O O . TYR B 1 263 ? 3.745 38.587 -29.829 1.00 20.32 242 TYR B O 1
ATOM 4365 N N . THR B 1 264 ? 3.505 38.500 -32.074 1.00 21.12 243 THR B N 1
ATOM 4366 C CA . THR B 1 264 ? 4.793 37.871 -32.350 1.00 21.98 243 THR B CA 1
ATOM 4367 C C . THR B 1 264 ? 5.955 38.767 -31.927 1.00 22.32 243 THR B C 1
ATOM 4368 O O . THR B 1 264 ? 6.837 38.325 -31.193 1.00 21.78 243 THR B O 1
ATOM 4372 N N . GLU B 1 265 ? 5.941 40.025 -32.366 1.00 22.48 244 GLU B N 1
ATOM 4373 C CA . GLU B 1 265 ? 7.004 40.957 -31.981 1.00 23.73 244 GLU B CA 1
ATOM 4374 C C . GLU B 1 265 ? 7.058 41.148 -30.473 1.00 23.85 244 GLU B C 1
ATOM 4375 O O . GLU B 1 265 ? 8.139 41.186 -29.900 1.00 24.40 244 GLU B O 1
ATOM 4381 N N . ASP B 1 266 ? 5.885 41.228 -29.844 1.00 24.13 245 ASP B N 1
ATOM 4382 C CA . ASP B 1 266 ? 5.764 41.416 -28.395 1.00 25.22 245 ASP B CA 1
ATOM 4383 C C . ASP B 1 266 ? 6.463 40.299 -27.589 1.00 24.84 245 ASP B C 1
ATOM 4384 O O . ASP B 1 266 ? 7.059 40.566 -26.541 1.00 25.64 245 ASP B O 1
ATOM 4389 N N . LEU B 1 267 ? 6.405 39.068 -28.089 1.00 24.07 246 LEU B N 1
ATOM 4390 C CA . LEU B 1 267 ? 6.967 37.910 -27.389 1.00 23.98 246 LEU B CA 1
ATOM 4391 C C . LEU B 1 267 ? 8.373 37.512 -27.840 1.00 22.83 246 LEU B C 1
ATOM 4392 O O . LEU B 1 267 ? 9.203 37.123 -27.009 1.00 23.00 246 LEU B O 1
ATOM 4397 N N . TYR B 1 268 ? 8.627 37.606 -29.146 1.00 21.68 247 TYR B N 1
ATOM 4398 C CA . TYR B 1 268 ? 9.828 37.016 -29.745 1.00 20.95 247 TYR B CA 1
ATOM 4399 C C . TYR B 1 268 ? 10.984 37.970 -30.072 1.00 21.43 247 TYR B C 1
ATOM 4400 O O . TYR B 1 268 ? 12.101 37.504 -30.292 1.00 20.73 247 TYR B O 1
ATOM 4409 N N . ASP B 1 269 ? 10.734 39.283 -30.128 1.00 21.65 248 ASP B N 1
ATOM 4410 C CA . ASP B 1 269 ? 11.848 40.219 -30.318 1.00 22.30 248 ASP B CA 1
ATOM 4411 C C . ASP B 1 269 ? 12.953 40.057 -29.247 1.00 22.54 248 ASP B C 1
ATOM 4412 O O . ASP B 1 269 ? 14.141 40.152 -29.567 1.00 22.49 248 ASP B O 1
ATOM 4417 N N . GLN B 1 270 ? 12.562 39.806 -27.996 1.00 22.79 249 GLN B N 1
ATOM 4418 C CA . GLN B 1 270 ? 13.529 39.674 -26.899 1.00 23.41 249 GLN B CA 1
ATOM 4419 C C . GLN B 1 270 ? 14.434 38.444 -27.019 1.00 22.83 249 GLN B C 1
ATOM 4420 O O . GLN B 1 270 ? 15.460 38.366 -26.346 1.00 23.75 249 GLN B O 1
ATOM 4426 N N . VAL B 1 271 ? 14.045 37.483 -27.857 1.00 21.93 250 VAL B N 1
ATOM 4427 C CA . VAL B 1 271 ? 14.887 36.314 -28.131 1.00 21.29 250 VAL B CA 1
ATOM 4428 C C . VAL B 1 271 ? 15.305 36.229 -29.611 1.00 21.16 250 VAL B C 1
ATOM 4429 O O . VAL B 1 271 ? 15.828 35.204 -30.058 1.00 21.54 250 VAL B O 1
ATOM 4433 N N . GLY B 1 272 ? 15.048 37.303 -30.367 1.00 20.92 251 GLY B N 1
ATOM 4434 C CA . GLY B 1 272 ? 15.543 37.463 -31.749 1.00 20.61 251 GLY B CA 1
ATOM 4435 C C . GLY B 1 272 ? 14.963 36.556 -32.832 1.00 20.77 251 GLY B C 1
ATOM 4436 O O . GLY B 1 272 ? 15.614 36.307 -33.858 1.00 20.28 251 GLY B O 1
ATOM 4437 N N . LEU B 1 273 ? 13.737 36.081 -32.628 1.00 19.85 252 LEU B N 1
ATOM 4438 C CA . LEU B 1 273 ? 13.182 35.057 -33.515 1.00 20.09 252 LEU B CA 1
ATOM 4439 C C . LEU B 1 273 ? 12.021 35.493 -34.413 1.00 19.88 252 LEU B C 1
ATOM 4440 O O . LEU B 1 273 ? 11.574 34.709 -35.244 1.00 20.04 252 LEU B O 1
ATOM 4445 N N A SER B 1 274 ? 11.557 36.733 -34.251 0.50 19.54 253 SER B N 1
ATOM 4446 N N B SER B 1 274 ? 11.555 36.731 -34.254 0.50 20.23 253 SER B N 1
ATOM 4447 C CA A SER B 1 274 ? 10.290 37.183 -34.849 0.50 19.34 253 SER B CA 1
ATOM 4448 C CA B SER B 1 274 ? 10.285 37.169 -34.850 0.50 20.83 253 SER B CA 1
ATOM 4449 C C A SER B 1 274 ? 10.179 36.992 -36.366 0.50 20.05 253 SER B C 1
ATOM 4450 C C B SER B 1 274 ? 10.182 36.977 -36.367 0.50 20.82 253 SER B C 1
ATOM 4451 O O A SER B 1 274 ? 9.128 36.584 -36.859 0.50 20.31 253 SER B O 1
ATOM 4452 O O B SER B 1 274 ? 9.138 36.552 -36.862 0.50 21.05 253 SER B O 1
ATOM 4457 N N . HIS B 1 275 ? 11.251 37.295 -37.097 1.00 20.77 254 HIS B N 1
ATOM 4458 C CA . HIS B 1 275 ? 11.277 37.101 -38.561 1.00 21.18 254 HIS B CA 1
ATOM 4459 C C . HIS B 1 275 ? 10.877 35.671 -38.965 1.00 21.50 254 HIS B C 1
ATOM 4460 O O . HIS B 1 275 ? 10.002 35.478 -39.826 1.00 19.88 254 HIS B O 1
ATOM 4467 N N . ASP B 1 276 ? 11.508 34.683 -38.329 1.00 22.34 255 ASP B N 1
ATOM 4468 C CA . ASP B 1 276 ? 11.230 33.281 -38.629 1.00 23.19 255 ASP B CA 1
ATOM 4469 C C . ASP B 1 276 ? 9.854 32.842 -38.148 1.00 22.17 255 ASP B C 1
ATOM 4470 O O . ASP B 1 276 ? 9.219 32.020 -38.794 1.00 21.87 255 ASP B O 1
ATOM 4475 N N . VAL B 1 277 ? 9.414 33.358 -37.001 1.00 21.21 256 VAL B N 1
ATOM 4476 C CA . VAL B 1 277 ? 8.069 33.051 -36.503 1.00 20.51 256 VAL B CA 1
ATOM 4477 C C . VAL B 1 277 ? 6.992 33.547 -37.475 1.00 20.32 256 VAL B C 1
ATOM 4478 O O . VAL B 1 277 ? 6.011 32.849 -37.719 1.00 19.81 256 VAL B O 1
ATOM 4482 N N . LYS B 1 278 ? 7.199 34.739 -38.034 1.00 19.84 257 LYS B N 1
ATOM 4483 C CA . LYS B 1 278 ? 6.278 35.304 -39.020 1.00 20.27 257 LYS B CA 1
ATOM 4484 C C . LYS B 1 278 ? 6.122 34.413 -40.259 1.00 20.16 257 LYS B C 1
ATOM 4485 O O . LYS B 1 278 ? 5.006 34.235 -40.740 1.00 19.88 257 LYS B O 1
ATOM 4491 N N . LYS B 1 279 ? 7.228 33.841 -40.748 1.00 19.67 258 LYS B N 1
ATOM 4492 C CA . LYS B 1 279 ? 7.161 32.882 -41.861 1.00 20.10 258 LYS B CA 1
ATOM 4493 C C . LYS B 1 279 ? 6.296 31.669 -41.496 1.00 19.12 258 LYS B C 1
ATOM 4494 O O . LYS B 1 279 ? 5.513 31.196 -42.322 1.00 18.59 258 LYS B O 1
ATOM 4500 N N . PHE B 1 280 ? 6.435 31.198 -40.253 1.00 19.04 259 PHE B N 1
ATOM 4501 C CA . PHE B 1 280 ? 5.687 30.038 -39.733 1.00 19.31 259 PHE B CA 1
ATOM 4502 C C . PHE B 1 280 ? 4.186 30.311 -39.586 1.00 19.25 259 PHE B C 1
ATOM 4503 O O . PHE B 1 280 ? 3.353 29.440 -39.866 1.00 19.71 259 PHE B O 1
ATOM 4511 N N . ILE B 1 281 ? 3.841 31.512 -39.132 1.00 19.36 260 ILE B N 1
ATOM 4512 C CA . ILE B 1 281 ? 2.445 31.958 -39.101 1.00 19.45 260 ILE B CA 1
ATOM 4513 C C . ILE B 1 281 ? 1.788 31.933 -40.498 1.00 19.61 260 ILE B C 1
ATOM 4514 O O . ILE B 1 281 ? 0.682 31.409 -40.646 1.00 19.72 260 ILE B O 1
ATOM 4519 N N . ARG B 1 282 ? 2.468 32.482 -41.507 1.00 19.75 261 ARG B N 1
ATOM 4520 C CA . ARG B 1 282 ? 1.907 32.559 -42.870 1.00 20.34 261 ARG B CA 1
ATOM 4521 C C . ARG B 1 282 ? 1.731 31.178 -43.491 1.00 21.18 261 ARG B C 1
ATOM 4522 O O . ARG B 1 282 ? 0.724 30.898 -44.157 1.00 21.68 261 ARG B O 1
ATOM 4530 N N . TYR B 1 283 ? 2.730 30.328 -43.282 1.00 21.46 262 TYR B N 1
ATOM 4531 C CA . TYR B 1 283 ? 2.693 28.941 -43.741 1.00 22.97 262 TYR B CA 1
ATOM 4532 C C . TYR B 1 283 ? 1.481 28.204 -43.128 1.00 22.12 262 TYR B C 1
ATOM 4533 O O . TYR B 1 283 ? 0.767 27.477 -43.823 1.00 22.00 262 TYR B O 1
ATOM 4542 N N . ASN B 1 284 ? 1.220 28.434 -41.844 1.00 21.63 263 ASN B N 1
ATOM 4543 C CA . ASN B 1 284 ? 0.085 27.792 -41.186 1.00 21.41 263 ASN B CA 1
ATOM 4544 C C . ASN B 1 284 ? -1.263 28.437 -41.522 1.00 20.86 263 ASN B C 1
ATOM 4545 O O . ASN B 1 284 ? -2.277 27.749 -41.561 1.00 20.92 263 ASN B O 1
ATOM 4550 N N . ALA B 1 285 ? -1.267 29.746 -41.772 1.00 20.92 264 ALA B N 1
ATOM 4551 C CA . ALA B 1 285 ? -2.450 30.429 -42.324 1.00 20.77 264 ALA B CA 1
ATOM 4552 C C . ALA B 1 285 ? -2.901 29.800 -43.647 1.00 21.13 264 ALA B C 1
ATOM 4553 O O . ALA B 1 285 ? -4.100 29.579 -43.860 1.00 19.92 264 ALA B O 1
ATOM 4555 N N . ASN B 1 286 ? -1.935 29.509 -44.525 1.00 21.38 265 ASN B N 1
ATOM 4556 C CA . ASN B 1 286 ? -2.204 28.828 -45.794 1.00 21.94 265 ASN B CA 1
ATOM 4557 C C . ASN B 1 286 ? -2.804 27.425 -45.591 1.00 22.13 265 ASN B C 1
ATOM 4558 O O . ASN B 1 286 ? -3.698 27.023 -46.326 1.00 21.95 265 ASN B O 1
ATOM 4563 N N . LYS B 1 287 ? -2.317 26.691 -44.593 1.00 22.51 266 LYS B N 1
ATOM 4564 C CA . LYS B 1 287 ? -2.888 25.374 -44.276 1.00 22.91 266 LYS B CA 1
ATOM 4565 C C . LYS B 1 287 ? -4.344 25.497 -43.809 1.00 22.33 266 LYS B C 1
ATOM 4566 O O . LYS B 1 287 ? -5.189 24.710 -44.217 1.00 22.24 266 LYS B O 1
ATOM 4572 N N . ALA B 1 288 ? -4.620 26.496 -42.969 1.00 21.41 267 ALA B N 1
ATOM 4573 C CA . ALA B 1 288 ? -5.967 26.778 -42.471 1.00 21.53 267 ALA B CA 1
ATOM 4574 C C . ALA B 1 288 ? -6.938 27.108 -43.618 1.00 21.77 267 ALA B C 1
ATOM 4575 O O . ALA B 1 288 ? -8.072 26.601 -43.667 1.00 21.59 267 ALA B O 1
ATOM 4577 N N . LEU B 1 289 ? -6.483 27.936 -44.549 1.00 21.71 268 LEU B N 1
ATOM 4578 C CA . LEU B 1 289 ? -7.271 28.236 -45.738 1.00 22.36 268 LEU B CA 1
ATOM 4579 C C . LEU B 1 289 ? -7.528 26.979 -46.558 1.00 23.01 268 LEU B C 1
ATOM 4580 O O . LEU B 1 289 ? -8.660 26.728 -46.978 1.00 23.14 268 LEU B O 1
ATOM 4585 N N . MET B 1 290 ? -6.496 26.168 -46.768 1.00 23.87 269 MET B N 1
ATOM 4586 C CA . MET B 1 290 ? -6.698 24.931 -47.517 1.00 25.26 269 MET B CA 1
ATOM 4587 C C . MET B 1 290 ? -7.689 23.988 -46.813 1.00 24.37 269 MET B C 1
ATOM 4588 O O . MET B 1 290 ? -8.508 23.366 -47.482 1.00 23.97 269 MET B O 1
ATOM 4593 N N . ASN B 1 291 ? -7.651 23.930 -45.478 1.00 23.66 270 ASN B N 1
ATOM 4594 C CA . ASN B 1 291 ? -8.673 23.188 -44.703 1.00 23.17 270 ASN B CA 1
ATOM 4595 C C . ASN B 1 291 ? -10.114 23.632 -44.973 1.00 23.22 270 ASN B C 1
ATOM 4596 O O . ASN B 1 291 ? -11.043 22.831 -44.877 1.00 22.68 270 ASN B O 1
ATOM 4601 N N . LEU B 1 292 ? -10.278 24.912 -45.304 1.00 23.53 271 LEU B N 1
ATOM 4602 C CA . LEU B 1 292 ? -11.586 25.492 -45.617 1.00 24.21 271 LEU B CA 1
ATOM 4603 C C . LEU B 1 292 ? -11.882 25.469 -47.120 1.00 25.14 271 LEU B C 1
ATOM 4604 O O . LEU B 1 292 ? -12.857 26.080 -47.586 1.00 25.14 271 LEU B O 1
ATOM 4609 N N . GLY B 1 293 ? -11.043 24.753 -47.871 1.00 25.82 272 GLY B N 1
ATOM 4610 C CA . GLY B 1 293 ? -11.200 24.626 -49.315 1.00 27.13 272 GLY B CA 1
ATOM 4611 C C . GLY B 1 293 ? -10.879 25.884 -50.096 1.00 27.99 272 GLY B C 1
ATOM 4612 O O . GLY B 1 293 ? -11.295 26.018 -51.243 1.00 27.97 272 GLY B O 1
ATOM 4613 N N . PHE B 1 294 ? -10.140 26.808 -49.475 1.00 28.02 273 PHE B N 1
ATOM 4614 C CA . PHE B 1 294 ? -9.747 28.067 -50.121 1.00 28.75 273 PHE B CA 1
ATOM 4615 C C . PHE B 1 294 ? -8.293 28.045 -50.609 1.00 29.00 273 PHE B C 1
ATOM 4616 O O . PHE B 1 294 ? -7.488 27.243 -50.140 1.00 28.74 273 PHE B O 1
ATOM 4624 N N . ASP B 1 295 ? -7.970 28.929 -51.551 1.00 29.60 274 ASP B N 1
ATOM 4625 C CA . ASP B 1 295 ? -6.608 29.062 -52.062 1.00 30.40 274 ASP B CA 1
ATOM 4626 C C . ASP B 1 295 ? -5.664 29.674 -51.009 1.00 29.58 274 ASP B C 1
ATOM 4627 O O . ASP B 1 295 ? -6.105 30.437 -50.149 1.00 28.68 274 ASP B O 1
ATOM 4632 N N . PRO B 1 296 ? -4.359 29.348 -51.085 1.00 29.59 275 PRO B N 1
ATOM 4633 C CA . PRO B 1 296 ? -3.418 29.986 -50.160 1.00 29.09 275 PRO B CA 1
ATOM 4634 C C . PRO B 1 296 ? -3.388 31.499 -50.372 1.00 29.26 275 PRO B C 1
ATOM 4635 O O . PRO B 1 296 ? -3.538 31.974 -51.498 1.00 29.36 275 PRO B O 1
ATOM 4639 N N . TYR B 1 297 ? -3.218 32.245 -49.291 1.00 28.97 276 TYR B N 1
ATOM 4640 C CA . TYR B 1 297 ? -3.218 33.702 -49.352 1.00 29.63 276 TYR B CA 1
ATOM 4641 C C . TYR B 1 297 ? -1.793 34.257 -49.508 1.00 29.55 276 TYR B C 1
ATOM 4642 O O . TYR B 1 297 ? -1.573 35.279 -50.171 1.00 30.12 276 TYR B O 1
ATOM 4651 N N . PHE B 1 298 ? -0.842 33.569 -48.886 1.00 29.10 277 PHE B N 1
ATOM 4652 C CA . PHE B 1 298 ? 0.545 34.014 -48.799 1.00 28.97 277 PHE B CA 1
ATOM 4653 C C . PHE B 1 298 ? 1.441 33.197 -49.737 1.00 29.77 277 PHE B C 1
ATOM 4654 O O . PHE B 1 298 ? 1.184 32.014 -49.978 1.00 29.07 277 PHE B O 1
ATOM 4662 N N . GLU B 1 299 ? 2.483 33.840 -50.263 1.00 31.10 278 GLU B N 1
ATOM 4663 C CA . GLU B 1 299 ? 3.498 33.155 -51.068 1.00 32.86 278 GLU B CA 1
ATOM 4664 C C . GLU B 1 299 ? 4.193 32.078 -50.224 1.00 33.04 278 GLU B C 1
ATOM 4665 O O . GLU B 1 299 ? 4.305 32.211 -49.002 1.00 32.23 278 GLU B O 1
ATOM 4671 N N . GLU B 1 300 ? 4.646 31.018 -50.890 1.00 34.09 279 GLU B N 1
ATOM 4672 C CA . GLU B 1 300 ? 5.352 29.921 -50.242 1.00 35.06 279 GLU B CA 1
ATOM 4673 C C . GLU B 1 300 ? 6.704 30.400 -49.711 1.00 34.97 279 GLU B C 1
ATOM 4674 O O . GLU B 1 300 ? 7.434 31.116 -50.398 1.00 34.96 279 GLU B O 1
ATOM 4680 N N . GLU B 1 301 ? 7.008 30.017 -48.475 1.00 34.73 280 GLU B N 1
ATOM 4681 C CA . GLU B 1 301 ? 8.272 30.356 -47.833 1.00 35.16 280 GLU B CA 1
ATOM 4682 C C . GLU B 1 301 ? 8.852 29.105 -47.195 1.00 35.23 280 GLU B C 1
ATOM 4683 O O . GLU B 1 301 ? 8.112 28.192 -46.816 1.00 34.92 280 GLU B O 1
ATOM 4689 N N . ASP B 1 302 ? 10.173 29.059 -47.074 1.00 35.60 281 ASP B N 1
ATOM 4690 C CA . ASP B 1 302 ? 10.816 27.958 -46.367 1.00 35.96 281 ASP B CA 1
ATOM 4691 C C . ASP B 1 302 ? 10.715 28.220 -44.870 1.00 35.01 281 ASP B C 1
ATOM 4692 O O . ASP B 1 302 ? 10.621 29.372 -44.447 1.00 35.52 281 ASP B O 1
ATOM 4697 N N . ILE B 1 303 ? 10.692 27.162 -44.071 1.00 33.94 282 ILE B N 1
ATOM 4698 C CA . ILE B 1 303 ? 10.581 27.312 -42.622 1.00 33.00 282 ILE B CA 1
ATOM 4699 C C . ILE B 1 303 ? 11.909 27.027 -41.908 1.00 31.59 282 ILE B C 1
ATOM 4700 O O . ILE B 1 303 ? 12.735 26.258 -42.404 1.00 31.14 282 ILE B O 1
ATOM 4705 N N . ASN B 1 304 ? 12.113 27.673 -40.760 1.00 29.53 283 ASN B N 1
ATOM 4706 C CA . ASN B 1 304 ? 13.290 27.431 -39.930 1.00 28.49 283 ASN B CA 1
ATOM 4707 C C . ASN B 1 304 ? 13.564 25.921 -39.762 1.00 27.87 283 ASN B C 1
ATOM 4708 O O . ASN B 1 304 ? 12.683 25.179 -39.330 1.00 27.02 283 ASN B O 1
ATOM 4713 N N . PRO B 1 305 ? 14.782 25.464 -40.119 1.00 28.00 284 PRO B N 1
ATOM 4714 C CA . PRO B 1 305 ? 15.081 24.023 -40.101 1.00 27.58 284 PRO B CA 1
ATOM 4715 C C . PRO B 1 305 ? 15.080 23.388 -38.709 1.00 27.01 284 PRO B C 1
ATOM 4716 O O . PRO B 1 305 ? 14.856 22.188 -38.589 1.00 26.66 284 PRO B O 1
ATOM 4720 N N . ILE B 1 306 ? 15.322 24.184 -37.672 1.00 26.52 285 ILE B N 1
ATOM 4721 C CA . ILE B 1 306 ? 15.283 23.675 -36.306 1.00 26.50 285 ILE B CA 1
ATOM 4722 C C . ILE B 1 306 ? 13.837 23.343 -35.912 1.00 26.43 285 ILE B C 1
ATOM 4723 O O . ILE B 1 306 ? 13.547 22.253 -35.398 1.00 26.00 285 ILE B O 1
ATOM 4728 N N . VAL B 1 307 ? 12.933 24.276 -36.191 1.00 26.36 286 VAL B N 1
ATOM 4729 C CA . VAL B 1 307 ? 11.505 24.036 -36.026 1.00 26.71 286 VAL B CA 1
ATOM 4730 C C . VAL B 1 307 ? 11.024 22.867 -36.892 1.00 27.68 286 VAL B C 1
ATOM 4731 O O . VAL B 1 307 ? 10.255 22.034 -36.412 1.00 27.92 286 VAL B O 1
ATOM 4735 N N . LEU B 1 308 ? 11.498 22.774 -38.138 1.00 28.80 287 LEU B N 1
ATOM 4736 C CA . LEU B 1 308 ? 11.176 21.608 -38.977 1.00 30.07 287 LEU B CA 1
ATOM 4737 C C . LEU B 1 308 ? 11.621 20.286 -38.343 1.00 30.38 287 LEU B C 1
ATOM 4738 O O . LEU B 1 308 ? 10.891 19.290 -38.378 1.00 30.71 287 LEU B O 1
ATOM 4743 N N . ASN B 1 309 ? 12.812 20.279 -37.755 1.00 30.81 288 ASN B N 1
ATOM 4744 C CA . ASN B 1 309 ? 13.309 19.086 -37.078 1.00 31.25 288 ASN B CA 1
ATOM 4745 C C . ASN B 1 309 ? 12.446 18.721 -35.869 1.00 31.83 288 ASN B C 1
ATOM 4746 O O . ASN B 1 309 ? 12.261 17.539 -35.564 1.00 31.73 288 ASN B O 1
ATOM 4751 N N . GLY B 1 310 ? 11.917 19.742 -35.194 1.00 32.04 289 GLY B N 1
ATOM 4752 C CA . GLY B 1 310 ? 10.952 19.547 -34.118 1.00 33.04 289 GLY B CA 1
ATOM 4753 C C . GLY B 1 310 ? 9.649 18.954 -34.639 1.00 33.85 289 GLY B C 1
ATOM 4754 O O . GLY B 1 310 ? 9.135 17.990 -34.072 1.00 34.05 289 GLY B O 1
ATOM 4755 N N . LEU B 1 311 ? 9.123 19.530 -35.719 1.00 34.33 290 LEU B N 1
ATOM 4756 C CA . LEU B 1 311 ? 7.864 19.087 -36.324 1.00 35.77 290 LEU B CA 1
ATOM 4757 C C . LEU B 1 311 ? 7.910 17.649 -36.831 1.00 37.01 290 LEU B C 1
ATOM 4758 O O . LEU B 1 311 ? 6.946 16.899 -36.673 1.00 37.18 290 LEU B O 1
ATOM 4763 N N . ASN B 1 312 ? 9.032 17.276 -37.442 1.00 38.47 291 ASN B N 1
ATOM 4764 C CA . ASN B 1 312 ? 9.187 15.971 -38.074 1.00 40.08 291 ASN B CA 1
ATOM 4765 C C . ASN B 1 312 ? 9.478 14.837 -37.097 1.00 41.11 291 ASN B C 1
ATOM 4766 O O . ASN B 1 312 ? 9.582 13.677 -37.506 1.00 41.56 291 ASN B O 1
ATOM 4771 N N . THR B 1 313 ? 9.611 15.170 -35.816 1.00 41.74 292 THR B N 1
ATOM 4772 C CA . THR B 1 313 ? 9.863 14.165 -34.785 1.00 42.86 292 THR B CA 1
ATOM 4773 C C . THR B 1 313 ? 8.645 13.260 -34.584 1.00 43.63 292 THR B C 1
ATOM 4774 O O . THR B 1 313 ? 7.503 13.723 -34.642 1.00 43.33 292 THR B O 1
ATOM 4778 N N . LYS B 1 314 ? 8.920 11.969 -34.376 1.00 44.87 293 LYS B N 1
ATOM 4779 C CA . LYS B 1 314 ? 7.934 10.946 -33.984 1.00 45.71 293 LYS B CA 1
ATOM 4780 C C . LYS B 1 314 ? 8.249 9.618 -34.675 1.00 46.43 293 LYS B C 1
ATOM 4781 O O . LYS B 1 314 ? 8.423 9.565 -35.895 1.00 46.88 293 LYS B O 1
#

InterPro domains:
  IPR000358 Ribonucleotide reductase small subunit family [PF00268] (8-284)
  IPR000358 Ribonucleotide reductase small subunit family [PIRSF000355] (2-318)
  IPR000358 Ribonucleotide reductase small subunit family [PTHR23409] (11-313)
  IPR009078 Ferritin-like superfamily [SSF47240] (3-322)
  IPR012348 Ribonucleotide reductase-like [G3DSA:1.10.620.20] (3-293)
  IPR026494 Ribonucleoside-diphosphate reductase subunit beta [TIGR04171] (5-322)
  IPR030475 Ribonucleotide reductase small subunit, acitve site [PS00368] (96-113)
  IPR033909 Ribonucleotide reductase small subunit [cd01049] (9-292)

Radius of gyration: 25.58 Å; Cα contacts (8 Å, |Δi|>4): 773; chains: 2; bounding box: 65×64×60 Å

Secondary structure (DSSP, 8-state):
---PPP-S-SSS-SSSSHHHHHHHHHHT---GGGS--GGGHHHHHTS-HHHHHHHHHHHHHHHHHHHHIIIIIHHHHHHHS-SHHHHHHHHHHHHIIIIIIHHHHHHHHHHHS-HHHHHHHHHHHHH-HHHHHHHHHHHHHHHT--TT-HHHHHHHHHHHHHIIIIITHHHHHHHHHHHTTT-SHHHHHHHHHHHHHHHHHHHHHHHHHHHHHTTS-HHHHHHHHHHHHHHHHHHHHHHHHHHHHHHGGGT-HHHHHHHHHHHHHHHHHHTT----S---PPPHHHHHT-/-------TTS-SSSSHHHHHHHHHHT---GGGS--GGGHHHHTTS-HHHHHHHHHHHHHHHHHHHHIIIIIHHHHHHH---HHHHHHHHHHHHIIIIIIHHHHHHHHHHHS-HHHHHHHHHHHHH-HHHHHHHHHHHHHHHT--TT-HHHHHHHHHHHHHIIIIITHHHHHHHHHHHTTTSSHHHHHHHHHHHHHHHHHHHHHHHHHHHHHTTS-HHHHHHHHHHHHHHHHHHHHHHHHHHHHHHGGGT-HHHHHHHHHHHHHHHHHHTTPPP-S------HHHHHHHT--

Nearest PDB structures (foldseek):
  4dr0-assembly1_A  TM=1.003E+00  e=6.171E-40  Bacillus subtilis
  6tqz-assembly1_B  TM=9.727E-01  e=2.139E-27  Bacillus anthracis
  6tqv-assembly1_B  TM=9.688E-01  e=3.527E-27  Bacillus anthracis str. Sterne
  6tqz-assembly1_A  TM=9.697E-01  e=4.633E-27  Bacillus anthracis
  6tqx-assembly1_A  TM=9.722E-01  e=1.444E-26  Bacillus anthracis